Protein AF-0000000082294274 (afdb_homodimer)

Solvent-accessible surface area (backbone atoms only — not comparable to full-atom values): 43876 Å² total; per-residue (Å²): 135,80,84,68,87,89,81,92,81,90,62,88,84,77,83,89,83,94,85,92,84,85,81,86,82,84,80,70,94,75,84,89,73,93,73,85,84,93,84,74,90,77,87,87,84,80,92,79,87,72,85,73,81,81,76,76,86,75,76,72,78,69,70,83,73,74,74,74,71,75,75,65,76,73,71,69,69,68,74,66,70,77,61,68,74,69,67,77,52,76,75,71,62,29,34,46,70,53,10,59,55,54,46,38,51,54,61,36,39,45,53,72,72,84,60,89,60,86,79,57,90,64,38,23,59,45,53,70,66,59,53,52,51,50,52,54,31,48,59,56,15,65,68,42,72,34,79,91,59,62,59,34,46,41,36,38,37,27,41,49,38,69,41,20,47,60,50,24,74,32,31,35,76,68,49,19,46,36,35,16,25,12,31,27,30,38,38,42,30,15,30,29,31,44,55,66,47,42,68,61,51,51,55,50,40,51,73,73,66,64,63,52,70,68,40,49,52,51,40,51,51,50,49,47,60,51,28,42,10,52,80,51,61,59,87,58,36,47,60,50,42,50,52,48,45,50,50,44,52,52,50,33,54,58,34,55,69,46,90,73,50,81,70,72,46,56,59,65,54,51,20,60,37,40,15,34,31,35,37,23,22,29,50,36,41,31,53,42,44,32,22,18,68,72,34,38,35,24,84,42,62,52,26,25,50,71,57,46,27,64,75,34,63,44,61,84,55,45,46,67,78,37,33,32,31,29,28,49,61,23,64,53,95,89,32,80,45,63,43,64,47,97,54,65,48,57,36,32,58,43,91,87,33,37,68,78,71,79,60,58,59,82,33,32,17,38,59,32,59,81,36,45,48,77,73,68,70,82,105,136,87,83,84,90,92,88,90,86,92,91,87,73,82,84,90,81,86,89,88,79,86,84,78,70,83,86,91,83,92,90,89,88,94,85,90,93,96,88,78,96,77,88,90,84,89,95,81,92,76,89,73,83,85,80,77,85,80,78,74,80,73,72,83,75,76,77,76,72,75,75,66,75,72,73,70,70,68,74,68,71,75,60,69,73,67,66,76,50,77,76,72,62,28,34,44,70,52,11,60,54,57,46,39,52,53,62,36,39,43,53,72,71,86,59,89,61,85,79,57,93,63,38,22,61,44,52,68,67,60,52,52,51,51,51,53,30,48,59,56,15,65,70,42,72,35,76,92,59,62,58,34,46,40,36,36,37,27,41,48,37,68,41,19,48,61,50,24,75,33,30,35,76,67,50,18,48,36,36,17,24,12,30,28,29,38,39,43,28,15,29,29,32,43,56,65,46,42,68,60,52,49,54,48,41,53,74,72,66,64,63,52,70,67,40,48,51,50,41,51,52,49,49,46,61,50,29,41,11,50,81,51,61,60,87,59,39,46,60,51,40,49,52,49,45,50,51,43,50,52,50,34,55,61,35,56,68,46,90,73,52,81,71,73,46,56,60,64,54,52,21,58,37,40,16,33,31,35,37,24,23,30,50,36,40,31,53,43,43,33,23,17,66,72,34,36,36,24,83,42,61,52,26,26,49,70,58,46,26,64,75,34,62,42,62,84,57,45,46,66,77,37,33,31,28,30,28,49,62,23,65,54,96,90,31,79,45,64,44,63,45,97,56,64,49,57,36,32,57,42,92,88,33,37,67,77,70,80,59,58,61,82,33,33,17,38,60,31,61,82,36,47,50,79,72,67,70,81,106

InterPro domains:
  IPR050461 Nitroreductase family, HadB/RutE subfamily [PTHR43543] (95-369)

Structure (mmCIF, N/CA/C/O backbone):
data_AF-0000000082294274-model_v1
#
loop_
_entity.id
_entity.type
_entity.pdbx_description
1 polymer Nitroreductase
#
loop_
_atom_site.group_PDB
_atom_site.id
_atom_site.type_symbol
_atom_site.label_atom_id
_atom_site.label_alt_id
_atom_site.label_comp_id
_atom_site.label_asym_id
_atom_site.label_entity_id
_atom_site.label_seq_id
_atom_site.pdbx_PDB_ins_code
_atom_site.Cartn_x
_atom_site.Cartn_y
_atom_site.Cartn_z
_atom_site.occupancy
_atom_site.B_iso_or_equiv
_atom_site.auth_seq_id
_atom_site.auth_comp_id
_atom_site.auth_asym_id
_atom_site.auth_atom_id
_atom_site.pdbx_PDB_model_num
ATOM 1 N N . MET A 1 1 ? -100.312 -14.852 3.439 1 18.58 1 MET A N 1
ATOM 2 C CA . MET A 1 1 ? -100.75 -14.055 4.598 1 18.58 1 MET A CA 1
ATOM 3 C C . MET A 1 1 ? -99.562 -13.266 5.156 1 18.58 1 MET A C 1
ATOM 5 O O . MET A 1 1 ? -98.438 -13.547 4.828 1 18.58 1 MET A O 1
ATOM 9 N N . ASP A 1 2 ? -99.75 -12.547 6.348 1 17.7 2 ASP A N 1
ATOM 10 C CA . ASP A 1 2 ? -99.438 -11.289 7.027 1 17.7 2 ASP A CA 1
ATOM 11 C C . ASP A 1 2 ? -98.125 -11.391 7.746 1 17.7 2 ASP A C 1
ATOM 13 O O . ASP A 1 2 ? -98.062 -11.875 8.875 1 17.7 2 ASP A O 1
ATOM 17 N N . ARG A 1 3 ? -97.188 -12 7.336 1 20.42 3 ARG A N 1
ATOM 18 C CA . ARG A 1 3 ? -96.062 -12.516 8.109 1 20.42 3 ARG A CA 1
ATOM 19 C C . ARG A 1 3 ? -95.375 -11.414 8.922 1 20.42 3 ARG A C 1
ATOM 21 O O . ARG A 1 3 ? -94.625 -10.617 8.383 1 20.42 3 ARG A O 1
ATOM 28 N N . SER A 1 4 ? -96 -10.844 9.797 1 17.41 4 SER A N 1
ATOM 29 C CA . SER A 1 4 ? -95.875 -9.539 10.438 1 17.41 4 SER A CA 1
ATOM 30 C C . SER A 1 4 ? -94.5 -9.414 11.18 1 17.41 4 SER A C 1
ATOM 32 O O . SER A 1 4 ? -93.875 -8.352 11.172 1 17.41 4 SER A O 1
ATOM 34 N N . PRO A 1 5 ? -93.938 -10.312 11.984 1 18.36 5 PRO A N 1
ATOM 35 C CA . PRO A 1 5 ? -94 -9.898 13.391 1 18.36 5 PRO A CA 1
ATOM 36 C C . PRO A 1 5 ? -92.938 -8.836 13.727 1 18.36 5 PRO A C 1
ATOM 38 O O . PRO A 1 5 ? -92 -8.586 12.93 1 18.36 5 PRO A O 1
ATOM 41 N N . SER A 1 6 ? -92.562 -8.547 15.078 1 17.53 6 SER A N 1
ATOM 42 C CA . SER A 1 6 ? -92.5 -7.719 16.281 1 17.53 6 SER A CA 1
ATOM 43 C C . SER A 1 6 ? -91.125 -7.133 16.516 1 17.53 6 SER A C 1
ATOM 45 O O . SER A 1 6 ? -90.188 -7.574 15.906 1 17.53 6 SER A O 1
ATOM 47 N N . THR A 1 7 ? -90.75 -6.438 17.797 1 17.77 7 THR A N 1
ATOM 48 C CA . THR A 1 7 ? -90.438 -5.219 18.531 1 17.77 7 THR A CA 1
ATOM 49 C C . THR A 1 7 ? -89 -5.227 18.969 1 17.77 7 THR A C 1
ATOM 51 O O . THR A 1 7 ? -88.438 -4.184 19.328 1 17.77 7 THR A O 1
ATOM 54 N N . ASN A 1 8 ? -88.125 -6.23 19.016 1 17.28 8 ASN A N 1
ATOM 55 C CA . ASN A 1 8 ? -87.438 -6.375 20.312 1 17.28 8 ASN A CA 1
ATOM 56 C C . ASN A 1 8 ? -86.375 -5.277 20.531 1 17.28 8 ASN A C 1
ATOM 58 O O . ASN A 1 8 ? -85.688 -4.883 19.609 1 17.28 8 ASN A O 1
ATOM 62 N N . ARG A 1 9 ? -86.25 -4.512 21.766 1 17.83 9 ARG A N 1
ATOM 63 C CA . ARG A 1 9 ? -85.812 -3.465 22.703 1 17.83 9 ARG A CA 1
ATOM 64 C C . ARG A 1 9 ? -84.312 -3.455 22.922 1 17.83 9 ARG A C 1
ATOM 66 O O . ARG A 1 9 ? -83.688 -4.512 23.078 1 17.83 9 ARG A O 1
ATOM 73 N N . TRP A 1 10 ? -83.5 -2.342 22.469 1 19.09 10 TRP A N 1
ATOM 74 C CA . TRP A 1 10 ? -82.188 -1.695 22.5 1 19.09 10 TRP A CA 1
ATOM 75 C C . TRP A 1 10 ? -81.688 -1.56 23.938 1 19.09 10 TRP A C 1
ATOM 77 O O . TRP A 1 10 ? -80.75 -0.786 24.203 1 19.09 10 TRP A O 1
ATOM 87 N N . SER A 1 11 ? -81.938 -2.332 24.859 1 14.73 11 SER A N 1
ATOM 88 C CA . SER A 1 11 ? -81.938 -2.055 26.297 1 14.73 11 SER A CA 1
ATOM 89 C C . SER A 1 11 ? -80.562 -1.562 26.781 1 14.73 11 SER A C 1
ATOM 91 O O . SER A 1 11 ? -80.5 -0.566 27.5 1 14.73 11 SER A O 1
ATOM 93 N N . ALA A 1 12 ? -79.625 -2.264 27.141 1 15.5 12 ALA A N 1
ATOM 94 C CA . ALA A 1 12 ? -79.625 -2.279 28.609 1 15.5 12 ALA A CA 1
ATOM 95 C C . ALA A 1 12 ? -79 -1.005 29.172 1 15.5 12 ALA A C 1
ATOM 97 O O . ALA A 1 12 ? -78.375 -0.236 28.438 1 15.5 12 ALA A O 1
ATOM 98 N N . LYS A 1 13 ? -78.188 -1.172 30.25 1 16.42 13 LYS A N 1
ATOM 99 C CA . LYS A 1 13 ? -78.062 -1.075 31.703 1 16.42 13 LYS A CA 1
ATOM 100 C C . LYS A 1 13 ? -77.188 0.09 32.125 1 16.42 13 LYS A C 1
ATOM 102 O O . LYS A 1 13 ? -76.25 0.486 31.359 1 16.42 13 LYS A O 1
ATOM 107 N N . SER A 1 14 ? -77.25 0.63 33.312 1 15.78 14 SER A N 1
ATOM 108 C CA . SER A 1 14 ? -77.125 1.731 34.25 1 15.78 14 SER A CA 1
ATOM 109 C C . SER A 1 14 ? -75.625 1.923 34.625 1 15.78 14 SER A C 1
ATOM 111 O O . SER A 1 14 ? -75.25 3.035 34.938 1 15.78 14 SER A O 1
ATOM 113 N N . PRO A 1 15 ? -74.625 0.967 34.688 1 17.48 15 PRO A N 1
ATOM 114 C CA . PRO A 1 15 ? -74.375 0.984 36.125 1 17.48 15 PRO A CA 1
ATOM 115 C C . PRO A 1 15 ? -73.75 2.307 36.594 1 17.48 15 PRO A C 1
ATOM 117 O O . PRO A 1 15 ? -73.188 3.059 35.812 1 17.48 15 PRO A O 1
ATOM 120 N N . PRO A 1 16 ? -73.562 2.459 37.938 1 17.36 16 PRO A N 1
ATOM 121 C CA . PRO A 1 16 ? -73.562 3.395 39.062 1 17.36 16 PRO A CA 1
ATOM 122 C C . PRO A 1 16 ? -72.312 4.309 39.094 1 17.36 16 PRO A C 1
ATOM 124 O O . PRO A 1 16 ? -71.438 4.121 38.312 1 17.36 16 PRO A O 1
ATOM 127 N N . GLY A 1 17 ? -71.688 4.402 40.281 1 15.84 17 GLY A N 1
ATOM 128 C CA . GLY A 1 17 ? -71.375 5.395 41.281 1 15.84 17 GLY A CA 1
ATOM 129 C C . GLY A 1 17 ? -70.062 6.047 41.156 1 15.84 17 GLY A C 1
ATOM 130 O O . GLY A 1 17 ? -69.938 7.27 41.031 1 15.84 17 GLY A O 1
ATOM 131 N N . GLN A 1 18 ? -68.875 5.551 41.875 1 16.16 18 GLN A N 1
ATOM 132 C CA . GLN A 1 18 ? -68.312 6.133 43.094 1 16.16 18 GLN A CA 1
ATOM 133 C C . GLN A 1 18 ? -67.188 7.082 42.781 1 16.16 18 GLN A C 1
ATOM 135 O O . GLN A 1 18 ? -66.562 7 41.688 1 16.16 18 GLN A O 1
ATOM 140 N N . SER A 1 19 ? -66.25 7.641 43.844 1 15.83 19 SER A N 1
ATOM 141 C CA . SER A 1 19 ? -65.812 8.766 44.656 1 15.83 19 SER A CA 1
ATOM 142 C C . SER A 1 19 ? -64.375 9.164 44.312 1 15.83 19 SER A C 1
ATOM 144 O O . SER A 1 19 ? -64.062 10.344 44.188 1 15.83 19 SER A O 1
ATOM 146 N N . LYS A 1 20 ? -63.25 8.391 44.531 1 17.58 20 LYS A N 1
ATOM 147 C CA . LYS A 1 20 ? -62.281 8.812 45.531 1 17.58 20 LYS A CA 1
ATOM 148 C C . LYS A 1 20 ? -61.281 9.82 44.969 1 17.58 20 LYS A C 1
ATOM 150 O O . LYS A 1 20 ? -61.094 9.875 43.75 1 17.58 20 LYS A O 1
ATOM 155 N N . ARG A 1 21 ? -60.156 10.438 45.844 1 16.36 21 ARG A N 1
ATOM 156 C CA . ARG A 1 21 ? -59.562 11.562 46.562 1 16.36 21 ARG A CA 1
ATOM 157 C C . ARG A 1 21 ? -58.25 11.992 45.875 1 16.36 21 ARG A C 1
ATOM 159 O O . ARG A 1 21 ? -58.062 13.18 45.594 1 16.36 21 ARG A O 1
ATOM 166 N N . ASN A 1 22 ? -56.969 11.375 46.125 1 14.95 22 ASN A N 1
ATOM 167 C CA . ASN A 1 22 ? -55.938 12.047 46.938 1 14.95 22 ASN A CA 1
ATOM 168 C C . ASN A 1 22 ? -54.875 12.727 46.094 1 14.95 22 ASN A C 1
ATOM 170 O O . ASN A 1 22 ? -53.938 12.078 45.625 1 14.95 22 ASN A O 1
ATOM 174 N N . LYS A 1 23 ? -55.062 13.25 44.938 1 16.91 23 LYS A N 1
ATOM 175 C CA . LYS A 1 23 ? -53.906 13.727 44.156 1 16.91 23 LYS A CA 1
ATOM 176 C C . LYS A 1 23 ? -53.094 14.758 44.938 1 16.91 23 LYS A C 1
ATOM 178 O O . LYS A 1 23 ? -53.625 15.773 45.406 1 16.91 23 LYS A O 1
ATOM 183 N N . VAL A 1 24 ? -51.812 14.438 45.344 1 16.66 24 VAL A N 1
ATOM 184 C CA . VAL A 1 24 ? -50.75 14.992 46.156 1 16.66 24 VAL A CA 1
ATOM 185 C C . VAL A 1 24 ? -50.312 16.344 45.594 1 16.66 24 VAL A C 1
ATOM 187 O O . VAL A 1 24 ? -50.375 16.578 44.406 1 16.66 24 VAL A O 1
ATOM 190 N N . ALA A 1 25 ? -49.656 17.219 46.531 1 15.98 25 ALA A N 1
ATOM 191 C CA . ALA A 1 25 ? -49.281 18.562 46.969 1 15.98 25 ALA A CA 1
ATOM 192 C C . ALA A 1 25 ? -48.062 19.078 46.25 1 15.98 25 ALA A C 1
ATOM 194 O O . ALA A 1 25 ? -47.031 18.375 46.156 1 15.98 25 ALA A O 1
ATOM 195 N N . VAL A 1 26 ? -48.094 20 45.281 1 17.97 26 VAL A N 1
ATOM 196 C CA . VAL A 1 26 ? -47.312 20.938 44.469 1 17.97 26 VAL A CA 1
ATOM 197 C C . VAL A 1 26 ? -46.406 21.766 45.375 1 17.97 26 VAL A C 1
ATOM 199 O O . VAL A 1 26 ? -46.875 22.594 46.156 1 17.97 26 VAL A O 1
ATOM 202 N N . ARG A 1 27 ? -45.469 21.156 46.156 1 15.91 27 ARG A N 1
ATOM 203 C CA . ARG A 1 27 ? -44.812 21.969 47.188 1 15.91 27 ARG A CA 1
ATOM 204 C C . ARG A 1 27 ? -44.125 23.172 46.531 1 15.91 27 ARG A C 1
ATOM 206 O O . ARG A 1 27 ? -43.562 23.047 45.438 1 15.91 27 ARG A O 1
ATOM 213 N N . SER A 1 28 ? -44.219 24.469 47.031 1 16.44 28 SER A N 1
ATOM 214 C CA . SER A 1 28 ? -43.969 25.906 46.969 1 16.44 28 SER A CA 1
ATOM 215 C C . SER A 1 28 ? -42.469 26.203 47.156 1 16.44 28 SER A C 1
ATOM 217 O O . SER A 1 28 ? -42.062 27.359 47.219 1 16.44 28 SER A O 1
ATOM 219 N N . PHE A 1 29 ? -41.438 25.328 47.031 1 17.02 29 PHE A N 1
ATOM 220 C CA . PHE A 1 29 ? -40.375 25.859 47.875 1 17.02 29 PHE A CA 1
ATOM 221 C C . PHE A 1 29 ? -39.969 27.25 47.375 1 17.02 29 PHE A C 1
ATOM 223 O O . PHE A 1 29 ? -39.781 27.469 46.188 1 17.02 29 PHE A O 1
ATOM 230 N N . THR A 1 30 ? -39.906 28.312 48.219 1 16.08 30 THR A N 1
ATOM 231 C CA . THR A 1 30 ? -39.781 29.75 48.5 1 16.08 30 THR A CA 1
ATOM 232 C C . THR A 1 30 ? -38.375 30.234 48.188 1 16.08 30 THR A C 1
ATOM 234 O O . THR A 1 30 ? -38.188 31.25 47.5 1 16.08 30 THR A O 1
ATOM 237 N N . THR A 1 31 ? -37.344 29.922 49.062 1 15.7 31 THR A N 1
ATOM 238 C CA . THR A 1 31 ? -36.781 31.078 49.75 1 15.7 31 THR A CA 1
ATOM 239 C C . THR A 1 31 ? -35.812 31.828 48.844 1 15.7 31 THR A C 1
ATOM 241 O O . THR A 1 31 ? -35.938 33.031 48.656 1 15.7 31 THR A O 1
ATOM 244 N N . MET A 1 32 ? -34.375 31.719 49.188 1 15.62 32 MET A N 1
ATOM 245 C CA . MET A 1 32 ? -33.625 32.781 49.844 1 15.62 32 MET A CA 1
ATOM 246 C C . MET A 1 32 ? -32.875 33.656 48.844 1 15.62 32 MET A C 1
ATOM 248 O O . MET A 1 32 ? -32.594 33.219 47.75 1 15.62 32 MET A O 1
ATOM 252 N N . ASN A 1 33 ? -32.156 34.781 49.375 1 15.7 33 ASN A N 1
ATOM 253 C CA . ASN A 1 33 ? -31.812 36.219 49.281 1 15.7 33 ASN A CA 1
ATOM 254 C C . ASN A 1 33 ? -30.5 36.438 48.562 1 15.7 33 ASN A C 1
ATOM 256 O O . ASN A 1 33 ? -30.234 37.5 48.031 1 15.7 33 ASN A O 1
ATOM 260 N N . LEU A 1 34 ? -29.375 35.5 48.688 1 15.96 34 LEU A N 1
ATOM 261 C CA . LEU A 1 34 ? -28.219 36.281 49.125 1 15.96 34 LEU A CA 1
ATOM 262 C C . LEU A 1 34 ? -27.641 37.094 48 1 15.96 34 LEU A C 1
ATOM 264 O O . LEU A 1 34 ? -27.203 36.531 47 1 15.96 34 LEU A O 1
ATOM 268 N N . LEU A 1 35 ? -27.938 38.312 47.844 1 16.19 35 LEU A N 1
ATOM 269 C CA . LEU A 1 35 ? -27.656 39.531 47.062 1 16.19 35 LEU A CA 1
ATOM 270 C C . LEU A 1 35 ? -26.156 39.781 46.969 1 16.19 35 LEU A C 1
ATOM 272 O O . LEU A 1 35 ? -25.656 40.188 45.906 1 16.19 35 LEU A O 1
ATOM 276 N N . GLU A 1 36 ? -25.406 39.812 48.188 1 15.37 36 GLU A N 1
ATOM 277 C CA . GLU A 1 36 ? -24.797 41.125 48.438 1 15.37 36 GLU A CA 1
ATOM 278 C C . GLU A 1 36 ? -23.609 41.375 47.5 1 15.37 36 GLU A C 1
ATOM 280 O O . GLU A 1 36 ? -23.156 40.469 46.812 1 15.37 36 GLU A O 1
ATOM 285 N N . THR A 1 37 ? -22.359 41.781 48.156 1 15.73 37 THR A N 1
ATOM 286 C CA . THR A 1 37 ? -21.656 43.062 48.281 1 15.73 37 THR A CA 1
ATOM 287 C C . THR A 1 37 ? -20.531 43.125 47.25 1 15.73 37 THR A C 1
ATOM 289 O O . THR A 1 37 ? -20.438 44.094 46.5 1 15.73 37 THR A O 1
ATOM 292 N N . TYR A 1 38 ? -19.062 43.031 47.719 1 16.05 38 TYR A N 1
ATOM 293 C CA . TYR A 1 38 ? -18.078 44.094 47.875 1 16.05 38 TYR A CA 1
ATOM 294 C C . TYR A 1 38 ? -17.141 44.156 46.656 1 16.05 38 TYR A C 1
ATOM 296 O O . TYR A 1 38 ? -16.594 43.125 46.25 1 16.05 38 TYR A O 1
ATOM 304 N N . LYS A 1 39 ? -17.047 45.219 45.781 1 16.81 39 LYS A N 1
ATOM 305 C CA . LYS A 1 39 ? -16.422 45.906 44.656 1 16.81 39 LYS A CA 1
ATOM 306 C C . LYS A 1 39 ? -14.906 45.938 44.781 1 16.81 39 LYS A C 1
ATOM 308 O O . LYS A 1 39 ? -14.203 45.719 43.781 1 16.81 39 LYS A O 1
ATOM 313 N N . SER A 1 40 ? -14.266 46.625 45.875 1 15.23 40 SER A N 1
ATOM 314 C CA . SER A 1 40 ? -13.352 47.75 45.812 1 15.23 40 SER A CA 1
ATOM 315 C C . SER A 1 40 ? -11.898 47.281 45.688 1 15.23 40 SER A C 1
ATOM 317 O O . SER A 1 40 ? -10.984 48.094 45.594 1 15.23 40 SER A O 1
ATOM 319 N N . ALA A 1 41 ? -11.414 46.125 46.062 1 15.94 41 ALA A N 1
ATOM 320 C CA . ALA A 1 41 ? -10.203 46.344 46.844 1 15.94 41 ALA A CA 1
ATOM 321 C C . ALA A 1 41 ? -9.086 46.906 45.969 1 15.94 41 ALA A C 1
ATOM 323 O O . ALA A 1 41 ? -8.945 46.562 44.812 1 15.94 41 ALA A O 1
ATOM 324 N N . THR A 1 42 ? -8.18 47.938 46.5 1 15.52 42 THR A N 1
ATOM 325 C CA . THR A 1 42 ? -7.227 49.062 46.469 1 15.52 42 THR A CA 1
ATOM 326 C C . THR A 1 42 ? -5.863 48.562 45.969 1 15.52 42 THR A C 1
ATOM 328 O O . THR A 1 42 ? -5.199 49.25 45.188 1 15.52 42 THR A O 1
ATOM 331 N N . ILE A 1 43 ? -5.262 47.406 46.438 1 15.77 43 ILE A N 1
ATOM 332 C CA . ILE A 1 43 ? -4.035 47.75 47.156 1 15.77 43 ILE A CA 1
ATOM 333 C C . ILE A 1 43 ? -3.018 48.312 46.156 1 15.77 43 ILE A C 1
ATOM 335 O O . ILE A 1 43 ? -3.09 48.062 44.969 1 15.77 43 ILE A O 1
ATOM 339 N N . LEU A 1 44 ? -1.58 48.312 46.594 1 15.48 44 LEU A N 1
ATOM 340 C CA . LEU A 1 44 ? -0.399 49.094 46.906 1 15.48 44 LEU A CA 1
ATOM 341 C C . LEU A 1 44 ? 0.556 49.156 45.719 1 15.48 44 LEU A C 1
ATOM 343 O O . LEU A 1 44 ? 0.876 48.125 45.125 1 15.48 44 LEU A O 1
ATOM 347 N N . VAL A 1 45 ? 1.038 50.375 45.188 1 16.45 45 VAL A N 1
ATOM 348 C CA . VAL A 1 45 ? 1.747 51.219 44.25 1 16.45 45 VAL A CA 1
ATOM 349 C C . VAL A 1 45 ? 3.246 50.938 44.312 1 16.45 45 VAL A C 1
ATOM 351 O O . VAL A 1 45 ? 4.027 51.5 43.562 1 16.45 45 VAL A O 1
ATOM 354 N N . GLY A 1 46 ? 3.85 50.062 45.219 1 15.25 46 GLY A N 1
ATOM 355 C CA . GLY A 1 46 ? 5.062 50.594 45.812 1 15.25 46 GLY A CA 1
ATOM 356 C C . GLY A 1 46 ? 6.137 50.938 44.812 1 15.25 46 GLY A C 1
ATOM 357 O O . GLY A 1 46 ? 6.031 50.594 43.625 1 15.25 46 GLY A O 1
ATOM 358 N N . MET A 1 47 ? 7.602 50.844 45.25 1 16.03 47 MET A N 1
ATOM 359 C CA . MET A 1 47 ? 8.789 51.688 45.438 1 16.03 47 MET A CA 1
ATOM 360 C C . MET A 1 47 ? 9.633 51.688 44.156 1 16.03 47 MET A C 1
ATOM 362 O O . MET A 1 47 ? 9.586 50.75 43.375 1 16.03 47 MET A O 1
ATOM 366 N N . MET A 1 48 ? 10.727 52.719 43.969 1 16.34 48 MET A N 1
ATOM 367 C CA . MET A 1 48 ? 11.523 53.688 43.219 1 16.34 48 MET A CA 1
ATOM 368 C C . MET A 1 48 ? 12.75 53.031 42.594 1 16.34 48 MET A C 1
ATOM 370 O O . MET A 1 48 ? 13.445 53.625 41.781 1 16.34 48 MET A O 1
ATOM 374 N N . MET A 1 49 ? 13.281 51.844 42.938 1 16.8 49 MET A N 1
ATOM 375 C CA . MET A 1 49 ? 14.734 51.844 43.031 1 16.8 49 MET A CA 1
ATOM 376 C C . MET A 1 49 ? 15.383 52.188 41.688 1 16.8 49 MET A C 1
ATOM 378 O O . MET A 1 49 ? 14.875 51.781 40.656 1 16.8 49 MET A O 1
ATOM 382 N N . ALA A 1 50 ? 16.562 53.094 41.625 1 17.84 50 ALA A N 1
ATOM 383 C CA . ALA A 1 50 ? 17.438 54.031 40.938 1 17.84 50 ALA A CA 1
ATOM 384 C C . ALA A 1 50 ? 18.344 53.281 39.938 1 17.84 50 ALA A C 1
ATOM 386 O O . ALA A 1 50 ? 19.031 53.938 39.125 1 17.84 50 ALA A O 1
ATOM 387 N N . TYR A 1 51 ? 18.312 52.031 39.688 1 17.67 51 TYR A N 1
ATOM 388 C CA . TYR A 1 51 ? 19.656 51.594 39.281 1 17.67 51 TYR A CA 1
ATOM 389 C C . TYR A 1 51 ? 20.094 52.344 38.031 1 17.67 51 TYR A C 1
ATOM 391 O O . TYR A 1 51 ? 19.312 52.531 37.094 1 17.67 51 TYR A O 1
ATOM 399 N N . HIS A 1 52 ? 21.25 53.188 38.062 1 18.33 52 HIS A N 1
ATOM 400 C CA . HIS A 1 52 ? 22.031 54.156 37.312 1 18.33 52 HIS A CA 1
ATOM 401 C C . HIS A 1 52 ? 22.547 53.531 36 1 18.33 52 HIS A C 1
ATOM 403 O O . HIS A 1 52 ? 23.594 53.938 35.5 1 18.33 52 HIS A O 1
ATOM 409 N N . VAL A 1 53 ? 21.984 52.562 35.469 1 17.95 53 VAL A N 1
ATOM 410 C CA . VAL A 1 53 ? 22.812 51.969 34.406 1 17.95 53 VAL A CA 1
ATOM 411 C C . VAL A 1 53 ? 23.219 53.062 33.438 1 17.95 53 VAL A C 1
ATOM 413 O O . VAL A 1 53 ? 22.406 53.906 33.031 1 17.95 53 VAL A O 1
ATOM 416 N N . ALA A 1 54 ? 24.609 53.188 33.156 1 18.59 54 ALA A N 1
ATOM 417 C CA . ALA A 1 54 ? 25.562 54.062 32.5 1 18.59 54 ALA A CA 1
ATOM 418 C C . ALA A 1 54 ? 25.188 54.281 31.047 1 18.59 54 ALA A C 1
ATOM 420 O O . ALA A 1 54 ? 24.844 53.344 30.328 1 18.59 54 ALA A O 1
ATOM 421 N N . ILE A 1 55 ? 24.812 55.531 30.578 1 18.41 55 ILE A N 1
ATOM 422 C CA . ILE A 1 55 ? 24.375 56.344 29.438 1 18.41 55 ILE A CA 1
ATOM 423 C C . ILE A 1 55 ? 25.453 56.344 28.359 1 18.41 55 ILE A C 1
ATOM 425 O O . ILE A 1 55 ? 25.469 57.219 27.484 1 18.41 55 ILE A O 1
ATOM 429 N N . SER A 1 56 ? 26.406 55.344 28.344 1 18.22 56 SER A N 1
ATOM 430 C CA . SER A 1 56 ? 27.547 55.906 27.656 1 18.22 56 SER A CA 1
ATOM 431 C C . SER A 1 56 ? 27.125 56.562 26.328 1 18.22 56 SER A C 1
ATOM 433 O O . SER A 1 56 ? 26.031 56.281 25.812 1 18.22 56 SER A O 1
ATOM 435 N N . ASN A 1 57 ? 28.234 57.188 25.531 1 19.2 57 ASN A N 1
ATOM 436 C CA . ASN A 1 57 ? 28.469 58.281 24.594 1 19.2 57 ASN A CA 1
ATOM 437 C C . ASN A 1 57 ? 27.875 57.969 23.219 1 19.2 57 ASN A C 1
ATOM 439 O O . ASN A 1 57 ? 28.094 56.875 22.688 1 19.2 57 ASN A O 1
ATOM 443 N N . ILE A 1 58 ? 26.734 58.562 22.859 1 19.48 58 ILE A N 1
ATOM 444 C CA . ILE A 1 58 ? 25.938 58.719 21.641 1 19.48 58 ILE A CA 1
ATOM 445 C C . ILE A 1 58 ? 26.812 59.281 20.531 1 19.48 58 ILE A C 1
ATOM 447 O O . ILE A 1 58 ? 26.922 60.5 20.391 1 19.48 58 ILE A O 1
ATOM 451 N N . PHE A 1 59 ? 28.094 58.812 20.375 1 20.59 59 PHE A N 1
ATOM 452 C CA . PHE A 1 59 ? 28.797 59.656 19.422 1 20.59 59 PHE A CA 1
ATOM 453 C C . PHE A 1 59 ? 28.031 59.75 18.109 1 20.59 59 PHE A C 1
ATOM 455 O O . PHE A 1 59 ? 27.625 58.719 17.547 1 20.59 59 PHE A O 1
ATOM 462 N N . ILE A 1 60 ? 27.266 60.812 18.016 1 20.67 60 ILE A N 1
ATOM 463 C CA . ILE A 1 60 ? 26.484 61.281 16.875 1 20.67 60 ILE A CA 1
ATOM 464 C C . ILE A 1 60 ? 27.391 61.469 15.656 1 20.67 60 ILE A C 1
ATOM 466 O O . ILE A 1 60 ? 28.203 62.406 15.609 1 20.67 60 ILE A O 1
ATOM 470 N N . LEU A 1 61 ? 28.219 60.469 15.312 1 20.72 61 LEU A N 1
ATOM 471 C CA . LEU A 1 61 ? 29.109 60.844 14.227 1 20.72 61 LEU A CA 1
ATOM 472 C C . LEU A 1 61 ? 28.312 61.406 13.047 1 20.72 61 LEU A C 1
ATOM 474 O O . LEU A 1 61 ? 27.344 60.781 12.602 1 20.72 61 LEU A O 1
ATOM 478 N N . THR A 1 62 ? 28.281 62.75 12.906 1 21.89 62 THR A N 1
ATOM 479 C CA . THR A 1 62 ? 27.656 63.719 12.016 1 21.89 62 THR A CA 1
ATOM 480 C C . THR A 1 62 ? 28.062 63.469 10.57 1 21.89 62 THR A C 1
ATOM 482 O O . THR A 1 62 ? 27.703 64.25 9.68 1 21.89 62 THR A O 1
ATOM 485 N N . GLY A 1 63 ? 28.922 62.5 10.289 1 25.06 63 GLY A N 1
ATOM 486 C CA . GLY A 1 63 ? 29.531 62.906 9.031 1 25.06 63 GLY A CA 1
ATOM 487 C C . GLY A 1 63 ? 28.516 63.062 7.91 1 25.06 63 GLY A C 1
ATOM 488 O O . GLY A 1 63 ? 27.391 62.562 8 1 25.06 63 GLY A O 1
ATOM 489 N N . PRO A 1 64 ? 28.797 64.062 6.953 1 23.39 64 PRO A N 1
ATOM 490 C CA . PRO A 1 64 ? 27.922 64.562 5.883 1 23.39 64 PRO A CA 1
ATOM 491 C C . PRO A 1 64 ? 27.375 63.438 5 1 23.39 64 PRO A C 1
ATOM 493 O O . PRO A 1 64 ? 28.109 62.531 4.621 1 23.39 64 PRO A O 1
ATOM 496 N N . VAL A 1 65 ? 26.188 62.906 5.34 1 24.36 65 VAL A N 1
ATOM 497 C CA . VAL A 1 65 ? 25.484 61.844 4.633 1 24.36 65 VAL A CA 1
ATOM 498 C C . VAL A 1 65 ? 25.297 62.219 3.168 1 24.36 65 VAL A C 1
ATOM 500 O O . VAL A 1 65 ? 24.578 63.188 2.861 1 24.36 65 VAL A O 1
ATOM 503 N N . HIS A 1 66 ? 26.453 62.5 2.504 1 24.7 66 HIS A N 1
ATOM 504 C CA . HIS A 1 66 ? 26.234 62.844 1.097 1 24.7 66 HIS A CA 1
ATOM 505 C C . HIS A 1 66 ? 25.219 61.875 0.465 1 24.7 66 HIS A C 1
ATOM 507 O O . HIS A 1 66 ? 25.328 60.656 0.639 1 24.7 66 HIS A O 1
ATOM 513 N N . GLY A 1 67 ? 23.984 62.344 0.293 1 21.66 67 GLY A N 1
ATOM 514 C CA . GLY A 1 67 ? 22.75 61.812 -0.222 1 21.66 67 GLY A CA 1
ATOM 515 C C . GLY A 1 67 ? 22.906 61.156 -1.584 1 21.66 67 GLY A C 1
ATOM 516 O O . GLY A 1 67 ? 23.047 61.844 -2.596 1 21.66 67 GLY A O 1
ATOM 517 N N . TYR A 1 68 ? 24.031 60.438 -1.841 1 23.97 68 TYR A N 1
ATOM 518 C CA . TYR A 1 68 ? 24.062 59.875 -3.188 1 23.97 68 TYR A CA 1
ATOM 519 C C . TYR A 1 68 ? 22.781 59.125 -3.494 1 23.97 68 TYR A C 1
ATOM 521 O O . TYR A 1 68 ? 22.422 58.1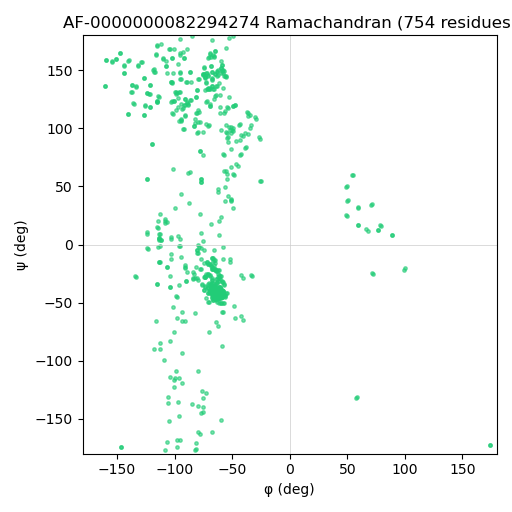56 -2.799 1 23.97 68 TYR A O 1
ATOM 529 N N . THR A 1 69 ? 21.766 59.906 -3.889 1 23.73 69 THR A N 1
ATOM 530 C CA . THR A 1 69 ? 20.5 59.375 -4.344 1 23.73 69 THR A CA 1
ATOM 531 C C . THR A 1 69 ? 20.734 58.375 -5.5 1 23.73 69 THR A C 1
ATOM 533 O O . THR A 1 69 ? 21.125 58.781 -6.594 1 23.73 69 THR A O 1
ATOM 536 N N . PRO A 1 70 ? 21.453 57.312 -5.27 1 24.69 70 PRO A N 1
ATOM 537 C CA . PRO A 1 70 ? 21.609 56.5 -6.488 1 24.69 70 PRO A CA 1
ATOM 538 C C . PRO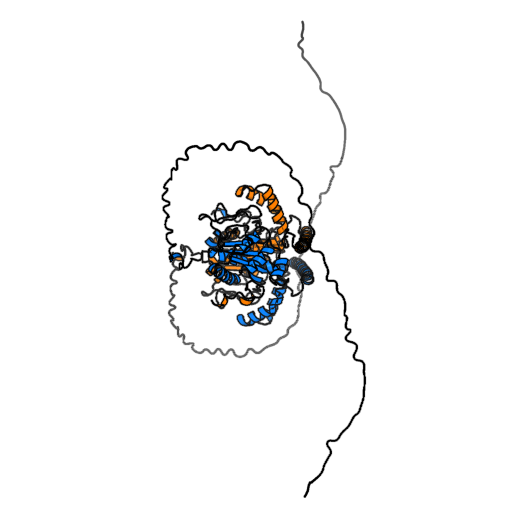 A 1 70 ? 20.281 56.25 -7.188 1 24.69 70 PRO A C 1
ATOM 540 O O . PRO A 1 70 ? 19.266 55.969 -6.523 1 24.69 70 PRO A O 1
ATOM 543 N N . SER A 1 71 ? 19.953 57.031 -8.203 1 23.92 71 SER A N 1
ATOM 544 C CA . SER A 1 71 ? 18.797 56.938 -9.094 1 23.92 71 SER A CA 1
ATOM 545 C C . SER A 1 71 ? 18.672 55.531 -9.656 1 23.92 71 SER A C 1
ATOM 547 O O . SER A 1 71 ? 19.375 55.156 -10.602 1 23.92 71 SER A O 1
ATOM 549 N N . PHE A 1 72 ? 18.922 54.562 -8.852 1 25.41 72 PHE A N 1
ATOM 550 C CA . PHE A 1 72 ? 18.766 53.281 -9.555 1 25.41 72 PHE A CA 1
ATOM 551 C C . PHE A 1 72 ? 17.375 53.188 -10.188 1 25.41 72 PHE A C 1
ATOM 553 O O . PHE A 1 72 ? 16.375 53.406 -9.516 1 25.41 72 PHE A O 1
ATOM 560 N N . PRO A 1 73 ? 17.281 53.625 -11.469 1 24.64 73 PRO A N 1
ATOM 561 C CA . PRO A 1 73 ? 15.977 53.438 -12.109 1 24.64 73 PRO A CA 1
ATOM 562 C C . PRO A 1 73 ? 15.367 52.062 -11.82 1 24.64 73 PRO A C 1
ATOM 564 O O . PRO A 1 73 ? 16.062 51.062 -11.883 1 24.64 73 PRO A O 1
ATOM 567 N N . LEU A 1 74 ? 14.625 52.031 -10.773 1 21.97 74 LEU A N 1
ATOM 568 C CA . LEU A 1 74 ? 13.828 50.844 -10.578 1 21.97 74 LEU A CA 1
ATOM 569 C C . LEU A 1 74 ? 13.062 50.469 -11.844 1 21.97 74 LEU A C 1
ATOM 571 O O . LEU A 1 74 ? 12.148 51.188 -12.25 1 21.97 74 LEU A O 1
ATOM 575 N N . LYS A 1 75 ? 13.805 50.188 -12.969 1 25.17 75 LYS A N 1
ATOM 576 C CA . LYS A 1 75 ? 12.969 49.625 -14.023 1 25.17 75 LYS A CA 1
ATOM 577 C C . LYS A 1 75 ? 11.914 48.688 -13.438 1 25.17 75 LYS A C 1
ATOM 579 O O . LYS A 1 75 ? 12.242 47.688 -12.805 1 25.17 75 LYS A O 1
ATOM 584 N N . ILE A 1 76 ? 10.898 49.281 -13.039 1 20.02 76 ILE A N 1
ATOM 585 C CA . ILE A 1 76 ? 9.719 48.469 -12.797 1 20.02 76 ILE A CA 1
ATOM 586 C C . ILE A 1 76 ? 9.523 47.5 -13.961 1 20.02 76 ILE A C 1
ATOM 588 O O . ILE A 1 76 ? 9.266 47.906 -15.086 1 20.02 76 ILE A O 1
ATOM 592 N N . ARG A 1 77 ? 10.461 46.562 -14.07 1 24.3 77 ARG A N 1
ATOM 593 C CA . ARG A 1 77 ? 10.047 45.562 -15.055 1 24.3 77 ARG A CA 1
ATOM 594 C C . ARG A 1 77 ? 8.562 45.25 -14.922 1 24.3 77 ARG A C 1
ATOM 596 O O . ARG A 1 77 ? 8.086 44.938 -13.828 1 24.3 77 ARG A O 1
ATOM 603 N N . THR A 1 78 ? 7.816 45.938 -15.672 1 24.52 78 THR A N 1
ATOM 604 C CA . THR A 1 78 ? 6.422 45.594 -15.914 1 24.52 78 THR A CA 1
ATOM 605 C C . THR A 1 78 ? 6.238 44.094 -15.922 1 24.52 78 THR A C 1
ATOM 607 O O . THR A 1 78 ? 7.012 43.344 -16.547 1 24.52 78 THR A O 1
ATOM 610 N N . PHE A 1 79 ? 5.727 43.625 -14.852 1 24.84 79 PHE A N 1
ATOM 611 C CA . PHE A 1 79 ? 5.25 42.25 -14.82 1 24.84 79 PHE A CA 1
ATOM 612 C C . PHE A 1 79 ? 4.5 41.906 -16.094 1 24.84 79 PHE A C 1
ATOM 614 O O . PHE A 1 79 ? 3.547 42.594 -16.469 1 24.84 79 PHE A O 1
ATOM 621 N N . THR A 1 80 ? 5.285 41.656 -17.156 1 28.48 80 THR A N 1
ATOM 622 C CA . THR A 1 80 ? 4.547 41.125 -18.281 1 28.48 80 THR A CA 1
ATOM 623 C C . THR A 1 80 ? 3.424 40.188 -17.812 1 28.48 80 THR A C 1
ATOM 625 O O . THR A 1 80 ? 3.639 39.344 -16.938 1 28.48 80 THR A O 1
ATOM 628 N N . PRO A 1 81 ? 2.227 40.656 -17.984 1 27.86 81 PRO A N 1
ATOM 629 C CA . PRO A 1 81 ? 1.106 39.781 -17.625 1 27.86 81 PRO A CA 1
ATOM 630 C C . PRO A 1 81 ? 1.372 38.312 -17.969 1 27.86 81 PRO A C 1
ATOM 632 O O . PRO A 1 81 ? 2.066 38.031 -18.938 1 27.86 81 PRO A O 1
ATOM 635 N N . ILE A 1 82 ? 1.451 37.562 -16.922 1 28.44 82 ILE A N 1
ATOM 636 C CA . ILE A 1 82 ? 1.443 36.125 -17.125 1 28.44 82 ILE A CA 1
ATOM 637 C C . ILE A 1 82 ? 0.5 35.781 -18.281 1 28.44 82 ILE A C 1
ATOM 639 O O . ILE A 1 82 ? -0.646 36.219 -18.312 1 28.44 82 ILE A O 1
ATOM 643 N N . ASN A 1 83 ? 1.024 35.656 -19.453 1 27.59 83 ASN A N 1
ATOM 644 C CA . ASN A 1 83 ? 0.276 35.25 -20.641 1 27.59 83 ASN A CA 1
ATOM 645 C C . ASN A 1 83 ? -0.89 34.344 -20.297 1 27.59 83 ASN A C 1
ATOM 647 O O . ASN A 1 83 ? -0.705 33.312 -19.609 1 27.59 83 ASN A O 1
ATOM 651 N N . PRO A 1 84 ? -2.121 34.75 -20.375 1 27.5 84 PRO A N 1
ATOM 652 C CA . PRO A 1 84 ? -3.32 33.938 -20.203 1 27.5 84 PRO A CA 1
ATOM 653 C C . PRO A 1 84 ? -3.201 32.562 -20.859 1 27.5 84 PRO A C 1
ATOM 655 O O . PRO A 1 84 ? -4.125 31.75 -20.766 1 27.5 84 PRO A O 1
ATOM 658 N N . ARG A 1 85 ? -2.391 32.5 -21.938 1 28.23 85 ARG A N 1
ATOM 659 C CA . ARG A 1 85 ? -2.297 31.188 -22.531 1 28.23 85 ARG A CA 1
ATOM 660 C C . ARG A 1 85 ? -1.948 30.125 -21.5 1 28.23 85 ARG A C 1
ATOM 662 O O . ARG A 1 85 ? -1.676 28.969 -21.844 1 28.23 85 ARG A O 1
ATOM 669 N N . LEU A 1 86 ? -1.491 30.484 -20.328 1 30.67 86 LEU A N 1
ATOM 670 C CA . LEU A 1 86 ? -1.215 29.5 -19.297 1 30.67 86 LEU A CA 1
ATOM 671 C C . LEU A 1 86 ? -2.486 28.75 -18.906 1 30.67 86 LEU A C 1
ATOM 673 O O . LEU A 1 86 ? -2.447 27.844 -18.062 1 30.67 86 LEU A O 1
ATOM 677 N N . ARG A 1 87 ? -3.605 29.422 -19 1 31.02 87 ARG A N 1
ATOM 678 C CA . ARG A 1 87 ? -4.84 28.828 -18.484 1 31.02 87 ARG A CA 1
ATOM 679 C C . ARG A 1 87 ? -5.207 27.578 -19.266 1 31.02 87 ARG A C 1
ATOM 681 O O . ARG A 1 87 ? -5.664 26.594 -18.688 1 31.02 87 ARG A O 1
ATOM 688 N N . SER A 1 88 ? -5.574 27.734 -20.578 1 32.41 88 SER A N 1
ATOM 689 C CA . SER A 1 88 ? -6.25 26.656 -21.266 1 32.41 88 SER A CA 1
ATOM 690 C C . SER A 1 88 ? -5.32 25.453 -21.469 1 32.41 88 SER A C 1
ATOM 692 O O . SER A 1 88 ? -5.531 24.641 -22.359 1 32.41 88 SER A O 1
ATOM 694 N N . GLN A 1 89 ? -4.023 25.562 -21.25 1 33.03 89 GLN A N 1
ATOM 695 C CA . GLN A 1 89 ? -3.082 24.516 -21.609 1 33.03 89 GLN A CA 1
ATOM 696 C C . GLN A 1 89 ? -3.541 23.156 -21.062 1 33.03 89 GLN A C 1
ATOM 698 O O . GLN A 1 89 ? -3.818 23.016 -19.875 1 33.03 89 GLN A O 1
ATOM 703 N N . ALA A 1 90 ? -4.176 22.391 -21.797 1 37.75 90 ALA A N 1
ATOM 704 C CA . ALA A 1 90 ? -4.379 20.953 -21.578 1 37.75 90 ALA A CA 1
ATOM 705 C C . ALA A 1 90 ? -3.25 20.359 -20.734 1 37.75 90 ALA A C 1
ATOM 707 O O . ALA A 1 90 ? -2.104 20.297 -21.188 1 37.75 90 ALA A O 1
ATOM 708 N N . GLU A 1 91 ? -2.924 20.922 -19.453 1 50.59 91 GLU A N 1
ATOM 709 C CA . GLU A 1 91 ? -1.863 20.484 -18.547 1 50.59 91 GLU A CA 1
ATOM 710 C C . GLU A 1 91 ? -1.523 19.016 -18.766 1 50.59 91 GLU A C 1
ATOM 712 O O . GLU A 1 91 ? -2.393 18.141 -18.656 1 50.59 91 GLU A O 1
ATOM 717 N N . SER A 1 92 ? -0.633 18.656 -19.578 1 66.88 92 SER A N 1
ATOM 718 C CA . SER A 1 92 ? -0.157 17.344 -20.031 1 66.88 92 SER A CA 1
ATOM 719 C C . SER A 1 92 ? 0.125 16.422 -18.844 1 66.88 92 SER A C 1
ATOM 721 O O . SER A 1 92 ? 0.828 16.812 -17.906 1 66.88 92 SER A O 1
ATOM 723 N N . ILE A 1 93 ? -0.781 15.508 -18.531 1 82.31 93 ILE A N 1
ATOM 724 C CA . ILE A 1 93 ? -0.58 14.453 -17.547 1 82.31 93 ILE A CA 1
ATOM 725 C C . ILE A 1 93 ? 0.763 13.766 -17.781 1 82.31 93 ILE A C 1
ATOM 727 O O . ILE A 1 93 ? 1.047 13.32 -18.906 1 82.31 93 ILE A O 1
ATOM 731 N N . LEU A 1 94 ? 1.613 13.852 -16.734 1 87.44 94 LEU A N 1
ATOM 732 C CA . LEU A 1 94 ? 2.947 13.266 -16.812 1 87.44 94 LEU A CA 1
ATOM 733 C C . LEU A 1 94 ? 2.865 11.758 -17.062 1 87.44 94 LEU A C 1
ATOM 735 O O . LEU A 1 94 ? 1.858 11.125 -16.734 1 87.44 94 LEU A O 1
ATOM 739 N N . THR A 1 95 ? 3.904 11.312 -17.688 1 89.25 95 THR A N 1
ATOM 740 C CA . THR A 1 95 ? 4.055 9.859 -17.766 1 89.25 95 THR A CA 1
ATOM 741 C C . THR A 1 95 ? 4.273 9.273 -16.375 1 89.25 95 THR A C 1
ATOM 743 O O . THR A 1 95 ? 4.531 10.008 -15.414 1 89.25 95 THR A O 1
ATOM 746 N N . PHE A 1 96 ? 4.141 7.973 -16.328 1 90.44 96 PHE A N 1
ATOM 747 C CA . PHE A 1 96 ? 4.379 7.297 -15.055 1 90.44 96 PHE A CA 1
ATOM 748 C C . PHE A 1 96 ? 5.785 7.582 -14.539 1 90.44 96 PHE A C 1
ATOM 750 O O . PHE A 1 96 ? 5.965 7.941 -13.375 1 90.44 96 PHE A O 1
ATOM 757 N N . ASP A 1 97 ? 6.734 7.406 -15.352 1 91.25 97 ASP A N 1
ATOM 758 C CA . ASP A 1 97 ? 8.125 7.59 -14.953 1 91.25 97 ASP A CA 1
ATOM 759 C C . ASP A 1 97 ? 8.375 9.008 -14.445 1 91.25 97 ASP A C 1
ATOM 761 O O . ASP A 1 97 ? 9.07 9.203 -13.445 1 91.25 97 ASP A O 1
ATOM 765 N N . GLU A 1 98 ? 7.781 9.93 -15.125 1 92.19 98 GLU A N 1
ATOM 766 C CA . GLU A 1 98 ? 7.918 11.32 -14.703 1 92.19 98 GLU A CA 1
ATOM 767 C C . GLU A 1 98 ? 7.242 11.562 -13.359 1 92.19 98 GLU A C 1
ATOM 769 O O . GLU A 1 98 ? 7.766 12.297 -12.516 1 92.19 98 GLU A O 1
ATOM 774 N N . ALA A 1 99 ? 6.07 10.977 -13.188 1 94.44 99 ALA A N 1
ATOM 775 C CA . ALA A 1 99 ? 5.344 11.133 -11.93 1 94.44 99 ALA A CA 1
ATOM 776 C C . ALA A 1 99 ? 6.145 10.57 -10.758 1 94.44 99 ALA A C 1
ATOM 778 O O . ALA A 1 99 ? 6.215 11.188 -9.695 1 94.44 99 ALA A O 1
ATOM 779 N N . VAL A 1 100 ? 6.77 9.406 -10.977 1 94.19 100 VAL A N 1
ATOM 780 C CA . VAL A 1 100 ? 7.578 8.773 -9.938 1 94.19 100 VAL A CA 1
ATOM 781 C C . VAL A 1 100 ? 8.781 9.656 -9.609 1 94.19 100 VAL A C 1
ATOM 783 O O . VAL A 1 100 ? 9.102 9.867 -8.438 1 94.19 100 VAL A O 1
ATOM 786 N N . SER A 1 101 ? 9.375 10.219 -10.602 1 91.19 101 SER A N 1
ATOM 787 C CA . SER A 1 101 ? 10.578 11.023 -10.414 1 91.19 101 SER A CA 1
ATOM 788 C C . SER A 1 101 ? 10.25 12.367 -9.773 1 91.19 101 SER A C 1
ATOM 790 O O . SER A 1 101 ? 11.07 12.93 -9.047 1 91.19 101 SER A O 1
ATOM 792 N N . GLN A 1 102 ? 9.102 12.844 -9.984 1 91.69 102 GLN A N 1
ATOM 793 C CA . GLN A 1 102 ? 8.742 14.18 -9.516 1 91.69 102 GLN A CA 1
ATOM 794 C C . GLN A 1 102 ? 8.133 14.133 -8.117 1 91.69 102 GLN A C 1
ATOM 796 O O . GLN A 1 102 ? 8.039 15.156 -7.438 1 91.69 102 GLN A O 1
ATOM 801 N N . ARG A 1 103 ? 7.672 12.969 -7.758 1 94.88 103 ARG A N 1
ATOM 802 C CA . ARG A 1 103 ? 7.016 12.867 -6.457 1 94.88 103 ARG A CA 1
ATOM 803 C C . ARG A 1 103 ? 8.023 13.016 -5.32 1 94.88 103 ARG A C 1
ATOM 805 O O . ARG A 1 103 ? 9.078 12.375 -5.332 1 94.88 103 ARG A O 1
ATOM 812 N N . PHE A 1 104 ? 7.684 13.812 -4.363 1 93.25 104 PHE A N 1
ATOM 813 C CA . PHE A 1 104 ? 8.445 13.992 -3.133 1 93.25 104 PHE A CA 1
ATOM 814 C C . PHE A 1 104 ? 7.52 14.281 -1.96 1 93.25 104 PHE A C 1
ATOM 816 O O . PHE A 1 104 ? 6.324 14.531 -2.15 1 93.25 104 PHE A O 1
ATOM 823 N N . ALA A 1 105 ? 8.031 14.164 -0.806 1 94.5 105 ALA A N 1
ATOM 824 C CA . ALA A 1 105 ? 7.262 14.547 0.375 1 94.5 105 ALA A CA 1
ATOM 825 C C . ALA A 1 105 ? 7.355 16.047 0.637 1 94.5 105 ALA A C 1
ATOM 827 O O . ALA A 1 105 ? 8.336 16.516 1.211 1 94.5 105 ALA A O 1
ATOM 828 N N . CYS A 1 106 ? 6.293 16.719 0.257 1 93.81 106 CYS A N 1
ATOM 829 C CA . CYS A 1 106 ? 6.281 18.188 0.35 1 93.81 106 CYS A CA 1
ATOM 830 C C . CYS A 1 106 ? 6.188 18.641 1.802 1 93.81 106 CYS A C 1
ATOM 832 O O . CYS A 1 106 ? 5.332 18.156 2.551 1 93.81 106 CYS A O 1
ATOM 834 N N . THR A 1 107 ? 7.023 19.609 2.148 1 88.88 107 THR A N 1
ATOM 835 C CA . THR A 1 107 ? 7.082 20.016 3.549 1 88.88 107 THR A CA 1
ATOM 836 C C . THR A 1 107 ? 6.41 21.359 3.75 1 88.88 107 THR A C 1
ATOM 838 O O . THR A 1 107 ? 6.082 21.734 4.879 1 88.88 107 THR A O 1
ATOM 841 N N . ARG A 1 108 ? 6.254 22.094 2.738 1 90.44 108 ARG A N 1
ATOM 842 C CA . ARG A 1 108 ? 5.617 23.406 2.805 1 90.44 108 ARG A CA 1
ATOM 843 C C . ARG A 1 108 ? 4.656 23.609 1.64 1 90.44 108 ARG A C 1
ATOM 845 O O . ARG A 1 108 ? 4.98 23.281 0.496 1 90.44 108 ARG A O 1
ATOM 852 N N . TYR A 1 109 ? 3.527 24.156 1.938 1 93.75 109 TYR A N 1
ATOM 853 C CA . TYR A 1 109 ? 2.502 24.359 0.922 1 93.75 109 TYR A CA 1
ATOM 854 C C . TYR A 1 109 ? 2.195 25.844 0.74 1 93.75 109 TYR A C 1
ATOM 856 O O . TYR A 1 109 ? 2.352 26.625 1.672 1 93.75 109 TYR A O 1
ATOM 864 N N . GLN A 1 110 ? 1.795 26.172 -0.472 1 92.75 110 GLN A N 1
ATOM 865 C CA . GLN A 1 110 ? 1.336 27.531 -0.786 1 92.75 110 GLN A CA 1
ATOM 866 C C . GLN A 1 110 ? 0.034 27.844 -0.057 1 92.75 110 GLN A C 1
ATOM 868 O O . GLN A 1 110 ? -0.896 27.031 -0.051 1 92.75 110 GLN A O 1
ATOM 873 N N . ARG A 1 111 ? 0.041 29.031 0.522 1 93.31 111 ARG A N 1
ATOM 874 C CA . ARG A 1 111 ? -1.177 29.578 1.121 1 93.31 111 ARG A CA 1
ATOM 875 C C . ARG A 1 111 ? -1.809 30.625 0.223 1 93.31 111 ARG A C 1
ATOM 877 O O . ARG A 1 111 ? -1.141 31.188 -0.649 1 93.31 111 ARG A O 1
ATOM 884 N N . TYR A 1 112 ? -3.068 30.891 0.455 1 92.94 112 TYR A N 1
ATOM 885 C CA . TYR A 1 112 ? -3.783 31.828 -0.397 1 92.94 112 TYR A CA 1
ATOM 886 C C . TYR A 1 112 ? -4.391 32.969 0.428 1 92.94 112 TYR A C 1
ATOM 888 O O . TYR A 1 112 ? -5.238 33.719 -0.062 1 92.94 112 TYR A O 1
ATOM 896 N N . ASP A 1 113 ? -4.039 33.031 1.689 1 88.19 113 ASP A N 1
ATOM 897 C CA . ASP A 1 113 ? -4.551 34.094 2.568 1 88.19 113 ASP A CA 1
ATOM 898 C C . ASP A 1 113 ? -3.473 35.125 2.861 1 88.19 113 ASP A C 1
ATOM 900 O O . ASP A 1 113 ? -3.59 35.906 3.818 1 88.19 113 ASP A O 1
ATOM 904 N N . ASN A 1 114 ? -2.482 35.219 2.141 1 77.12 114 ASN A N 1
ATOM 905 C CA . ASN A 1 114 ? -1.41 36.188 2.195 1 77.12 114 ASN A CA 1
ATOM 906 C C . ASN A 1 114 ? -0.582 36.062 3.469 1 77.12 114 ASN A C 1
ATOM 908 O O . ASN A 1 114 ? -0.001 37.031 3.949 1 77.12 114 ASN A O 1
ATOM 912 N N . ILE A 1 115 ? -0.772 34.969 4.156 1 72.38 115 ILE A N 1
ATOM 913 C CA . ILE A 1 115 ? 0.052 34.688 5.32 1 72.38 115 ILE A CA 1
ATOM 914 C C . ILE A 1 115 ? 1.204 33.75 4.91 1 72.38 115 ILE A C 1
ATOM 916 O O . ILE A 1 115 ? 0.983 32.688 4.328 1 72.38 115 ILE A O 1
ATOM 920 N N . ASN A 1 116 ? 2.398 34.25 5.082 1 65.5 116 ASN A N 1
ATOM 921 C CA . ASN A 1 116 ? 3.525 33.438 4.613 1 65.5 116 ASN A CA 1
ATOM 922 C C . ASN A 1 116 ? 4.371 32.938 5.777 1 65.5 116 ASN A C 1
ATOM 924 O O . ASN A 1 116 ? 5.594 32.844 5.664 1 65.5 116 ASN A O 1
ATOM 928 N N . THR A 1 117 ? 3.738 32.812 6.941 1 63.12 117 THR A N 1
ATOM 929 C CA . THR A 1 117 ? 4.52 32.312 8.062 1 63.12 117 THR A CA 1
ATOM 930 C C . THR A 1 117 ? 4.133 30.859 8.383 1 63.12 117 THR A C 1
ATOM 932 O O . THR A 1 117 ? 3.02 30.422 8.086 1 63.12 117 THR A O 1
ATOM 935 N N . THR A 1 118 ? 5.172 30.125 8.852 1 60.84 118 THR A N 1
ATOM 936 C CA . THR A 1 118 ? 4.945 28.734 9.234 1 60.84 118 THR A CA 1
ATOM 937 C C . THR A 1 118 ? 4.301 28.656 10.617 1 60.84 118 THR A C 1
ATOM 939 O O . THR A 1 118 ? 3.984 27.562 11.094 1 60.84 118 THR A O 1
ATOM 942 N N . THR A 1 119 ? 4.086 29.719 11.25 1 64.69 119 THR A N 1
ATOM 943 C CA . THR A 1 119 ? 3.572 29.672 12.617 1 64.69 119 THR A CA 1
ATOM 944 C C . THR A 1 119 ? 2.117 30.125 12.664 1 64.69 119 THR A C 1
ATOM 946 O O . THR A 1 119 ? 1.607 30.484 13.727 1 64.69 119 THR A O 1
ATOM 949 N N . THR A 1 120 ? 1.551 30.016 11.523 1 67.38 120 THR A N 1
ATOM 950 C CA . THR A 1 120 ? 0.184 30.516 11.469 1 67.38 120 THR A CA 1
ATOM 951 C C . THR A 1 120 ? -0.773 29.562 12.18 1 67.38 120 THR A C 1
ATOM 953 O O . THR A 1 120 ? -0.565 28.359 12.18 1 67.38 120 THR A O 1
ATOM 956 N N . THR A 1 121 ? -1.739 30.156 12.805 1 80.75 121 THR A N 1
ATOM 957 C CA . THR A 1 121 ? -2.727 29.391 13.562 1 80.75 121 THR A CA 1
ATOM 958 C C . THR A 1 121 ? -4.035 29.281 12.781 1 80.75 121 THR A C 1
ATOM 960 O O . THR A 1 121 ? -5.023 28.75 13.289 1 80.75 121 THR A O 1
ATOM 963 N N . SER A 1 122 ? -3.961 29.797 11.562 1 91.75 122 SER A N 1
ATOM 964 C CA . SER A 1 122 ? -5.156 29.672 10.734 1 91.75 122 SER A CA 1
ATOM 965 C C . SER A 1 122 ? -4.941 28.688 9.586 1 91.75 122 SER A C 1
ATOM 967 O O . SER A 1 122 ? -3.801 28.375 9.242 1 91.75 122 SER A O 1
ATOM 969 N N . ALA A 1 123 ? -6.012 28.219 9.062 1 95.75 123 ALA A N 1
ATOM 970 C CA . ALA A 1 123 ? -5.941 27.312 7.922 1 95.75 123 ALA A CA 1
ATOM 971 C C . ALA A 1 123 ? -6.195 28.062 6.613 1 95.75 123 ALA A C 1
ATOM 973 O O . ALA A 1 123 ? -7.129 28.859 6.52 1 95.75 123 ALA A O 1
ATOM 974 N N . SER A 1 124 ? -5.355 27.859 5.648 1 95.69 124 SER A N 1
ATOM 975 C CA . SER A 1 124 ? -5.5 28.453 4.328 1 95.69 124 SER A CA 1
ATOM 976 C C . SER A 1 124 ? -6.719 27.891 3.598 1 95.69 124 SER A C 1
ATOM 978 O O . SER A 1 124 ? -6.988 26.688 3.66 1 95.69 124 SER A O 1
ATOM 980 N N . PRO A 1 125 ? -7.527 28.797 2.916 1 96.56 125 PRO A N 1
ATOM 981 C CA . PRO A 1 125 ? -8.555 28.25 2.031 1 96.56 125 PRO A CA 1
ATOM 982 C C . PRO A 1 125 ? -7.977 27.453 0.875 1 96.56 125 PRO A C 1
ATOM 984 O O . PRO A 1 125 ? -6.867 27.734 0.413 1 96.56 125 PRO A O 1
ATOM 987 N N . PRO A 1 126 ? -8.75 26.484 0.488 1 96.88 126 PRO A N 1
ATOM 988 C CA . PRO A 1 126 ? -8.234 25.672 -0.621 1 96.88 126 PRO A CA 1
ATOM 989 C C . PRO A 1 126 ? -8.344 26.391 -1.969 1 96.88 126 PRO A C 1
ATOM 991 O O . PRO A 1 126 ? -9.258 27.188 -2.17 1 96.88 126 PRO A O 1
ATOM 994 N N . ASP A 1 127 ? -7.395 26.156 -2.887 1 96.94 127 ASP A N 1
ATOM 995 C CA . ASP A 1 127 ? -7.57 26.438 -4.309 1 96.94 127 ASP A CA 1
ATOM 996 C C . ASP A 1 127 ? -8.586 25.484 -4.934 1 96.94 127 ASP A C 1
ATOM 998 O O . ASP A 1 127 ? -8.383 24.266 -4.941 1 96.94 127 ASP A O 1
ATOM 1002 N N . PRO A 1 128 ? -9.688 26.016 -5.473 1 95.81 128 PRO A N 1
ATOM 1003 C CA . PRO A 1 128 ? -10.742 25.156 -6.023 1 95.81 128 PRO A CA 1
ATOM 1004 C C . PRO A 1 128 ? -10.227 24.234 -7.129 1 95.81 128 PRO A C 1
ATOM 1006 O O . PRO A 1 128 ? -10.727 23.109 -7.285 1 95.81 128 PRO A O 1
ATOM 1009 N N . TYR A 1 129 ? -9.312 24.672 -7.836 1 96.06 129 TYR A N 1
ATOM 1010 C CA . TYR A 1 129 ? -8.758 23.859 -8.906 1 96.06 129 TYR A CA 1
ATOM 1011 C C . TYR A 1 129 ? -8.031 22.641 -8.344 1 96.06 129 TYR A C 1
ATOM 1013 O O . TYR A 1 129 ? -8.227 21.516 -8.812 1 96.06 129 TYR A O 1
ATOM 1021 N N . ILE A 1 130 ? -7.195 22.859 -7.352 1 97.12 130 ILE A N 1
ATOM 1022 C CA . ILE A 1 130 ? -6.438 21.781 -6.738 1 97.12 130 ILE A CA 1
ATOM 1023 C C . ILE A 1 130 ? -7.395 20.781 -6.086 1 97.12 130 ILE A C 1
ATOM 1025 O O . ILE A 1 130 ? -7.207 19.578 -6.195 1 97.12 130 ILE A O 1
ATOM 1029 N N . LEU A 1 131 ? -8.344 21.297 -5.422 1 96.88 131 LEU A N 1
ATOM 1030 C CA . LEU A 1 131 ? -9.32 20.438 -4.773 1 96.88 131 LEU A CA 1
ATOM 1031 C C . LEU A 1 131 ? -10.039 19.562 -5.801 1 96.88 131 LEU A C 1
ATOM 1033 O O . LEU A 1 131 ? -10.242 18.375 -5.57 1 96.88 131 LEU A O 1
ATOM 1037 N N . LYS A 1 132 ? -10.438 20.172 -6.926 1 96.12 132 LYS A N 1
ATOM 1038 C CA . LYS A 1 132 ? -11.086 19.438 -8 1 96.12 132 LYS A CA 1
ATOM 1039 C C . LYS A 1 132 ? -10.18 18.312 -8.523 1 96.12 132 LYS A C 1
ATOM 1041 O O . LYS A 1 132 ? -10.633 17.188 -8.734 1 96.12 132 LYS A O 1
ATOM 1046 N N . GLN A 1 133 ? -8.93 18.594 -8.742 1 96.12 133 GLN A N 1
ATOM 1047 C CA . GLN A 1 133 ? -7.98 17.609 -9.227 1 96.12 133 GLN A CA 1
ATOM 1048 C C . GLN A 1 133 ? -7.781 16.484 -8.203 1 96.12 133 GLN A C 1
ATOM 1050 O O . GLN A 1 133 ? -7.715 15.312 -8.562 1 96.12 133 GLN A O 1
ATOM 1055 N N . ALA A 1 134 ? -7.68 16.891 -6.953 1 97.19 134 ALA A N 1
ATOM 1056 C CA . ALA A 1 134 ? -7.52 15.891 -5.891 1 97.19 134 ALA A CA 1
ATOM 1057 C C . ALA A 1 134 ? -8.695 14.914 -5.875 1 97.19 134 ALA A C 1
ATOM 1059 O O . ALA A 1 134 ? -8.5 13.703 -5.75 1 97.19 134 ALA A O 1
ATOM 1060 N N . ARG A 1 135 ? -9.844 15.438 -6.02 1 96.56 135 ARG A N 1
ATOM 1061 C CA . ARG A 1 135 ? -11.039 14.602 -6.039 1 96.56 135 ARG A CA 1
ATOM 1062 C C . ARG A 1 135 ? -11.031 13.656 -7.234 1 96.56 135 ARG A C 1
ATOM 1064 O O . ARG A 1 135 ? -11.375 12.477 -7.105 1 96.56 135 ARG A O 1
ATOM 1071 N N . LYS A 1 136 ? -10.664 14.164 -8.344 1 95.12 136 LYS A N 1
ATOM 1072 C CA . LYS A 1 136 ? -10.586 13.344 -9.547 1 95.12 136 LYS A CA 1
ATOM 1073 C C . LYS A 1 136 ? -9.578 12.203 -9.367 1 95.12 136 LYS A C 1
ATOM 1075 O O . LYS A 1 136 ? -9.859 11.062 -9.734 1 95.12 136 LYS A O 1
ATOM 1080 N N . VAL A 1 137 ? -8.469 12.531 -8.828 1 97.12 137 VAL A N 1
ATOM 1081 C CA . VAL A 1 137 ? -7.43 11.531 -8.617 1 97.12 137 VAL A CA 1
ATOM 1082 C C . VAL A 1 137 ? -7.914 10.492 -7.602 1 97.12 137 VAL A C 1
ATOM 1084 O O . VAL A 1 137 ? -7.629 9.305 -7.738 1 97.12 137 VAL A O 1
ATOM 1087 N N . LEU A 1 138 ? -8.586 10.945 -6.562 1 97.12 138 LEU A N 1
ATOM 1088 C CA . LEU A 1 138 ? -9.125 10.023 -5.57 1 97.12 138 LEU A CA 1
ATOM 1089 C C . LEU A 1 138 ? -10.102 9.039 -6.215 1 97.12 138 LEU A C 1
ATOM 1091 O O . LEU A 1 138 ? -10.07 7.844 -5.91 1 97.12 138 LEU A O 1
ATOM 1095 N N . GLU A 1 139 ? -10.891 9.508 -7.09 1 95.56 139 GLU A N 1
ATOM 1096 C CA . GLU A 1 139 ? -11.812 8.648 -7.824 1 95.56 139 GLU A CA 1
ATOM 1097 C C . GLU A 1 139 ? -11.062 7.598 -8.633 1 95.56 139 GLU A C 1
ATOM 1099 O O . GLU A 1 139 ? -11.422 6.418 -8.617 1 95.56 139 GLU A O 1
ATOM 1104 N N . MET A 1 140 ? -10.039 8.016 -9.234 1 94.88 140 MET A N 1
ATOM 1105 C CA . MET A 1 140 ? -9.234 7.086 -10.023 1 94.88 140 MET A CA 1
ATOM 1106 C C . MET A 1 140 ? -8.523 6.082 -9.125 1 94.88 140 MET A C 1
ATOM 1108 O O . MET A 1 140 ? -8.344 4.922 -9.5 1 94.88 140 MET A O 1
ATOM 1112 N N . SER A 1 141 ? -8.156 6.562 -7.961 1 97.44 141 SER A N 1
ATOM 1113 C CA . SER A 1 141 ? -7.398 5.723 -7.043 1 97.44 141 SER A CA 1
ATOM 1114 C C . SER A 1 141 ? -8.242 4.551 -6.539 1 97.44 141 SER A C 1
ATOM 1116 O O . SER A 1 141 ? -7.699 3.533 -6.105 1 97.44 141 SER A O 1
ATOM 1118 N N . ARG A 1 142 ? -9.555 4.637 -6.605 1 96.06 142 ARG A N 1
ATOM 1119 C CA . ARG A 1 142 ? -10.445 3.566 -6.168 1 96.06 142 ARG A CA 1
ATOM 1120 C C . ARG A 1 142 ? -10.312 2.34 -7.062 1 96.06 142 ARG A C 1
ATOM 1122 O O . ARG A 1 142 ? -10.797 1.26 -6.723 1 96.06 142 ARG A O 1
ATOM 1129 N N . ARG A 1 143 ? -9.625 2.512 -8.18 1 95.62 143 ARG A N 1
ATOM 1130 C CA . ARG A 1 143 ? -9.414 1.386 -9.086 1 95.62 143 ARG A CA 1
ATOM 1131 C C . ARG A 1 143 ? -8.266 0.504 -8.594 1 95.62 143 ARG A C 1
ATOM 1133 O O . ARG A 1 143 ? -7.992 -0.547 -9.18 1 95.62 143 ARG A O 1
ATOM 1140 N N . ALA A 1 144 ? -7.617 0.929 -7.539 1 97.62 144 ALA A N 1
ATOM 1141 C CA . ALA A 1 144 ? -6.582 0.082 -6.953 1 97.62 144 ALA A CA 1
ATOM 1142 C C . ALA A 1 144 ? -7.137 -1.296 -6.602 1 97.62 144 ALA A C 1
ATOM 1144 O O . ALA A 1 144 ? -8.297 -1.424 -6.215 1 97.62 144 ALA A O 1
ATOM 1145 N N . PRO A 1 145 ? -6.312 -2.344 -6.758 1 97.31 145 PRO A N 1
ATOM 1146 C CA . PRO A 1 145 ? -6.773 -3.674 -6.348 1 97.31 145 PRO A CA 1
ATOM 1147 C C . PRO A 1 145 ? -6.93 -3.805 -4.836 1 97.31 145 PRO A C 1
ATOM 1149 O O . PRO A 1 145 ? -6.363 -3.008 -4.082 1 97.31 145 PRO A O 1
ATOM 1152 N N . SER A 1 146 ? -7.773 -4.672 -4.43 1 97.06 146 SER A N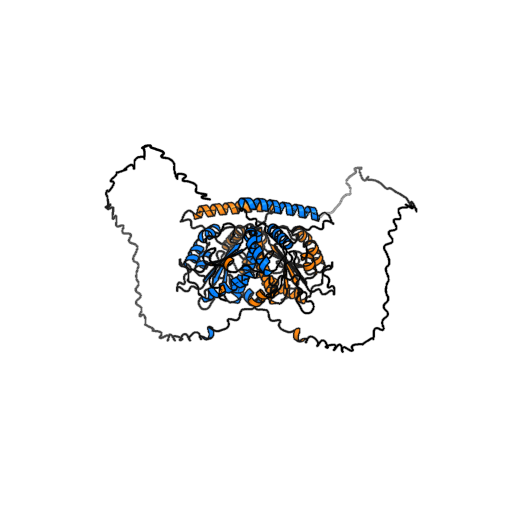 1
ATOM 1153 C CA . SER A 1 146 ? -7.918 -5.125 -3.049 1 97.06 146 SER A CA 1
ATOM 1154 C C . SER A 1 146 ? -8.273 -6.605 -2.986 1 97.06 146 SER A C 1
ATOM 1156 O O . SER A 1 146 ? -8.766 -7.176 -3.965 1 97.06 146 SER A O 1
ATOM 1158 N N . GLY A 1 147 ? -7.902 -7.195 -1.881 1 95.81 147 GLY A N 1
ATOM 1159 C CA . GLY A 1 147 ? -8.273 -8.594 -1.73 1 95.81 147 GLY A CA 1
ATOM 1160 C C . GLY A 1 147 ? -9.734 -8.859 -2.025 1 95.81 147 GLY A C 1
ATOM 1161 O O . GLY A 1 147 ? -10.617 -8.266 -1.4 1 95.81 147 GLY A O 1
ATOM 1162 N N . PHE A 1 148 ? -9.984 -9.711 -3.035 1 93.25 148 PHE A N 1
ATOM 1163 C CA . PHE A 1 148 ? -11.328 -10.133 -3.416 1 93.25 148 PHE A CA 1
ATOM 1164 C C . PHE A 1 148 ? -12.188 -8.938 -3.811 1 93.25 148 PHE A C 1
ATOM 1166 O O . PHE A 1 148 ? -13.414 -8.992 -3.73 1 93.25 148 PHE A O 1
ATOM 1173 N N . ASN A 1 149 ? -11.523 -7.828 -4.078 1 92.75 149 ASN A N 1
ATOM 1174 C CA . ASN A 1 149 ? -12.188 -6.582 -4.449 1 92.75 149 ASN A CA 1
ATOM 1175 C C . ASN A 1 149 ? -13.141 -6.109 -3.357 1 92.75 149 ASN A C 1
ATOM 1177 O O . ASN A 1 149 ? -14.148 -5.465 -3.646 1 92.75 149 ASN A O 1
ATOM 1181 N N . ALA A 1 150 ? -12.766 -6.418 -2.115 1 94.88 150 ALA A N 1
ATOM 1182 C CA . ALA A 1 150 ? -13.641 -6.117 -0.985 1 94.88 150 ALA A CA 1
ATOM 1183 C C . ALA A 1 150 ? -13.586 -4.633 -0.63 1 94.88 150 ALA A C 1
ATOM 1185 O O . ALA A 1 150 ? -14.453 -4.129 0.091 1 94.88 150 ALA A O 1
ATOM 1186 N N . GLN A 1 151 ? -12.555 -3.941 -1.016 1 96.69 151 GLN A N 1
ATOM 1187 C CA . GLN A 1 151 ? -12.414 -2.504 -0.809 1 96.69 151 GLN A CA 1
ATOM 1188 C C . GLN A 1 151 ? -12.586 -2.141 0.665 1 96.69 151 GLN A C 1
ATOM 1190 O O . GLN A 1 151 ? -13.43 -1.312 1.013 1 96.69 151 GLN A O 1
ATOM 1195 N N . PRO A 1 152 ? -11.695 -2.715 1.543 1 98.06 152 PRO A N 1
ATOM 1196 C CA . PRO A 1 152 ? -11.82 -2.48 2.982 1 98.06 152 PRO A CA 1
ATOM 1197 C C . PRO A 1 152 ? -11.312 -1.104 3.404 1 98.06 152 PRO A C 1
ATOM 1199 O O . PRO A 1 152 ? -10.477 -1.002 4.305 1 98.06 152 PRO A O 1
ATOM 1202 N N . TYR A 1 153 ? -11.867 -0.043 2.807 1 98.44 153 TYR A N 1
ATOM 1203 C CA . TYR A 1 153 ? -11.391 1.302 3.109 1 98.44 153 TYR A CA 1
ATOM 1204 C C . TYR A 1 153 ? -12.484 2.336 2.865 1 98.44 153 TYR A C 1
ATOM 1206 O O . TYR A 1 153 ? -13.469 2.057 2.172 1 98.44 153 TYR A O 1
ATOM 1214 N N . LYS A 1 154 ? -12.352 3.426 3.492 1 98.44 154 LYS A N 1
ATOM 1215 C CA . LYS A 1 154 ? -13.016 4.688 3.189 1 98.44 154 LYS A CA 1
ATOM 1216 C C . LYS A 1 154 ? -12.016 5.832 3.09 1 98.44 154 LYS A C 1
ATOM 1218 O O . LYS A 1 154 ? -10.898 5.73 3.602 1 98.44 154 LYS A O 1
ATOM 1223 N N . LEU A 1 155 ? -12.445 6.859 2.375 1 98.69 155 LEU A N 1
ATOM 1224 C CA . LEU A 1 155 ? -11.594 8.031 2.172 1 98.69 155 LEU A CA 1
ATOM 1225 C C . LEU A 1 155 ? -12.305 9.297 2.635 1 98.69 155 LEU A C 1
ATOM 1227 O O . LEU A 1 155 ? -13.461 9.539 2.271 1 98.69 155 LEU A O 1
ATOM 1231 N N . LEU A 1 156 ? -11.602 10.078 3.436 1 98.69 156 LEU A N 1
ATOM 1232 C CA . LEU A 1 156 ? -12.18 11.32 3.932 1 98.69 156 LEU A CA 1
ATOM 1233 C C . LEU A 1 156 ? -11.32 12.516 3.523 1 98.69 156 LEU A C 1
ATOM 1235 O O . LEU A 1 156 ? -10.164 12.625 3.938 1 98.69 156 LEU A O 1
ATOM 1239 N N . VAL A 1 157 ? -11.906 13.391 2.75 1 98.62 157 VAL A N 1
ATOM 1240 C CA . VAL A 1 157 ? -11.234 14.609 2.314 1 98.62 157 VAL A CA 1
ATOM 1241 C C . VAL A 1 157 ? -11.523 15.734 3.299 1 98.62 157 VAL A C 1
ATOM 1243 O O . VAL A 1 157 ? -12.688 16.062 3.547 1 98.62 157 VAL A O 1
ATOM 1246 N N . VAL A 1 158 ? -10.5 16.234 3.859 1 98.75 158 VAL A N 1
ATOM 1247 C CA . VAL A 1 158 ? -10.586 17.406 4.73 1 98.75 158 VAL A CA 1
ATOM 1248 C C . VAL A 1 158 ? -10.133 18.656 3.975 1 98.75 158 VAL A C 1
ATOM 1250 O O . VAL A 1 158 ? -8.938 18.797 3.684 1 98.75 158 VAL A O 1
ATOM 1253 N N . SER A 1 159 ? -11.07 19.594 3.697 1 97.62 159 SER A N 1
ATOM 1254 C CA . SER A 1 159 ? -10.711 20.688 2.785 1 97.62 159 SER A CA 1
ATOM 1255 C C . SER A 1 159 ? -11.148 22.031 3.332 1 97.62 159 SER A C 1
ATOM 1257 O O . SER A 1 159 ? -10.547 23.062 3.018 1 97.62 159 SER A O 1
ATOM 1259 N N . SER A 1 160 ? -12.227 22.094 4.176 1 97.44 160 SER A N 1
ATOM 1260 C CA . SER A 1 160 ? -12.656 23.391 4.719 1 97.44 160 SER A CA 1
ATOM 1261 C C . SER A 1 160 ? -11.68 23.906 5.766 1 97.44 160 SER A C 1
ATOM 1263 O O . SER A 1 160 ? -11.086 23.109 6.512 1 97.44 160 SER A O 1
ATOM 1265 N N . PRO A 1 161 ? -11.547 25.203 5.832 1 97.25 161 PRO A N 1
ATOM 1266 C CA . PRO A 1 161 ? -10.648 25.75 6.852 1 97.25 161 PRO A CA 1
ATOM 1267 C C . PRO A 1 161 ? -11 25.266 8.258 1 97.25 161 PRO A C 1
ATOM 1269 O O . PRO A 1 161 ? -10.102 24.938 9.039 1 97.25 161 PRO A O 1
ATOM 1272 N N . ASP A 1 162 ? -12.258 25.219 8.57 1 97.69 162 ASP A N 1
ATOM 1273 C CA . ASP A 1 162 ? -12.68 24.75 9.883 1 97.69 162 ASP A CA 1
ATOM 1274 C C . ASP A 1 162 ? -12.258 23.297 10.117 1 97.69 162 ASP A C 1
ATOM 1276 O O . ASP A 1 162 ? -11.734 22.969 11.18 1 97.69 162 ASP A O 1
ATOM 1280 N N . SER A 1 163 ? -12.492 22.438 9.156 1 98.31 163 SER A N 1
ATOM 1281 C CA . SER A 1 163 ? -12.141 21.031 9.273 1 98.31 163 SER A CA 1
ATOM 1282 C C . SER A 1 163 ? -10.633 20.828 9.32 1 98.31 163 SER A C 1
ATOM 1284 O O . SER A 1 163 ? -10.133 19.938 10.008 1 98.31 163 SER A O 1
ATOM 1286 N N . LYS A 1 164 ? -9.953 21.609 8.562 1 98.25 164 LYS A N 1
ATOM 1287 C CA . LYS A 1 164 ? -8.5 21.547 8.602 1 98.25 164 LYS A CA 1
ATOM 1288 C C . LYS A 1 164 ? -7.965 21.922 9.977 1 98.25 164 LYS A C 1
ATOM 1290 O O . LYS A 1 164 ? -7.027 21.297 10.477 1 98.25 164 LYS A O 1
ATOM 1295 N N . MET A 1 165 ? -8.531 22.922 10.57 1 96.94 165 MET A N 1
ATOM 1296 C CA . MET A 1 165 ? -8.148 23.312 11.93 1 96.94 165 MET A CA 1
ATOM 1297 C C . MET A 1 165 ? -8.438 22.172 12.914 1 96.94 165 MET A C 1
ATOM 1299 O O . MET A 1 165 ? -7.613 21.875 13.781 1 96.94 165 MET A O 1
ATOM 1303 N N . LYS A 1 166 ? -9.578 21.656 12.766 1 96.75 166 LYS A N 1
ATOM 1304 C CA . LYS A 1 166 ? -9.977 20.531 13.602 1 96.75 166 LYS A CA 1
ATOM 1305 C C . LYS A 1 166 ? -8.977 19.375 13.492 1 96.75 166 LYS A C 1
ATOM 1307 O O . LYS A 1 166 ? -8.547 18.828 14.508 1 96.75 166 LYS A O 1
ATOM 1312 N N . LEU A 1 167 ? -8.555 19.047 12.297 1 98 167 LEU A N 1
ATOM 1313 C CA . LEU A 1 167 ? -7.617 17.953 12.055 1 98 167 LEU A CA 1
ATOM 1314 C C . LEU A 1 167 ? -6.234 18.297 12.609 1 98 167 LEU A C 1
ATOM 1316 O O . LEU A 1 167 ? -5.578 17.453 13.211 1 98 167 LEU A O 1
ATOM 1320 N N . SER A 1 168 ? -5.844 19.547 12.422 1 96.19 168 SER A N 1
ATOM 1321 C CA . SER A 1 168 ? -4.5 19.969 12.805 1 96.19 168 SER A CA 1
ATOM 1322 C C . SER A 1 168 ? -4.27 19.797 14.305 1 96.19 168 SER A C 1
ATOM 1324 O O . SER A 1 168 ? -3.143 19.562 14.742 1 96.19 168 SER A O 1
ATOM 1326 N N . LYS A 1 169 ? -5.281 19.828 15.109 1 93.44 169 LYS A N 1
ATOM 1327 C CA . LYS A 1 169 ? -5.188 19.703 16.562 1 93.44 169 LYS A CA 1
ATOM 1328 C C . LYS A 1 169 ? -4.684 18.328 16.953 1 93.44 169 LYS A C 1
ATOM 1330 O O . LYS A 1 169 ? -4.156 18.141 18.062 1 93.44 169 LYS A O 1
ATOM 1335 N N . TYR A 1 170 ? -4.84 17.391 16.078 1 94.94 170 TYR A N 1
ATOM 1336 C CA . TYR A 1 170 ? -4.484 16.031 16.406 1 94.94 170 TYR A CA 1
ATOM 1337 C C . TYR A 1 170 ? -3.285 15.555 15.602 1 94.94 170 TYR A C 1
ATOM 1339 O O . TYR A 1 170 ? -2.994 14.359 15.547 1 94.94 170 TYR A O 1
ATOM 1347 N N . CYS A 1 171 ? -2.646 16.438 14.898 1 94.81 171 CYS A N 1
ATOM 1348 C CA . CYS A 1 171 ? -1.415 16.156 14.172 1 94.81 171 CYS A CA 1
ATOM 1349 C C . CYS A 1 171 ? -0.192 16.531 14.992 1 94.81 171 CYS A C 1
ATOM 1351 O O . CYS A 1 171 ? -0.232 17.484 15.766 1 94.81 171 CYS A O 1
ATOM 1353 N N . ILE A 1 172 ? 0.828 15.836 14.812 1 92.69 172 ILE A N 1
ATOM 1354 C CA . ILE A 1 172 ? 2.014 15.992 15.648 1 92.69 172 ILE A CA 1
ATOM 1355 C C . ILE A 1 172 ? 3.072 16.797 14.891 1 92.69 172 ILE A C 1
ATOM 1357 O O . ILE A 1 172 ? 3.307 16.562 13.703 1 92.69 172 ILE A O 1
ATOM 1361 N N . GLY A 1 173 ? 3.736 17.688 15.57 1 88.62 173 GLY A N 1
ATOM 1362 C CA . GLY A 1 173 ? 4.844 18.438 15.016 1 88.62 173 GLY A CA 1
ATOM 1363 C C . GLY A 1 173 ? 4.465 19.234 13.781 1 88.62 173 GLY A C 1
ATOM 1364 O O . GLY A 1 173 ? 3.457 19.938 13.773 1 88.62 173 GLY A O 1
ATOM 1365 N N . HIS A 1 174 ? 5.258 19.125 12.734 1 90.38 174 HIS A N 1
ATOM 1366 C CA . HIS A 1 174 ? 5.09 19.906 11.516 1 90.38 174 HIS A CA 1
ATOM 1367 C C . HIS A 1 174 ? 3.873 19.438 10.727 1 90.38 174 HIS A C 1
ATOM 1369 O O . HIS A 1 174 ? 3.422 20.125 9.805 1 90.38 174 HIS A O 1
ATOM 1375 N N . ASN A 1 175 ? 3.334 18.234 11.062 1 94.69 175 ASN A N 1
ATOM 1376 C CA . ASN A 1 175 ? 2.154 17.766 10.352 1 94.69 175 ASN A CA 1
ATOM 1377 C C . ASN A 1 175 ? 0.964 18.703 10.547 1 94.69 175 ASN A C 1
ATOM 1379 O O . ASN A 1 175 ? 0.125 18.844 9.656 1 94.69 175 ASN A O 1
ATOM 1383 N N . ALA A 1 176 ? 0.944 19.391 11.711 1 94.06 176 ALA A N 1
ATOM 1384 C CA . ALA A 1 176 ? -0.137 20.344 11.977 1 94.06 176 ALA A CA 1
ATOM 1385 C C . ALA A 1 176 ? -0.108 21.5 10.992 1 94.06 176 ALA A C 1
ATOM 1387 O O . ALA A 1 176 ? -1.143 21.875 10.438 1 94.06 176 ALA A O 1
ATOM 1388 N N . HIS A 1 177 ? 1.055 22.062 10.727 1 92.44 177 HIS A N 1
ATOM 1389 C CA . HIS A 1 177 ? 1.159 23.188 9.805 1 92.44 177 HIS A CA 1
ATOM 1390 C C . HIS A 1 177 ? 0.891 22.75 8.367 1 92.44 177 HIS A C 1
ATOM 1392 O O . HIS A 1 177 ? 0.294 23.5 7.586 1 92.44 177 HIS A O 1
ATOM 1398 N N . ARG A 1 178 ? 1.329 21.5 8.031 1 94.44 178 ARG A N 1
ATOM 1399 C CA . ARG A 1 178 ? 1.092 20.984 6.684 1 94.44 178 ARG A CA 1
ATOM 1400 C C . ARG A 1 178 ? -0.402 20.859 6.398 1 94.44 178 ARG A C 1
ATOM 1402 O O . ARG A 1 178 ? -0.861 21.203 5.309 1 94.44 178 ARG A O 1
ATOM 1409 N N . VAL A 1 179 ? -1.145 20.422 7.406 1 97.19 179 VAL A N 1
ATOM 1410 C CA . VAL A 1 179 ? -2.59 20.281 7.27 1 97.19 179 VAL A CA 1
ATOM 1411 C C . VAL A 1 179 ? -3.227 21.656 7.105 1 97.19 179 VAL A C 1
ATOM 1413 O O . VAL A 1 179 ? -4.09 21.844 6.242 1 97.19 179 VAL A O 1
ATOM 1416 N N . ARG A 1 180 ? -2.775 22.625 7.848 1 96.5 180 ARG A N 1
ATOM 1417 C CA . ARG A 1 180 ? -3.352 23.969 7.812 1 96.5 180 ARG A CA 1
ATOM 1418 C C . ARG A 1 180 ? -3.023 24.672 6.5 1 96.5 180 ARG A C 1
ATOM 1420 O O . ARG A 1 180 ? -3.846 25.422 5.965 1 96.5 180 ARG A O 1
ATOM 1427 N N . ASP A 1 181 ? -1.839 24.391 5.938 1 95.19 181 ASP A N 1
ATOM 1428 C CA . ASP A 1 181 ? -1.347 25.141 4.785 1 95.19 181 ASP A CA 1
ATOM 1429 C C . ASP A 1 181 ? -1.796 24.5 3.477 1 95.19 181 ASP A C 1
ATOM 1431 O O . ASP A 1 181 ? -1.989 25.188 2.473 1 95.19 181 ASP A O 1
ATOM 1435 N N . SER A 1 182 ? -1.941 23.188 3.449 1 96.88 182 SER A N 1
ATOM 1436 C CA . SER A 1 182 ? -2.262 22.484 2.219 1 96.88 182 SER A CA 1
ATOM 1437 C C . SER A 1 182 ? -3.684 22.781 1.759 1 96.88 182 SER A C 1
ATOM 1439 O O . SER A 1 182 ? -4.469 23.375 2.498 1 96.88 182 SER A O 1
ATOM 1441 N N . ASP A 1 183 ? -3.994 22.469 0.522 1 98.31 183 ASP A N 1
ATOM 1442 C CA . ASP A 1 183 ? -5.324 22.688 -0.037 1 98.31 183 ASP A CA 1
ATOM 1443 C C . ASP A 1 183 ? -6.336 21.719 0.554 1 98.31 183 ASP A C 1
ATOM 1445 O O . ASP A 1 183 ? -7.496 22.078 0.771 1 98.31 183 ASP A O 1
ATOM 1449 N N . CYS A 1 184 ? -5.941 20.5 0.792 1 98.62 184 CYS A N 1
ATOM 1450 C CA . CYS A 1 184 ? -6.75 19.5 1.478 1 98.62 184 CYS A CA 1
ATOM 1451 C C . CYS A 1 184 ? -5.875 18.375 2.043 1 98.62 184 CYS A C 1
ATOM 1453 O O . CYS A 1 184 ? -4.695 18.281 1.7 1 98.62 184 CYS A O 1
ATOM 1455 N N . THR A 1 185 ? -6.375 17.688 2.994 1 98.88 185 THR A N 1
ATOM 1456 C CA . THR A 1 185 ? -5.77 16.469 3.529 1 98.88 185 THR A CA 1
ATOM 1457 C C . THR A 1 185 ? -6.73 15.289 3.41 1 98.88 185 THR A C 1
ATOM 1459 O O . THR A 1 185 ? -7.906 15.398 3.762 1 98.88 185 THR A O 1
ATOM 1462 N N . VAL A 1 186 ? -6.23 14.203 2.848 1 98.88 186 VAL A N 1
ATOM 1463 C CA . VAL A 1 186 ? -7.051 13 2.709 1 98.88 186 VAL A CA 1
ATOM 1464 C C . VAL A 1 186 ? -6.691 12 3.805 1 98.88 186 VAL A C 1
ATOM 1466 O O . VAL A 1 186 ? -5.516 11.672 3.994 1 98.88 186 VAL A O 1
ATOM 1469 N N . LEU A 1 187 ? -7.707 11.602 4.586 1 98.94 187 LEU A N 1
ATOM 1470 C CA . LEU A 1 187 ? -7.559 10.5 5.531 1 98.94 187 LEU A CA 1
ATOM 1471 C C . LEU A 1 187 ? -7.883 9.172 4.863 1 98.94 187 LEU A C 1
ATOM 1473 O O . LEU A 1 187 ? -8.984 8.984 4.336 1 98.94 187 LEU A O 1
ATOM 1477 N N . PHE A 1 188 ? -6.953 8.273 4.828 1 98.94 188 PHE A N 1
ATOM 1478 C CA . PHE A 1 188 ? -7.176 6.906 4.375 1 98.94 188 PHE A CA 1
ATOM 1479 C C . PHE A 1 188 ? -7.57 6.008 5.539 1 98.94 188 PHE A C 1
ATOM 1481 O O . PHE A 1 188 ? -6.75 5.715 6.41 1 98.94 188 PHE A O 1
ATOM 1488 N N . LEU A 1 189 ? -8.805 5.578 5.531 1 98.88 189 LEU A N 1
ATOM 1489 C CA . LEU A 1 189 ? -9.391 4.812 6.629 1 98.88 189 LEU A CA 1
ATOM 1490 C C . LEU A 1 189 ? -9.453 3.33 6.285 1 98.88 189 LEU A C 1
ATOM 1492 O O . LEU A 1 189 ? -10.008 2.953 5.25 1 98.88 189 LEU A O 1
ATOM 1496 N N . ALA A 1 190 ? -8.859 2.508 7.105 1 98.69 190 ALA A N 1
ATOM 1497 C CA . ALA A 1 190 ? -8.867 1.063 6.891 1 98.69 190 ALA A CA 1
ATOM 1498 C C . ALA A 1 190 ? -9.938 0.388 7.734 1 98.69 190 ALA A C 1
ATOM 1500 O O . ALA A 1 190 ? -10.008 0.591 8.953 1 98.69 190 ALA A O 1
ATOM 1501 N N . ASP A 1 191 ? -10.742 -0.426 7.148 1 97.88 191 ASP A N 1
ATOM 1502 C CA . ASP A 1 191 ? -11.906 -1.043 7.789 1 97.88 191 ASP A CA 1
ATOM 1503 C C . ASP A 1 191 ? -11.555 -2.418 8.352 1 97.88 191 ASP A C 1
ATOM 1505 O O . ASP A 1 191 ? -11.5 -3.402 7.609 1 97.88 191 ASP A O 1
ATOM 1509 N N . ARG A 1 192 ? -11.461 -2.537 9.641 1 95.75 192 ARG A N 1
ATOM 1510 C CA . ARG A 1 192 ? -11.086 -3.791 10.289 1 95.75 192 ARG A CA 1
ATOM 1511 C C . ARG A 1 192 ? -12.281 -4.738 10.375 1 95.75 192 ARG A C 1
ATOM 1513 O O . ARG A 1 192 ? -12.141 -5.879 10.82 1 95.75 192 ARG A O 1
ATOM 1520 N N . GLN A 1 193 ? -13.414 -4.27 10.031 1 96.75 193 GLN A N 1
ATOM 1521 C CA . GLN A 1 193 ? -14.633 -5.078 10.062 1 96.75 193 GLN A CA 1
ATOM 1522 C C . GLN A 1 193 ? -15.312 -5.102 8.703 1 96.75 193 GLN A C 1
ATOM 1524 O O . GLN A 1 193 ? -16.516 -4.84 8.602 1 96.75 193 GLN A O 1
ATOM 1529 N N . VAL A 1 194 ? -14.555 -5.523 7.73 1 96.06 194 VAL A N 1
ATOM 1530 C CA . VAL A 1 194 ? -14.977 -5.418 6.336 1 96.06 194 VAL A CA 1
ATOM 1531 C C . VAL A 1 194 ? -16.219 -6.277 6.102 1 96.06 194 VAL A C 1
ATOM 1533 O O . VAL A 1 194 ? -17 -6.004 5.191 1 96.06 194 VAL A O 1
ATOM 1536 N N . MET A 1 195 ? -16.469 -7.262 6.906 1 95.31 195 MET A N 1
ATOM 1537 C CA . MET A 1 195 ? -17.625 -8.133 6.73 1 95.31 195 MET A CA 1
ATOM 1538 C C . MET A 1 195 ? -18.922 -7.383 7.016 1 95.31 195 MET A C 1
ATOM 1540 O O . MET A 1 195 ? -20 -7.848 6.652 1 95.31 195 MET A O 1
ATOM 1544 N N . ARG A 1 196 ? -18.828 -6.277 7.672 1 94.94 196 ARG A N 1
ATOM 1545 C CA . ARG A 1 196 ? -20.016 -5.445 7.887 1 94.94 196 ARG A CA 1
ATOM 1546 C C . ARG A 1 196 ? -20.547 -4.902 6.566 1 94.94 196 ARG A C 1
ATOM 1548 O O . ARG A 1 196 ? -21.719 -4.527 6.473 1 94.94 196 ARG A O 1
ATOM 1555 N N . GLN A 1 197 ? -19.734 -4.855 5.57 1 92.19 197 GLN A N 1
ATOM 1556 C CA . GLN A 1 197 ? -20.141 -4.312 4.277 1 92.19 197 GLN A CA 1
ATOM 1557 C C . GLN A 1 197 ? -20.594 -5.422 3.33 1 92.19 197 GLN A C 1
ATOM 1559 O O . GLN A 1 197 ? -20.844 -5.172 2.15 1 92.19 197 GLN A O 1
ATOM 1564 N N . TRP A 1 198 ? -20.656 -6.59 3.781 1 92.19 198 TRP A N 1
ATOM 1565 C CA . TRP A 1 198 ? -20.969 -7.727 2.914 1 92.19 198 TRP A CA 1
ATOM 1566 C C . TRP A 1 198 ? -22.297 -7.52 2.193 1 92.19 198 TRP A C 1
ATOM 1568 O O . TRP A 1 198 ? -22.406 -7.809 1.001 1 92.19 198 TRP A O 1
ATOM 1578 N N . SER A 1 199 ? -23.297 -7.027 2.934 1 90.12 199 SER A N 1
ATOM 1579 C CA . SER A 1 199 ? -24.609 -6.855 2.316 1 90.12 199 SER A CA 1
ATOM 1580 C C . SER A 1 199 ? -24.531 -5.918 1.113 1 90.12 199 SER A C 1
ATOM 1582 O O . SER A 1 199 ? -25.125 -6.195 0.068 1 90.12 199 SER A O 1
ATOM 1584 N N . ASP A 1 200 ? -23.781 -4.855 1.282 1 87.56 200 ASP A N 1
ATOM 1585 C CA . ASP A 1 200 ? -23.609 -3.918 0.176 1 87.56 200 ASP A CA 1
ATOM 1586 C C . ASP A 1 200 ? -22.828 -4.566 -0.967 1 87.56 200 ASP A C 1
ATOM 1588 O O . ASP A 1 200 ? -23.188 -4.402 -2.137 1 87.56 200 ASP A O 1
ATOM 1592 N N . TYR A 1 201 ? -21.812 -5.281 -0.664 1 89.12 201 TYR A N 1
ATOM 1593 C CA . TYR A 1 201 ? -21 -5.945 -1.678 1 89.12 201 TYR A CA 1
ATOM 1594 C C . TYR A 1 201 ? -21.812 -6.996 -2.426 1 89.12 201 TYR A C 1
ATOM 1596 O O . TYR A 1 201 ? -21.734 -7.086 -3.654 1 89.12 201 TYR A O 1
ATOM 1604 N N . HIS A 1 202 ? -22.594 -7.684 -1.681 1 89.19 202 HIS A N 1
ATOM 1605 C CA . HIS A 1 202 ? -23.469 -8.703 -2.24 1 89.19 202 HIS A CA 1
ATOM 1606 C C . HIS A 1 202 ? -24.438 -8.102 -3.258 1 89.19 202 HIS A C 1
ATOM 1608 O O . HIS A 1 202 ? -24.594 -8.625 -4.363 1 89.19 202 HIS A O 1
ATOM 1614 N N . LYS A 1 203 ? -25.109 -7.051 -2.902 1 86.06 203 LYS A N 1
ATOM 1615 C CA . LYS A 1 203 ? -26.047 -6.371 -3.787 1 86.06 203 LYS A CA 1
ATOM 1616 C C . LYS A 1 203 ? -25.359 -5.879 -5.055 1 86.06 203 LYS A C 1
ATOM 1618 O O . LYS A 1 203 ? -25.891 -6.016 -6.156 1 86.06 203 LYS A O 1
ATOM 1623 N N . TYR A 1 204 ? -24.203 -5.43 -4.832 1 82.06 204 TYR A N 1
ATOM 1624 C CA . TYR A 1 204 ? -23.453 -4.891 -5.957 1 82.06 204 TYR A CA 1
ATOM 1625 C C . TYR A 1 204 ? -23.047 -6.004 -6.918 1 82.06 204 TYR A C 1
ATOM 1627 O O . TYR A 1 204 ? -23.141 -5.844 -8.141 1 82.06 204 TYR A O 1
ATOM 1635 N N . LEU A 1 205 ? -22.609 -7.133 -6.441 1 83.94 205 LEU A N 1
ATOM 1636 C CA . LEU A 1 205 ? -22.172 -8.258 -7.262 1 83.94 205 LEU A CA 1
ATOM 1637 C C . LEU A 1 205 ? -23.359 -8.875 -8.008 1 83.94 205 LEU A C 1
ATOM 1639 O O . LEU A 1 205 ? -23.219 -9.305 -9.148 1 83.94 205 LEU A O 1
ATOM 1643 N N . LEU A 1 206 ? -24.5 -8.922 -7.352 1 82.62 206 LEU A N 1
ATOM 1644 C CA . LEU A 1 206 ? -25.688 -9.461 -7.996 1 82.62 206 LEU A CA 1
ATOM 1645 C C . LEU A 1 206 ? -26.109 -8.578 -9.172 1 82.62 206 LEU A C 1
ATOM 1647 O O . LEU A 1 206 ? -26.547 -9.086 -10.203 1 82.62 206 LEU A O 1
ATOM 1651 N N . SER A 1 207 ? -25.922 -7.363 -9.008 1 79.25 207 SER A N 1
ATOM 1652 C CA . SER A 1 207 ? -26.344 -6.422 -10.039 1 79.25 207 SER A CA 1
ATOM 1653 C C . SER A 1 207 ? -25.344 -6.34 -11.172 1 79.25 207 SER A C 1
ATOM 1655 O O . SER A 1 207 ? -25.719 -6.172 -12.336 1 79.25 207 SER A O 1
ATOM 1657 N N . SER A 1 208 ? -24.094 -6.574 -10.906 1 73.75 208 SER A N 1
ATOM 1658 C CA . SER A 1 208 ? -23.047 -6.289 -11.883 1 73.75 208 SER A CA 1
ATOM 1659 C C . SER A 1 208 ? -22.547 -7.566 -12.539 1 73.75 208 SER A C 1
ATOM 1661 O O . SER A 1 208 ? -22.203 -7.57 -13.727 1 73.75 208 SER A O 1
ATOM 1663 N N . LYS A 1 209 ? -22.438 -8.719 -11.82 1 72 209 LYS A N 1
ATOM 1664 C CA . LYS A 1 209 ? -21.719 -9.883 -12.344 1 72 209 LYS A CA 1
ATOM 1665 C C . LYS A 1 209 ? -22.625 -11.117 -12.352 1 72 209 LYS A C 1
ATOM 1667 O O . LYS A 1 209 ? -22.266 -12.141 -12.93 1 72 209 LYS A O 1
ATOM 1672 N N . LYS A 1 210 ? -23.797 -11.078 -11.891 1 73.62 210 LYS A N 1
ATOM 1673 C CA . LYS A 1 210 ? -24.766 -12.172 -11.898 1 73.62 210 LYS A CA 1
ATOM 1674 C C . LYS A 1 210 ? -24.141 -13.461 -11.383 1 73.62 210 LYS A C 1
ATOM 1676 O O . LYS A 1 210 ? -24.266 -14.516 -12.016 1 73.62 210 LYS A O 1
ATOM 1681 N N . LEU A 1 211 ? -23.484 -13.43 -10.281 1 79.44 211 LEU A N 1
ATOM 1682 C CA . LEU A 1 211 ? -22.844 -14.594 -9.672 1 79.44 211 LEU A CA 1
ATOM 1683 C C . LEU A 1 211 ? -23.875 -15.523 -9.039 1 79.44 211 LEU A C 1
ATOM 1685 O O . LEU A 1 211 ? -24.891 -15.062 -8.516 1 79.44 211 LEU A O 1
ATOM 1689 N N . SER A 1 212 ? -23.578 -16.812 -9.086 1 83.75 212 SER A N 1
ATOM 1690 C CA . SER A 1 212 ? -24.438 -17.797 -8.438 1 83.75 212 SER A CA 1
ATOM 1691 C C . SER A 1 212 ? -24.344 -17.703 -6.918 1 83.75 212 SER A C 1
ATOM 1693 O O . SER A 1 212 ? -23.375 -17.141 -6.387 1 83.75 212 SER A O 1
ATOM 1695 N N . THR A 1 213 ? -25.312 -18.25 -6.27 1 85.44 213 THR A N 1
ATOM 1696 C CA . THR A 1 213 ? -25.375 -18.234 -4.809 1 85.44 213 THR A CA 1
ATOM 1697 C C . THR A 1 213 ? -24.188 -18.984 -4.215 1 85.44 213 THR A C 1
ATOM 1699 O O . THR A 1 213 ? -23.641 -18.562 -3.191 1 85.44 213 THR A O 1
ATOM 1702 N N . VAL A 1 214 ? -23.844 -20 -4.855 1 88.12 214 VAL A N 1
ATOM 1703 C CA . VAL A 1 214 ? -22.75 -20.812 -4.363 1 88.12 214 VAL A CA 1
ATOM 1704 C C . VAL A 1 214 ? -21.438 -20.016 -4.445 1 88.12 214 VAL A C 1
ATOM 1706 O O . VAL A 1 214 ? -20.641 -20.031 -3.512 1 88.12 214 VAL A O 1
ATOM 1709 N N . LYS A 1 215 ? -21.234 -19.359 -5.5 1 87.44 215 LYS A N 1
ATOM 1710 C CA . LYS A 1 215 ? -20.031 -18.547 -5.684 1 87.44 215 LYS A CA 1
ATOM 1711 C C . LYS A 1 215 ? -20.016 -17.375 -4.703 1 87.44 215 LYS A C 1
ATOM 1713 O O . LYS A 1 215 ? -18.953 -17.016 -4.188 1 87.44 215 LYS A O 1
ATOM 1718 N N . LEU A 1 216 ? -21.141 -16.875 -4.469 1 90.38 216 LEU A N 1
ATOM 1719 C CA . LEU A 1 216 ? -21.25 -15.766 -3.523 1 90.38 216 LEU A CA 1
ATOM 1720 C C . LEU A 1 216 ? -20.922 -16.234 -2.109 1 90.38 216 LEU A C 1
ATOM 1722 O O . LEU A 1 216 ? -20.25 -15.508 -1.359 1 90.38 216 LEU A O 1
ATOM 1726 N N . LEU A 1 217 ? -21.391 -17.344 -1.757 1 91.81 217 LEU A N 1
ATOM 1727 C CA . LEU A 1 217 ? -21.094 -17.891 -0.439 1 91.81 217 LEU A CA 1
ATOM 1728 C C . LEU A 1 217 ? -19.594 -18.172 -0.302 1 91.81 217 LEU A C 1
ATOM 1730 O O . LEU A 1 217 ? -19 -17.891 0.739 1 91.81 217 LEU A O 1
ATOM 1734 N N . LYS A 1 218 ? -19.047 -18.734 -1.326 1 91.88 218 LYS A N 1
ATOM 1735 C CA . LYS A 1 218 ? -17.609 -19 -1.328 1 91.88 218 LYS A CA 1
ATOM 1736 C C . LYS A 1 218 ? -16.828 -17.703 -1.157 1 91.88 218 LYS A C 1
ATOM 1738 O O . LYS A 1 218 ? -15.875 -17.656 -0.375 1 91.88 218 LYS A O 1
ATOM 1743 N N . LEU A 1 219 ? -17.234 -16.719 -1.89 1 92.44 219 LEU A N 1
ATOM 1744 C CA . LEU A 1 219 ? -16.578 -15.414 -1.811 1 92.44 219 LEU A CA 1
ATOM 1745 C C . LEU A 1 219 ? -16.688 -14.836 -0.404 1 92.44 219 LEU A C 1
ATOM 1747 O O . LEU A 1 219 ? -15.711 -14.305 0.131 1 92.44 219 LEU A O 1
ATOM 1751 N N . ARG A 1 220 ? -17.844 -14.945 0.172 1 93.75 220 ARG A N 1
ATOM 1752 C CA . ARG A 1 220 ? -18.062 -14.461 1.533 1 93.75 220 ARG A CA 1
ATOM 1753 C C . ARG A 1 220 ? -17.125 -15.148 2.514 1 93.75 220 ARG A C 1
ATOM 1755 O O . ARG A 1 220 ? -16.531 -14.5 3.375 1 93.75 220 ARG A O 1
ATOM 1762 N N . LEU A 1 221 ? -16.984 -16.438 2.35 1 93.62 221 LEU A N 1
ATOM 1763 C CA . LEU A 1 221 ? -16.141 -17.234 3.24 1 93.62 221 LEU A CA 1
ATOM 1764 C C . LEU A 1 221 ? -14.68 -16.859 3.066 1 93.62 221 LEU A C 1
ATOM 1766 O O . LEU A 1 221 ? -13.938 -16.75 4.047 1 93.62 221 LEU A O 1
ATOM 1770 N N . LEU A 1 222 ? -14.289 -16.656 1.845 1 93.88 222 LEU A N 1
ATOM 1771 C CA . LEU A 1 222 ? -12.906 -16.281 1.563 1 93.88 222 LEU A CA 1
ATOM 1772 C C . LEU A 1 222 ? -12.57 -14.922 2.15 1 93.88 222 LEU A C 1
ATOM 1774 O O . LEU A 1 222 ? -11.523 -14.75 2.777 1 93.88 222 LEU A O 1
ATOM 1778 N N . ILE A 1 223 ? -13.469 -13.969 1.958 1 94.94 223 ILE A N 1
ATOM 1779 C CA . ILE A 1 223 ? -13.242 -12.641 2.512 1 94.94 223 ILE A CA 1
ATOM 1780 C C . ILE A 1 223 ? -13.172 -12.719 4.035 1 94.94 223 ILE A C 1
ATOM 1782 O O . ILE A 1 223 ? -12.289 -12.117 4.652 1 94.94 223 ILE A O 1
ATOM 1786 N N . GLY A 1 224 ? -14.086 -13.453 4.625 1 94.12 224 GLY A N 1
ATOM 1787 C CA . GLY A 1 224 ? -14.062 -13.633 6.066 1 94.12 224 GLY A CA 1
ATOM 1788 C C . GLY A 1 224 ? -12.766 -14.242 6.574 1 94.12 224 GLY A C 1
ATOM 1789 O O . GLY A 1 224 ? -12.211 -13.781 7.57 1 94.12 224 GLY A O 1
ATOM 1790 N N . MET A 1 225 ? -12.305 -15.188 5.859 1 92.69 225 MET A N 1
ATOM 1791 C CA . MET A 1 225 ? -11.102 -15.898 6.266 1 92.69 225 MET A CA 1
ATOM 1792 C C . MET A 1 225 ? -9.867 -15.008 6.117 1 92.69 225 MET A C 1
ATOM 1794 O O . MET A 1 225 ? -9.086 -14.859 7.059 1 92.69 225 MET A O 1
ATOM 1798 N N . PHE A 1 226 ? -9.703 -14.383 4.996 1 94.12 226 PHE A N 1
ATOM 1799 C CA . PHE A 1 226 ? -8.492 -13.625 4.711 1 94.12 226 PHE A CA 1
ATOM 1800 C C . PHE A 1 226 ? -8.469 -12.32 5.504 1 94.12 226 PHE A C 1
ATOM 1802 O O . PHE A 1 226 ? -7.402 -11.859 5.91 1 94.12 226 PHE A O 1
ATOM 1809 N N . SER A 1 227 ? -9.609 -11.742 5.664 1 94.31 227 SER A N 1
ATOM 1810 C CA . SER A 1 227 ? -9.672 -10.438 6.312 1 94.31 227 SER A CA 1
ATOM 1811 C C . SER A 1 227 ? -9.703 -10.578 7.832 1 94.31 227 SER A C 1
ATOM 1813 O O . SER A 1 227 ? -9.336 -9.648 8.555 1 94.31 227 SER A O 1
ATOM 1815 N N . SER A 1 228 ? -10.227 -11.648 8.281 1 89.94 228 SER A N 1
ATOM 1816 C CA . SER A 1 228 ? -10.57 -11.781 9.688 1 89.94 228 SER A CA 1
ATOM 1817 C C . SER A 1 228 ? -11.352 -10.562 10.18 1 89.94 228 SER A C 1
ATOM 1819 O O . SER A 1 228 ? -11.219 -10.164 11.344 1 89.94 228 SER A O 1
ATOM 1821 N N . GLY A 1 229 ? -11.992 -9.938 9.297 1 91.38 229 GLY A N 1
ATOM 1822 C CA . GLY A 1 229 ? -12.711 -8.711 9.586 1 91.38 229 GLY A CA 1
ATOM 1823 C C . GLY A 1 229 ? -14.133 -8.961 10.055 1 91.38 229 GLY A C 1
ATOM 1824 O O . GLY A 1 229 ? -15.086 -8.414 9.492 1 91.38 229 GLY A O 1
ATOM 1825 N N . LEU A 1 230 ? -14.266 -9.641 11.164 1 89.5 230 LEU A N 1
ATOM 1826 C CA . LEU A 1 230 ? -15.57 -10.031 11.695 1 89.5 230 LEU A CA 1
ATOM 1827 C C . LEU A 1 230 ? -16.312 -8.82 12.234 1 89.5 230 LEU A C 1
ATOM 1829 O O . LEU A 1 230 ? -15.703 -7.883 12.758 1 89.5 230 LEU A O 1
ATOM 1833 N N . PRO A 1 231 ? -17.609 -8.875 12.062 1 90.56 231 PRO A N 1
ATOM 1834 C CA . PRO A 1 231 ? -18.438 -7.762 12.531 1 90.56 231 PRO A CA 1
ATOM 1835 C C . PRO A 1 231 ? -18.656 -7.781 14.039 1 90.56 231 PRO A C 1
ATOM 1837 O O . PRO A 1 231 ? -19.797 -7.828 14.5 1 90.56 231 PRO A O 1
ATOM 1840 N N . LEU A 1 232 ? -17.578 -7.828 14.805 1 88.06 232 LEU A N 1
ATOM 1841 C CA . LEU A 1 232 ? -17.562 -7.836 16.266 1 88.06 232 LEU A CA 1
ATOM 1842 C C . LEU A 1 232 ? -16.562 -6.82 16.797 1 88.06 232 LEU A C 1
ATOM 1844 O O . LEU A 1 232 ? -15.609 -6.457 16.109 1 88.06 232 LEU A O 1
ATOM 1848 N N . PRO A 1 233 ? -16.906 -6.375 18.047 1 84.69 233 PRO A N 1
ATOM 1849 C CA . PRO A 1 233 ? -15.922 -5.461 18.641 1 84.69 233 PRO A CA 1
ATOM 1850 C C . PRO A 1 233 ? -14.523 -6.062 18.719 1 84.69 233 PRO A C 1
ATOM 1852 O O . PRO A 1 233 ? -14.383 -7.266 18.953 1 84.69 233 PRO A O 1
ATOM 1855 N N . TYR A 1 234 ? -13.586 -5.215 18.531 1 80.44 234 TYR A N 1
ATOM 1856 C CA . TYR A 1 234 ? -12.203 -5.66 18.422 1 80.44 234 TYR A CA 1
ATOM 1857 C C . TYR A 1 234 ? -11.781 -6.434 19.672 1 80.44 234 TYR A C 1
ATOM 1859 O O . TYR A 1 234 ? -10.977 -7.371 19.578 1 80.44 234 TYR A O 1
ATOM 1867 N N . ILE A 1 235 ? -12.281 -6.074 20.844 1 81.25 235 ILE A N 1
ATOM 1868 C CA . ILE A 1 235 ? -11.922 -6.734 22.094 1 81.25 235 ILE A CA 1
ATOM 1869 C C . ILE A 1 235 ? -12.297 -8.211 22.016 1 81.25 235 ILE A C 1
ATOM 1871 O O . ILE A 1 235 ? -11.609 -9.062 22.594 1 81.25 235 ILE A O 1
ATOM 1875 N N . ILE A 1 236 ? -13.273 -8.5 21.234 1 86.62 236 ILE A N 1
ATOM 1876 C CA . ILE A 1 236 ? -13.758 -9.867 21.078 1 86.62 236 ILE A CA 1
ATOM 1877 C C . ILE A 1 236 ? -13.148 -10.5 19.828 1 86.62 236 ILE A C 1
ATOM 1879 O O . ILE A 1 236 ? -12.609 -11.602 19.875 1 86.62 236 ILE A O 1
ATOM 1883 N N . SER A 1 237 ? -13.172 -9.688 18.766 1 86.19 237 SER A N 1
ATOM 1884 C CA . SER A 1 237 ? -12.75 -10.242 17.484 1 86.19 237 SER A CA 1
ATOM 1885 C C . SER A 1 237 ? -11.234 -10.422 17.438 1 86.19 237 SER A C 1
ATOM 1887 O O . SER A 1 237 ? -10.734 -11.305 16.719 1 86.19 237 SER A O 1
ATOM 1889 N N . GLY A 1 238 ? -10.516 -9.633 18.156 1 84.38 238 GLY A N 1
ATOM 1890 C CA . GLY A 1 238 ? -9.07 -9.719 18.156 1 84.38 238 GLY A CA 1
ATOM 1891 C C . GLY A 1 238 ? -8.555 -11.086 18.578 1 84.38 238 GLY A C 1
ATOM 1892 O O . GLY A 1 238 ? -7.906 -11.781 17.797 1 84.38 238 GLY A O 1
ATOM 1893 N N . PRO A 1 239 ? -8.945 -11.484 19.781 1 86.38 239 PRO A N 1
ATOM 1894 C CA . PRO A 1 239 ? -8.523 -12.805 20.25 1 86.38 239 PRO A CA 1
ATOM 1895 C C . PRO A 1 239 ? -9.031 -13.945 19.375 1 86.38 239 PRO A C 1
ATOM 1897 O O . PRO A 1 239 ? -8.312 -14.914 19.141 1 86.38 239 PRO A O 1
ATOM 1900 N N . ILE A 1 240 ? -10.164 -13.836 18.891 1 88 240 ILE A N 1
ATOM 1901 C CA . ILE A 1 240 ? -10.727 -14.867 18.016 1 88 240 ILE A CA 1
ATOM 1902 C C . ILE A 1 240 ? -9.914 -14.961 16.734 1 88 240 ILE A C 1
ATOM 1904 O O . ILE A 1 240 ? -9.547 -16.062 16.297 1 88 240 ILE A O 1
ATOM 1908 N N . SER A 1 241 ? -9.664 -13.828 16.219 1 87 241 SER A N 1
ATOM 1909 C CA . SER A 1 241 ? -8.859 -13.766 15 1 87 241 SER A CA 1
ATOM 1910 C C . SER A 1 241 ? -7.469 -14.344 15.234 1 87 241 SER A C 1
ATOM 1912 O O . SER A 1 241 ? -6.949 -15.086 14.398 1 87 241 SER A O 1
ATOM 1914 N N . PHE A 1 242 ? -6.945 -14.023 16.312 1 87.62 242 PHE A N 1
ATOM 1915 C CA . PHE A 1 242 ? -5.621 -14.531 16.656 1 87.62 242 PHE A CA 1
ATOM 1916 C C . PHE A 1 242 ? -5.629 -16.047 16.75 1 87.62 242 PHE A C 1
ATOM 1918 O O . PHE A 1 242 ? -4.766 -16.719 16.188 1 87.62 242 PHE A O 1
ATOM 1925 N N . ALA A 1 243 ? -6.566 -16.562 17.484 1 90.06 243 ALA A N 1
ATOM 1926 C CA . ALA A 1 243 ? -6.688 -18 17.672 1 90.06 243 ALA A CA 1
ATOM 1927 C C . ALA A 1 243 ? -6.906 -18.703 16.328 1 90.06 243 ALA A C 1
ATOM 1929 O O . ALA A 1 243 ? -6.305 -19.75 16.062 1 90.06 243 ALA A O 1
ATOM 1930 N N . PHE A 1 244 ? -7.688 -18.141 15.555 1 90.81 244 PHE A N 1
ATOM 1931 C CA . PHE A 1 244 ? -7.988 -18.703 14.242 1 90.81 244 PHE A CA 1
ATOM 1932 C C . PHE A 1 244 ? -6.75 -18.719 13.359 1 90.81 244 PHE A C 1
ATOM 1934 O O . PHE A 1 244 ? -6.445 -19.734 12.719 1 90.81 244 PHE A O 1
ATOM 1941 N N . ARG A 1 245 ? -6.047 -17.672 13.32 1 88.62 245 ARG A N 1
ATOM 1942 C CA . ARG A 1 245 ? -4.832 -17.578 12.516 1 88.62 245 ARG A CA 1
ATOM 1943 C C . ARG A 1 245 ? -3.779 -18.578 13 1 88.62 245 ARG A C 1
ATOM 1945 O O . ARG A 1 245 ? -3.084 -19.188 12.188 1 88.62 245 ARG A O 1
ATOM 1952 N N . PHE A 1 246 ? -3.754 -18.656 14.273 1 88.56 246 PHE A N 1
ATOM 1953 C CA . PHE A 1 246 ? -2.799 -19.594 14.859 1 88.56 246 PHE A CA 1
ATOM 1954 C C . PHE A 1 246 ? -3.164 -21.031 14.508 1 88.56 246 PHE A C 1
ATOM 1956 O O . PHE A 1 246 ? -2.297 -21.828 14.148 1 88.56 246 PHE A O 1
ATOM 1963 N N . ALA A 1 247 ? -4.379 -21.312 14.641 1 90.69 247 ALA A N 1
ATOM 1964 C CA . ALA A 1 247 ? -4.852 -22.656 14.281 1 90.69 247 ALA A CA 1
ATOM 1965 C C . ALA A 1 247 ? -4.586 -22.953 12.805 1 90.69 247 ALA A C 1
ATOM 1967 O O . ALA A 1 247 ? -4.16 -24.047 12.461 1 90.69 247 ALA A O 1
ATOM 1968 N N . MET A 1 248 ? -4.84 -22 11.992 1 89.88 248 MET A N 1
ATOM 1969 C CA . MET A 1 248 ? -4.613 -22.156 10.562 1 89.88 248 MET A CA 1
ATOM 1970 C C . MET A 1 248 ? -3.139 -22.406 10.266 1 89.88 248 MET A C 1
ATOM 1972 O O . MET A 1 248 ? -2.803 -23.219 9.398 1 89.88 248 MET A O 1
ATOM 1976 N N . ARG A 1 249 ? -2.312 -21.75 10.922 1 86.25 249 ARG A N 1
ATOM 1977 C CA . ARG A 1 249 ? -0.875 -21.922 10.734 1 86.25 249 ARG A CA 1
ATOM 1978 C C . ARG A 1 249 ? -0.437 -23.328 11.133 1 86.25 249 ARG A C 1
ATOM 1980 O O . ARG A 1 249 ? 0.342 -23.969 10.422 1 86.25 249 ARG A O 1
ATOM 1987 N N . ILE A 1 250 ? -0.938 -23.75 12.219 1 86.69 250 ILE A N 1
ATOM 1988 C CA . ILE A 1 250 ? -0.601 -25.094 12.703 1 86.69 250 ILE A CA 1
ATOM 1989 C C . ILE A 1 250 ? -1.116 -26.141 11.727 1 86.69 250 ILE A C 1
ATOM 1991 O O . ILE A 1 250 ? -0.393 -27.078 11.367 1 86.69 250 ILE A O 1
ATOM 1995 N N . LEU A 1 251 ? -2.309 -25.906 11.336 1 87.5 251 LEU A N 1
ATOM 1996 C CA . LEU A 1 251 ? -2.918 -26.859 10.406 1 87.5 251 LEU A CA 1
ATOM 1997 C C . LEU A 1 251 ? -2.162 -26.891 9.086 1 87.5 251 LEU A C 1
ATOM 1999 O O . LEU A 1 251 ? -1.956 -27.969 8.508 1 87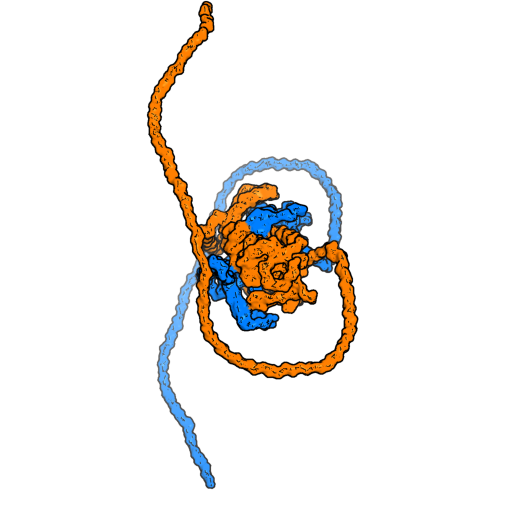.5 251 LEU A O 1
ATOM 2003 N N . SER A 1 252 ? -1.838 -25.719 8.625 1 85.25 252 SER A N 1
ATOM 2004 C CA . SER A 1 252 ? -1.062 -25.625 7.391 1 85.25 252 SER A CA 1
ATOM 2005 C C . SER A 1 252 ? 0.263 -26.359 7.512 1 85.25 252 SER A C 1
ATOM 2007 O O . SER A 1 252 ? 0.672 -27.062 6.59 1 85.25 252 SER A O 1
ATOM 2009 N N . TRP A 1 253 ? 0.89 -26.266 8.617 1 80.19 253 TRP A N 1
ATOM 2010 C CA . TRP A 1 253 ? 2.176 -26.906 8.859 1 80.19 253 TRP A CA 1
ATOM 2011 C C . TRP A 1 253 ? 2.016 -28.422 8.953 1 80.19 253 TRP A C 1
ATOM 2013 O O . TRP A 1 253 ? 2.838 -29.172 8.422 1 80.19 253 TRP A O 1
ATOM 2023 N N . ILE A 1 254 ? 1.013 -28.875 9.539 1 81.25 254 ILE A N 1
ATOM 2024 C CA . ILE A 1 254 ? 0.749 -30.297 9.719 1 81.25 254 ILE A CA 1
ATOM 2025 C C . ILE A 1 254 ? 0.43 -30.938 8.375 1 81.25 254 ILE A C 1
ATOM 2027 O O . ILE A 1 254 ? 0.89 -32.031 8.086 1 81.25 254 ILE A O 1
ATOM 2031 N N . LEU A 1 255 ? -0.292 -30.203 7.668 1 78.88 255 LEU A N 1
ATOM 2032 C CA . LEU A 1 255 ? -0.761 -30.766 6.402 1 78.88 255 LEU A CA 1
ATOM 2033 C C . LEU A 1 255 ? 0.355 -30.766 5.363 1 78.88 255 LEU A C 1
ATOM 2035 O O . LEU A 1 255 ? 0.318 -31.547 4.406 1 78.88 255 LEU A O 1
ATOM 2039 N N . CYS A 1 256 ? 1.187 -29.859 5.344 1 68.56 256 CYS A N 1
ATOM 2040 C CA . CYS A 1 256 ? 2.254 -29.766 4.355 1 68.56 256 CYS A CA 1
ATOM 2041 C C . CYS A 1 256 ? 3.258 -30.906 4.531 1 68.56 256 CYS A C 1
ATOM 2043 O O . CYS A 1 256 ? 3.945 -31.281 3.58 1 68.56 256 CYS A O 1
ATOM 2045 N N . ARG A 1 257 ? 3.57 -31.438 5.684 1 58.62 257 ARG A N 1
ATOM 2046 C CA . ARG A 1 257 ? 4.562 -32.469 5.945 1 58.62 257 ARG A CA 1
ATOM 2047 C C . ARG A 1 257 ? 4.227 -33.75 5.199 1 58.62 257 ARG A C 1
ATOM 2049 O O . ARG A 1 257 ? 5.117 -34.438 4.719 1 58.62 257 ARG A O 1
ATOM 2056 N N . PRO A 1 258 ? 2.92 -34 5.32 1 51.75 258 PRO A N 1
ATOM 2057 C CA . PRO A 1 258 ? 2.738 -35.219 4.523 1 51.75 258 PRO A CA 1
ATOM 2058 C C . PRO A 1 258 ? 2.66 -34.938 3.025 1 51.75 258 PRO A C 1
ATOM 2060 O O . PRO A 1 258 ? 2.037 -33.969 2.607 1 51.75 258 PRO A O 1
ATOM 2063 N N . VAL A 1 259 ? 3.645 -35.438 2.18 1 47.88 259 VAL A N 1
ATOM 2064 C CA . VAL A 1 259 ? 3.975 -35.312 0.764 1 47.88 259 VAL A CA 1
ATOM 2065 C C . VAL A 1 259 ? 2.695 -35.156 -0.057 1 47.88 259 VAL A C 1
ATOM 2067 O O . VAL A 1 259 ? 2.713 -34.625 -1.167 1 47.88 259 VAL A O 1
ATOM 2070 N N . LYS A 1 260 ? 1.657 -35.75 0.598 1 48.28 260 LYS A N 1
ATOM 2071 C CA . LYS A 1 260 ? 0.529 -35.938 -0.309 1 48.28 260 LYS A CA 1
ATOM 2072 C C . LYS A 1 260 ? -0.563 -34.906 -0.059 1 48.28 260 LYS A C 1
ATOM 2074 O O . LYS A 1 260 ? -1.607 -34.938 -0.713 1 48.28 260 LYS A O 1
ATOM 2079 N N . VAL A 1 261 ? -0.449 -34.219 1.036 1 51.56 261 VAL A N 1
ATOM 2080 C CA . VAL A 1 261 ? -1.648 -33.469 1.389 1 51.56 261 VAL A CA 1
ATOM 2081 C C . VAL A 1 261 ? -1.709 -32.188 0.569 1 51.56 261 VAL A C 1
ATOM 2083 O O . VAL A 1 261 ? -0.798 -31.359 0.633 1 51.56 261 VAL A O 1
ATOM 2086 N N . VAL A 1 262 ? -2.604 -32.219 -0.399 1 60.31 262 VAL A N 1
ATOM 2087 C CA . VAL A 1 262 ? -3.055 -31.406 -1.521 1 60.31 262 VAL A CA 1
ATOM 2088 C C . VAL A 1 262 ? -3.652 -30.094 -1.004 1 60.31 262 VAL A C 1
ATOM 2090 O O . VAL A 1 262 ? -3.58 -29.062 -1.677 1 60.31 262 VAL A O 1
ATOM 2093 N N . LEU A 1 263 ? -3.977 -30.078 0.393 1 77.69 263 LEU A N 1
ATOM 2094 C CA . LEU A 1 263 ? -4.727 -28.875 0.758 1 77.69 263 LEU A CA 1
ATOM 2095 C C . LEU A 1 263 ? -3.793 -27.797 1.275 1 77.69 263 LEU A C 1
ATOM 2097 O O . LEU A 1 263 ? -3.174 -27.938 2.33 1 77.69 263 LEU A O 1
ATOM 2101 N N . LYS A 1 264 ? -3.586 -26.859 0.542 1 84.56 264 LYS A N 1
ATOM 2102 C CA . LYS A 1 264 ? -2.785 -25.688 0.907 1 84.56 264 LYS A CA 1
ATOM 2103 C C . LYS A 1 264 ? -3.646 -24.609 1.556 1 84.56 264 LYS A C 1
ATOM 2105 O O . LYS A 1 264 ? -4.703 -24.266 1.031 1 84.56 264 LYS A O 1
ATOM 2110 N N . LEU A 1 265 ? -3.193 -24.312 2.775 1 89.75 265 LEU A N 1
ATOM 2111 C CA . LEU A 1 265 ? -3.9 -23.266 3.506 1 89.75 265 LEU A CA 1
ATOM 2112 C C . LEU A 1 265 ? -3.113 -21.969 3.486 1 89.75 265 LEU A C 1
ATOM 2114 O O . LEU A 1 265 ? -1.888 -21.969 3.617 1 89.75 265 LEU A O 1
ATOM 2118 N N . PRO A 1 266 ? -3.826 -20.875 3.322 1 92.38 266 PRO A N 1
ATOM 2119 C CA . PRO A 1 266 ? -3.131 -19.594 3.223 1 92.38 266 PRO A CA 1
ATOM 2120 C C . PRO A 1 266 ? -2.604 -19.109 4.57 1 92.38 266 PRO A C 1
ATOM 2122 O O . PRO A 1 266 ? -3.119 -19.5 5.617 1 92.38 266 PRO A O 1
ATOM 2125 N N . THR A 1 267 ? -1.569 -18.344 4.52 1 92.88 267 THR A N 1
ATOM 2126 C CA . THR A 1 267 ? -1.122 -17.594 5.688 1 92.88 267 THR A CA 1
ATOM 2127 C C . THR A 1 267 ? -1.929 -16.312 5.844 1 92.88 267 THR A C 1
ATOM 2129 O O . THR A 1 267 ? -2.02 -15.516 4.91 1 92.88 267 THR A O 1
ATOM 2132 N N . LEU A 1 268 ? -2.469 -16.141 7.027 1 94.5 268 LEU A N 1
ATOM 2133 C CA . LEU A 1 268 ? -3.389 -15.031 7.266 1 94.5 268 LEU A CA 1
ATOM 2134 C C . LEU A 1 268 ? -2.734 -13.953 8.125 1 94.5 268 LEU A C 1
ATOM 2136 O O . LEU A 1 268 ? -1.767 -14.227 8.836 1 94.5 268 LEU A O 1
ATOM 2140 N N . SER A 1 269 ? -3.209 -12.773 7.965 1 93.75 269 SER A N 1
ATOM 2141 C CA . SER A 1 269 ? -2.799 -11.664 8.82 1 93.75 269 SER A CA 1
ATOM 2142 C C . SER A 1 269 ? -3.971 -11.141 9.641 1 93.75 269 SER A C 1
ATOM 2144 O O . SER A 1 269 ? -5.109 -11.578 9.461 1 93.75 269 SER A O 1
ATOM 2146 N N . SER A 1 270 ? -3.643 -10.227 10.602 1 93.75 270 SER A N 1
ATOM 2147 C CA . SER A 1 270 ? -4.707 -9.633 11.406 1 93.75 270 SER A CA 1
ATOM 2148 C C . SER A 1 270 ? -5.625 -8.766 10.547 1 93.75 270 SER A C 1
ATOM 2150 O O . SER A 1 270 ? -5.258 -8.367 9.445 1 93.75 270 SER A O 1
ATOM 2152 N N . SER A 1 271 ? -6.828 -8.508 11.117 1 95.69 271 SER A N 1
ATOM 2153 C CA . SER A 1 271 ? -7.781 -7.668 10.398 1 95.69 271 SER A CA 1
ATOM 2154 C C . SER A 1 271 ? -7.207 -6.285 10.125 1 95.69 271 SER A C 1
ATOM 2156 O O . SER A 1 271 ? -7.426 -5.715 9.055 1 95.69 271 SER A O 1
ATOM 2158 N N . GLN A 1 272 ? -6.477 -5.746 11.07 1 95.75 272 GLN A N 1
ATOM 2159 C CA . GLN A 1 272 ? -5.844 -4.449 10.875 1 95.75 272 GLN A CA 1
ATOM 2160 C C . GLN A 1 272 ? -4.777 -4.516 9.781 1 95.75 272 GLN A C 1
ATOM 2162 O O . GLN A 1 272 ? -4.742 -3.662 8.891 1 95.75 272 GLN A O 1
ATOM 2167 N N . THR A 1 273 ? -3.955 -5.508 9.836 1 97.06 273 THR A N 1
ATOM 2168 C CA . THR A 1 273 ? -2.896 -5.668 8.844 1 97.06 273 THR A CA 1
ATOM 2169 C C . THR A 1 273 ? -3.482 -5.828 7.445 1 97.06 273 THR A C 1
ATOM 2171 O O . THR A 1 273 ? -3.051 -5.156 6.504 1 97.06 273 THR A O 1
ATOM 2174 N N . TRP A 1 274 ? -4.5 -6.633 7.375 1 97.94 274 TRP A N 1
ATOM 2175 C CA . TRP A 1 274 ? -5.098 -6.91 6.07 1 97.94 274 TRP A CA 1
ATOM 2176 C C . TRP A 1 274 ? -5.773 -5.668 5.508 1 97.94 274 TRP A C 1
ATOM 2178 O O . TRP A 1 274 ? -5.605 -5.34 4.328 1 97.94 274 TRP A O 1
ATOM 2188 N N . SER A 1 275 ? -6.52 -4.988 6.293 1 98.12 275 SER A N 1
ATOM 2189 C CA . SER A 1 275 ? -7.223 -3.801 5.824 1 98.12 275 SER A CA 1
ATOM 2190 C C . SER A 1 275 ? -6.25 -2.684 5.465 1 98.12 275 SER A C 1
ATOM 2192 O O . SER A 1 275 ? -6.43 -1.997 4.457 1 98.12 275 SER A O 1
ATOM 2194 N N . GLU A 1 276 ? -5.188 -2.5 6.234 1 98.56 276 GLU A N 1
ATOM 2195 C CA . GLU A 1 276 ? -4.238 -1.425 5.973 1 98.56 276 GLU A CA 1
ATOM 2196 C C . GLU A 1 276 ? -3.414 -1.711 4.719 1 98.56 276 GLU A C 1
ATOM 2198 O O . GLU A 1 276 ? -3.129 -0.803 3.938 1 98.56 276 GLU A O 1
ATOM 2203 N N . LYS A 1 277 ? -2.982 -2.977 4.574 1 98.25 277 LYS A N 1
ATOM 2204 C CA . LYS A 1 277 ? -2.209 -3.246 3.367 1 98.25 277 LYS A CA 1
ATOM 2205 C C . LYS A 1 277 ? -3.029 -2.959 2.111 1 98.25 277 LYS A C 1
ATOM 2207 O O . LYS A 1 277 ? -2.502 -2.443 1.124 1 98.25 277 LYS A O 1
ATOM 2212 N N . ASN A 1 278 ? -4.332 -3.238 2.129 1 98.62 278 ASN A N 1
ATOM 2213 C CA . ASN A 1 278 ? -5.195 -2.932 0.995 1 98.62 278 ASN A CA 1
ATOM 2214 C C . ASN A 1 278 ? -5.387 -1.426 0.827 1 98.62 278 ASN A C 1
ATOM 2216 O O . ASN A 1 278 ? -5.375 -0.916 -0.295 1 98.62 278 ASN A O 1
ATOM 2220 N N . THR A 1 279 ? -5.535 -0.752 1.915 1 98.88 279 THR A N 1
ATOM 2221 C CA . THR A 1 279 ? -5.754 0.69 1.908 1 98.88 279 THR A CA 1
ATOM 2222 C C . THR A 1 279 ? -4.539 1.418 1.335 1 98.88 279 THR A C 1
ATOM 2224 O O . THR A 1 279 ? -4.684 2.428 0.644 1 98.88 279 THR A O 1
ATOM 2227 N N . MET A 1 280 ? -3.359 0.9 1.557 1 98.81 280 MET A N 1
ATOM 2228 C CA . MET A 1 280 ? -2.133 1.557 1.113 1 98.81 280 MET A CA 1
ATOM 2229 C C . MET A 1 280 ? -1.997 1.489 -0.404 1 98.81 280 MET A C 1
ATOM 2231 O O . MET A 1 280 ? -1.359 2.35 -1.014 1 98.81 280 MET A O 1
ATOM 2235 N N . LEU A 1 281 ? -2.605 0.509 -1.025 1 98.88 281 LEU A N 1
ATOM 2236 C CA . LEU A 1 281 ? -2.617 0.462 -2.482 1 98.88 281 LEU A CA 1
ATOM 2237 C C . LEU A 1 281 ? -3.367 1.658 -3.059 1 98.88 281 LEU A C 1
ATOM 2239 O O . LEU A 1 281 ? -2.916 2.27 -4.031 1 98.88 281 LEU A O 1
ATOM 2243 N N . VAL A 1 282 ? -4.438 2.039 -2.418 1 98.81 282 VAL A N 1
ATOM 2244 C CA . VAL A 1 282 ? -5.215 3.205 -2.826 1 98.81 282 VAL A CA 1
ATOM 2245 C C . VAL A 1 282 ? -4.41 4.477 -2.561 1 98.81 282 VAL A C 1
ATOM 2247 O O . VAL A 1 282 ? -4.363 5.375 -3.406 1 98.81 282 VAL A O 1
ATOM 2250 N N . ALA A 1 283 ? -3.76 4.5 -1.454 1 98.88 283 ALA A N 1
ATOM 2251 C CA . ALA A 1 283 ? -2.99 5.68 -1.071 1 98.88 283 ALA A CA 1
ATOM 2252 C C . ALA A 1 283 ? -1.865 5.949 -2.066 1 98.88 283 ALA A C 1
ATOM 2254 O O . ALA A 1 283 ? -1.642 7.094 -2.467 1 98.88 283 ALA A O 1
ATOM 2255 N N . MET A 1 284 ? -1.174 4.898 -2.434 1 98.81 284 MET A N 1
ATOM 2256 C CA . MET A 1 284 ? -0.066 5.094 -3.363 1 98.81 284 MET A CA 1
ATOM 2257 C C . MET A 1 284 ? -0.576 5.527 -4.734 1 98.81 284 MET A C 1
ATOM 2259 O O . MET A 1 284 ? 0.072 6.32 -5.418 1 98.81 284 MET A O 1
ATOM 2263 N N . SER A 1 285 ? -1.699 5.004 -5.188 1 98.56 285 SER A N 1
ATOM 2264 C CA . SER A 1 285 ? -2.318 5.469 -6.426 1 98.56 285 SER A CA 1
ATOM 2265 C C . SER A 1 285 ? -2.619 6.961 -6.363 1 98.56 285 SER A C 1
ATOM 2267 O O . SER A 1 285 ? -2.387 7.688 -7.332 1 98.56 285 SER A O 1
ATOM 2269 N N . TYR A 1 286 ? -3.082 7.41 -5.211 1 98.81 286 TYR A N 1
ATOM 2270 C CA . TYR A 1 286 ? -3.381 8.828 -5.012 1 98.81 286 TYR A CA 1
ATOM 2271 C C . TYR A 1 286 ? -2.113 9.664 -5.09 1 98.81 286 TYR A C 1
ATOM 2273 O O . TYR A 1 286 ? -2.082 10.688 -5.773 1 98.81 286 TYR A O 1
ATOM 2281 N N . LEU A 1 287 ? -1.072 9.211 -4.43 1 98.75 287 LEU A N 1
ATOM 2282 C CA . LEU A 1 287 ? 0.196 9.93 -4.422 1 98.75 287 LEU A CA 1
ATOM 2283 C C . LEU A 1 287 ? 0.736 10.094 -5.836 1 98.75 287 LEU A C 1
ATOM 2285 O O . LEU A 1 287 ? 1.101 11.203 -6.238 1 98.75 287 LEU A O 1
ATOM 2289 N N . LEU A 1 288 ? 0.697 9.078 -6.559 1 98.12 288 LEU A N 1
ATOM 2290 C CA . LEU A 1 288 ? 1.238 9.125 -7.91 1 98.12 288 LEU A CA 1
ATOM 2291 C C . LEU A 1 288 ? 0.31 9.898 -8.836 1 98.12 288 LEU A C 1
ATOM 2293 O O . LEU A 1 288 ? 0.772 10.602 -9.742 1 98.12 288 LEU A O 1
ATOM 2297 N N . GLY A 1 289 ? -0.99 9.727 -8.68 1 98.06 289 GLY A N 1
ATOM 2298 C CA . GLY A 1 289 ? -1.934 10.5 -9.469 1 98.06 289 GLY A CA 1
ATOM 2299 C C . GLY A 1 289 ? -1.767 12 -9.289 1 98.06 289 GLY A C 1
ATOM 2300 O O . GLY A 1 289 ? -1.801 12.75 -10.266 1 98.06 289 GLY A O 1
ATOM 2301 N N . CYS A 1 290 ? -1.561 12.422 -8.047 1 98.31 290 CYS A N 1
ATOM 2302 C CA . CYS A 1 290 ? -1.309 13.836 -7.785 1 98.31 290 CYS A CA 1
ATOM 2303 C C . CYS A 1 290 ? -0.009 14.289 -8.438 1 98.31 290 CYS A C 1
ATOM 2305 O O . CYS A 1 290 ? 0.026 15.32 -9.109 1 98.31 290 CYS A O 1
ATOM 2307 N N . ALA A 1 291 ? 1.007 13.492 -8.312 1 97 291 ALA A N 1
ATOM 2308 C CA . ALA A 1 291 ? 2.295 13.836 -8.906 1 97 291 ALA A CA 1
ATOM 2309 C C . ALA A 1 291 ? 2.182 13.977 -10.422 1 97 291 ALA A C 1
ATOM 2311 O O . ALA A 1 291 ? 2.789 14.867 -11.016 1 97 291 ALA A O 1
ATOM 2312 N N . SER A 1 292 ? 1.394 13.125 -11 1 96.56 292 SER A N 1
ATOM 2313 C CA . SER A 1 292 ? 1.228 13.141 -12.445 1 96.56 292 SER A CA 1
ATOM 2314 C C . SER A 1 292 ? 0.557 14.43 -12.914 1 96.56 292 SER A C 1
ATOM 2316 O O . SER A 1 292 ? 0.6 14.766 -14.102 1 96.56 292 SER A O 1
ATOM 2318 N N . ARG A 1 293 ? 0.007 15.18 -12.016 1 96.31 293 ARG A N 1
ATOM 2319 C CA . ARG A 1 293 ? -0.705 16.406 -12.336 1 96.31 293 ARG A CA 1
ATOM 2320 C C . ARG A 1 293 ? 0.03 17.625 -11.781 1 96.31 293 ARG A C 1
ATOM 2322 O O . ARG A 1 293 ? -0.524 18.734 -11.734 1 96.31 293 ARG A O 1
ATOM 2329 N N . GLY A 1 294 ? 1.189 17.375 -11.234 1 93.62 294 GLY A N 1
ATOM 2330 C CA . GLY A 1 294 ? 1.989 18.453 -10.688 1 93.62 294 GLY A CA 1
ATOM 2331 C C . GLY A 1 294 ? 1.52 18.906 -9.312 1 93.62 294 GLY A C 1
ATOM 2332 O O . GLY A 1 294 ? 1.812 20.016 -8.891 1 93.62 294 GLY A O 1
ATOM 2333 N N . ILE A 1 295 ? 0.747 18.141 -8.68 1 97.19 295 ILE A N 1
ATOM 2334 C CA . ILE A 1 295 ? 0.255 18.422 -7.332 1 97.19 295 ILE A CA 1
ATOM 2335 C C . ILE A 1 295 ? 1.132 17.719 -6.301 1 97.19 295 ILE A C 1
ATOM 2337 O O . ILE A 1 295 ? 1.452 16.547 -6.449 1 97.19 295 ILE A O 1
ATOM 2341 N N . ALA A 1 296 ? 1.542 18.453 -5.301 1 96.62 296 ALA A N 1
ATOM 2342 C CA . ALA A 1 296 ? 2.424 17.906 -4.273 1 96.62 296 ALA A CA 1
ATOM 2343 C C . ALA A 1 296 ? 1.622 17.234 -3.162 1 96.62 296 ALA A C 1
ATOM 2345 O O . ALA A 1 296 ? 0.485 17.625 -2.889 1 96.62 296 ALA A O 1
ATOM 2346 N N . THR A 1 297 ? 2.234 16.219 -2.598 1 98.12 297 THR A N 1
ATOM 2347 C CA . THR A 1 297 ? 1.63 15.484 -1.486 1 98.12 297 THR A CA 1
ATOM 2348 C C . THR A 1 297 ? 2.68 15.125 -0.438 1 98.12 297 THR A C 1
ATOM 2350 O O . THR A 1 297 ? 3.879 15.133 -0.727 1 98.12 297 THR A O 1
ATOM 2353 N N . THR A 1 298 ? 2.229 14.883 0.761 1 97.19 298 THR A N 1
ATOM 2354 C CA . THR A 1 298 ? 3.061 14.344 1.829 1 97.19 298 THR A CA 1
ATOM 2355 C C . THR A 1 298 ? 2.283 13.32 2.654 1 97.19 298 THR A C 1
ATOM 2357 O O . THR A 1 298 ? 1.313 13.672 3.33 1 97.19 298 THR A O 1
ATOM 2360 N N . PRO A 1 299 ? 2.695 12.039 2.557 1 97.94 299 PRO A N 1
ATOM 2361 C CA . PRO A 1 299 ? 2.125 11.047 3.475 1 97.94 299 PRO A CA 1
ATOM 2362 C C . PRO A 1 299 ? 2.609 11.227 4.914 1 97.94 299 PRO A C 1
ATOM 2364 O O . PRO A 1 299 ? 3.801 11.453 5.145 1 97.94 299 PRO A O 1
ATOM 2367 N N . MET A 1 300 ? 1.652 11.156 5.906 1 97.31 300 MET A N 1
ATOM 2368 C CA . MET A 1 300 ? 1.969 11.469 7.297 1 97.31 300 MET A CA 1
ATOM 2369 C C . MET A 1 300 ? 1.401 10.406 8.234 1 97.31 300 MET A C 1
ATOM 2371 O O . MET A 1 300 ? 0.261 9.977 8.07 1 97.31 300 MET A O 1
ATOM 2375 N N . GLU A 1 301 ? 2.211 10.008 9.188 1 96.31 301 GLU A N 1
ATOM 2376 C CA . GLU A 1 301 ? 1.788 9.039 10.195 1 96.31 301 GLU A CA 1
ATOM 2377 C C . GLU A 1 301 ? 1.729 9.672 11.578 1 96.31 301 GLU A C 1
ATOM 2379 O O . GLU A 1 301 ? 1.149 9.102 12.508 1 96.31 301 GLU A O 1
ATOM 2384 N N . GLY A 1 302 ? 2.301 10.812 11.766 1 95 302 GLY A N 1
ATOM 2385 C CA . GLY A 1 302 ? 2.365 11.461 13.07 1 95 302 GLY A CA 1
ATOM 2386 C C . GLY A 1 302 ? 1.065 12.133 13.469 1 95 302 GLY A C 1
ATOM 2387 O O . GLY A 1 302 ? 0.958 13.359 13.438 1 95 302 GLY A O 1
ATOM 2388 N N . HIS A 1 303 ? 0.153 11.359 13.945 1 95.69 303 HIS A N 1
ATOM 2389 C CA . HIS A 1 303 ? -1.141 11.891 14.367 1 95.69 303 HIS A CA 1
ATOM 2390 C C . HIS A 1 303 ? -1.748 11.039 15.477 1 95.69 303 HIS A C 1
ATOM 2392 O O . HIS A 1 303 ? -1.328 9.898 15.695 1 95.69 303 HIS A O 1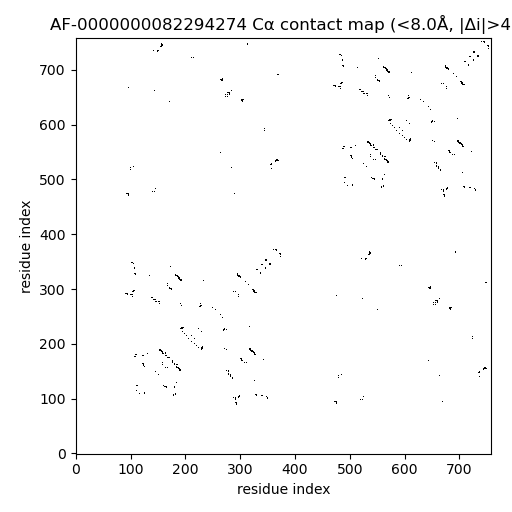
ATOM 2398 N N . MET A 1 304 ? -2.631 11.625 16.156 1 94.25 304 MET A N 1
ATOM 2399 C CA . MET A 1 304 ? -3.439 10.945 17.156 1 94.25 304 MET A CA 1
ATOM 2400 C C . MET A 1 304 ? -4.734 10.414 16.547 1 94.25 304 MET A C 1
ATOM 2402 O O . MET A 1 304 ? -5.738 11.133 16.5 1 94.25 304 MET A O 1
ATOM 2406 N N . SER A 1 305 ? -4.719 9.078 16.234 1 95.31 305 SER A N 1
ATOM 2407 C CA . SER A 1 305 ? -5.832 8.516 15.477 1 95.31 305 SER A CA 1
ATOM 2408 C C . SER A 1 305 ? -7.137 8.594 16.266 1 95.31 305 SER A C 1
ATOM 2410 O O . SER A 1 305 ? -8.195 8.867 15.688 1 95.31 305 SER A O 1
ATOM 2412 N N . TRP A 1 306 ? -7.074 8.289 17.531 1 92.75 306 TRP A N 1
ATOM 2413 C CA . TRP A 1 306 ? -8.305 8.281 18.312 1 92.75 306 TRP A CA 1
ATOM 2414 C C . TRP A 1 306 ? -8.922 9.68 18.375 1 92.75 306 TRP A C 1
ATOM 2416 O O . TRP A 1 306 ? -10.148 9.82 18.297 1 92.75 306 TRP A O 1
ATOM 2426 N N . GLY A 1 307 ? -8.094 10.734 18.5 1 93.44 307 GLY A N 1
ATOM 2427 C CA . GLY A 1 307 ? -8.594 12.102 18.484 1 93.44 307 GLY A CA 1
ATOM 2428 C C . GLY A 1 307 ? -9.219 12.484 17.156 1 93.44 307 GLY A C 1
ATOM 2429 O O . GLY A 1 307 ? -10.266 13.133 17.125 1 93.44 307 GLY A O 1
ATOM 2430 N N . ILE A 1 308 ? -8.594 12.078 16.062 1 97.12 308 ILE A N 1
ATOM 2431 C CA . ILE A 1 308 ? -9.117 12.344 14.727 1 97.12 308 ILE A CA 1
ATOM 2432 C C . ILE A 1 308 ? -10.477 11.672 14.57 1 97.12 308 ILE A C 1
ATOM 2434 O O . ILE A 1 308 ? -11.43 12.281 14.07 1 97.12 308 ILE A O 1
ATOM 2438 N N . ARG A 1 309 ? -10.609 10.414 14.977 1 97.06 309 ARG A N 1
ATOM 2439 C CA . ARG A 1 309 ? -11.875 9.688 14.844 1 97.06 309 ARG A CA 1
ATOM 2440 C C . ARG A 1 309 ? -12.992 10.398 15.609 1 97.06 309 ARG A C 1
ATOM 2442 O O . ARG A 1 309 ? -14.102 10.547 15.094 1 97.06 309 ARG A O 1
ATOM 2449 N N . GLN A 1 310 ? -12.695 10.812 16.766 1 95.12 310 GLN A N 1
ATOM 2450 C CA . GLN A 1 310 ? -13.688 11.516 17.562 1 95.12 310 GLN A CA 1
ATOM 2451 C C . GLN A 1 310 ? -14.102 12.828 16.906 1 95.12 310 GLN A C 1
ATOM 2453 O O . GLN A 1 310 ? -15.289 13.141 16.812 1 95.12 310 GLN A O 1
ATOM 2458 N N . ALA A 1 311 ? -13.164 13.531 16.422 1 96.25 311 ALA A N 1
ATOM 2459 C CA . ALA A 1 311 ? -13.398 14.867 15.875 1 96.25 311 ALA A CA 1
ATOM 2460 C C . ALA A 1 311 ? -14.227 14.789 14.602 1 96.25 311 ALA A C 1
ATOM 2462 O O . ALA A 1 311 ? -15.023 15.688 14.312 1 96.25 311 ALA A O 1
ATOM 2463 N N . PHE A 1 312 ? -14.109 13.703 13.844 1 98.5 312 PHE A N 1
ATOM 2464 C CA . PHE A 1 312 ? -14.727 13.656 12.523 1 98.5 312 PHE A CA 1
ATOM 2465 C C . PHE A 1 312 ? -15.844 12.609 12.492 1 98.5 312 PHE A C 1
ATOM 2467 O O . PHE A 1 312 ? -16.406 12.32 11.43 1 98.5 312 PHE A O 1
ATOM 2474 N N . GLY A 1 313 ? -16.156 11.992 13.586 1 98.06 313 GLY A N 1
ATOM 2475 C CA . GLY A 1 313 ? -17.234 11.023 13.672 1 98.06 313 GLY A CA 1
ATOM 2476 C C . GLY A 1 313 ? -16.922 9.719 12.961 1 98.06 313 GLY A C 1
ATOM 2477 O O . GLY A 1 313 ? -17.797 9.117 12.344 1 98.06 313 GLY A O 1
ATOM 2478 N N . ILE A 1 314 ? -15.695 9.32 12.984 1 98.5 314 ILE A N 1
ATOM 2479 C CA . ILE A 1 314 ? -15.266 8.078 12.344 1 98.5 314 ILE A CA 1
ATOM 2480 C C . ILE A 1 314 ? -15.461 6.91 13.305 1 98.5 314 ILE A C 1
ATOM 2482 O O . ILE A 1 314 ? -14.938 6.922 14.422 1 98.5 314 ILE A O 1
ATOM 2486 N N . PRO A 1 315 ? -16.188 5.879 12.906 1 97.06 315 PRO A N 1
ATOM 2487 C CA . PRO A 1 315 ? -16.375 4.723 13.781 1 97.06 315 PRO A CA 1
ATOM 2488 C C . PRO A 1 315 ? -15.047 4.066 14.18 1 97.06 315 PRO A C 1
ATOM 2490 O O . PRO A 1 315 ? -14.086 4.098 13.406 1 97.06 315 PRO A O 1
ATOM 2493 N N . ARG A 1 316 ? -15.016 3.398 15.297 1 94.06 316 ARG A N 1
ATOM 2494 C CA . ARG A 1 316 ? -13.812 2.82 15.891 1 94.06 316 ARG A CA 1
ATOM 2495 C C . ARG A 1 316 ? -13.281 1.673 15.031 1 94.06 316 ARG A C 1
ATOM 2497 O O . ARG A 1 316 ? -12.109 1.293 15.156 1 94.06 316 ARG A O 1
ATOM 2504 N N . ARG A 1 317 ? -14.094 1.102 14.219 1 95.44 317 ARG A N 1
ATOM 2505 C CA . ARG A 1 317 ? -13.656 -0.025 13.406 1 95.44 317 ARG A CA 1
ATOM 2506 C C . ARG A 1 317 ? -12.641 0.418 12.352 1 95.44 317 ARG A C 1
ATOM 2508 O O . ARG A 1 317 ? -11.938 -0.412 11.773 1 95.44 317 ARG A O 1
ATOM 2515 N N . TYR A 1 318 ? -12.609 1.729 12.07 1 97.56 318 TYR A N 1
ATOM 2516 C CA . TYR A 1 318 ? -11.656 2.234 11.086 1 97.56 318 TYR A CA 1
ATOM 2517 C C . TYR A 1 318 ? -10.352 2.65 11.75 1 97.56 318 TYR A C 1
ATOM 2519 O O . TYR A 1 318 ? -10.352 3.422 12.711 1 97.56 318 TYR A O 1
ATOM 2527 N N . THR A 1 319 ? -9.234 2.104 11.281 1 97.38 319 THR A N 1
ATOM 2528 C CA . THR A 1 319 ? -7.914 2.619 11.633 1 97.38 319 THR A CA 1
ATOM 2529 C C . THR A 1 319 ? -7.449 3.654 10.609 1 97.38 319 THR A C 1
ATOM 2531 O O . THR A 1 319 ? -8.031 3.768 9.531 1 97.38 319 THR A O 1
ATOM 2534 N N . ILE A 1 320 ? -6.492 4.465 10.984 1 98.5 320 ILE A N 1
ATOM 2535 C CA . ILE A 1 320 ? -5.969 5.512 10.117 1 98.5 320 ILE A CA 1
ATOM 2536 C C . ILE A 1 320 ? -4.477 5.285 9.875 1 98.5 320 ILE A C 1
ATOM 2538 O O . ILE A 1 320 ? -3.637 5.902 10.531 1 98.5 320 ILE A O 1
ATOM 2542 N N . PRO A 1 321 ? -4.16 4.484 8.883 1 98.12 321 PRO A N 1
ATOM 2543 C CA . PRO A 1 321 ? -2.748 4.172 8.648 1 98.12 321 PRO A CA 1
ATOM 2544 C C . PRO A 1 321 ? -1.958 5.367 8.125 1 98.12 321 PRO A C 1
ATOM 2546 O O . PRO A 1 321 ? -0.735 5.422 8.289 1 98.12 321 PRO A O 1
ATOM 2549 N N . LEU A 1 322 ? -2.662 6.25 7.473 1 97.31 322 LEU A N 1
ATOM 2550 C CA . LEU A 1 322 ? -1.969 7.312 6.75 1 97.31 322 LEU A CA 1
ATOM 2551 C C . LEU A 1 322 ? -2.91 8.477 6.461 1 97.31 322 LEU A C 1
ATOM 2553 O O . LEU A 1 322 ? -4.074 8.273 6.117 1 97.31 322 LEU A O 1
ATOM 2557 N N . ILE A 1 323 ? -2.426 9.719 6.672 1 98.81 323 ILE A N 1
ATOM 2558 C CA . ILE A 1 323 ? -3.104 10.875 6.105 1 98.81 323 ILE A CA 1
ATOM 2559 C C . ILE A 1 323 ? -2.178 11.586 5.117 1 98.81 323 ILE A C 1
ATOM 2561 O O . ILE A 1 323 ? -0.954 11.531 5.254 1 98.81 323 ILE A O 1
ATOM 2565 N N . VAL A 1 324 ? -2.752 12.188 4.098 1 98.94 324 VAL A N 1
ATOM 2566 C CA . VAL A 1 324 ? -1.948 12.766 3.027 1 98.94 324 VAL A CA 1
ATOM 2567 C C . VAL A 1 324 ? -2.336 14.227 2.818 1 98.94 324 VAL A C 1
ATOM 2569 O O . VAL A 1 324 ? -3.439 14.523 2.354 1 98.94 324 VAL A O 1
ATOM 2572 N N . ALA A 1 325 ? -1.439 15.156 3.16 1 98.75 325 ALA A N 1
ATOM 2573 C CA . ALA A 1 325 ? -1.622 16.562 2.801 1 98.75 325 ALA A CA 1
ATOM 2574 C C . ALA A 1 325 ? -1.387 16.781 1.311 1 98.75 325 ALA A C 1
ATOM 2576 O O . ALA A 1 325 ? -0.461 16.219 0.729 1 98.75 325 ALA A O 1
ATOM 2577 N N . THR A 1 326 ? -2.191 17.594 0.69 1 98.75 326 THR A N 1
ATOM 2578 C CA . THR A 1 326 ? -2.191 17.766 -0.757 1 98.75 326 THR A CA 1
ATOM 2579 C C . THR A 1 326 ? -2.322 19.25 -1.115 1 98.75 326 THR A C 1
ATOM 2581 O O . THR A 1 326 ? -3.184 19.953 -0.579 1 98.75 326 THR A O 1
ATOM 2584 N N . GLY A 1 327 ? -1.459 19.688 -2.002 1 98.12 327 GLY A N 1
ATOM 2585 C CA . GLY A 1 327 ? -1.544 21.094 -2.41 1 98.12 327 GLY A CA 1
ATOM 2586 C C . GLY A 1 327 ? -0.41 21.516 -3.324 1 98.12 327 GLY A C 1
ATOM 2587 O O . GLY A 1 327 ? 0.349 20.672 -3.811 1 98.12 327 GLY A O 1
ATOM 2588 N N . ARG A 1 328 ? -0.363 22.797 -3.578 1 95.12 328 ARG A N 1
ATOM 2589 C CA . ARG A 1 328 ? 0.753 23.375 -4.316 1 95.12 328 ARG A CA 1
ATOM 2590 C C . ARG A 1 328 ? 1.954 23.594 -3.406 1 95.12 328 ARG A C 1
ATOM 2592 O O . ARG A 1 328 ? 1.806 24.094 -2.285 1 95.12 328 ARG A O 1
ATOM 2599 N N . PRO A 1 329 ? 3.064 23.172 -3.908 1 92.56 329 PRO A N 1
ATOM 2600 C CA . PRO A 1 329 ? 4.242 23.438 -3.076 1 92.56 329 PRO A CA 1
ATOM 2601 C C . PRO A 1 329 ? 4.535 24.922 -2.92 1 92.56 329 PRO A C 1
ATOM 2603 O O . PRO A 1 329 ? 4.293 25.703 -3.844 1 92.56 329 PRO A O 1
ATOM 2606 N N . PHE A 1 330 ? 5.035 25.234 -1.789 1 90.06 330 PHE A N 1
ATOM 2607 C CA . PHE A 1 330 ? 5.453 26.609 -1.546 1 90.06 330 PHE A CA 1
ATOM 2608 C C . PHE A 1 330 ? 6.719 26.938 -2.324 1 90.06 330 PHE A C 1
ATOM 2610 O O . PHE A 1 330 ? 7.703 26.203 -2.264 1 90.06 330 PHE A O 1
ATOM 2617 N N . VAL A 1 331 ? 6.637 27.953 -3.125 1 84.06 331 VAL A N 1
ATOM 2618 C CA . VAL A 1 331 ? 7.773 28.406 -3.918 1 84.06 331 VAL A CA 1
ATOM 2619 C C . VAL A 1 331 ? 8.188 29.812 -3.477 1 84.06 331 VAL A C 1
ATOM 2621 O O . VAL A 1 331 ? 7.34 30.688 -3.316 1 84.06 331 VAL A O 1
ATOM 2624 N N . ARG A 1 332 ? 9.508 29.875 -3.088 1 77.06 332 ARG A N 1
ATOM 2625 C CA . ARG A 1 332 ? 10.109 31.172 -2.762 1 77.06 332 ARG A CA 1
ATOM 2626 C C . ARG A 1 332 ? 11.203 31.531 -3.76 1 77.06 332 ARG A C 1
ATOM 2628 O O . ARG A 1 332 ? 12.125 30.75 -3.982 1 77.06 332 ARG A O 1
ATOM 2635 N N . ASN A 1 333 ? 11.094 32.688 -4.309 1 71.94 333 ASN A N 1
ATOM 2636 C CA . ASN A 1 333 ? 12.062 33.156 -5.293 1 71.94 333 ASN A CA 1
ATOM 2637 C C . ASN A 1 333 ? 12.297 32.125 -6.391 1 71.94 333 ASN A C 1
ATOM 2639 O O . ASN A 1 333 ? 13.438 31.766 -6.695 1 71.94 333 ASN A O 1
ATOM 2643 N N . ASP A 1 334 ? 11.281 31.469 -6.773 1 71.06 334 ASP A N 1
ATOM 2644 C CA . ASP A 1 334 ? 11.234 30.562 -7.922 1 71.06 334 ASP A CA 1
ATOM 2645 C C . ASP A 1 334 ? 11.906 29.234 -7.598 1 71.06 334 ASP A C 1
ATOM 2647 O O . ASP A 1 334 ? 12.406 28.547 -8.492 1 71.06 334 ASP A O 1
ATOM 2651 N N . THR A 1 335 ? 12.133 29.062 -6.402 1 74.12 335 THR A N 1
ATOM 2652 C CA . THR A 1 335 ? 12.703 27.797 -5.984 1 74.12 335 THR A CA 1
ATOM 2653 C C . THR A 1 335 ? 11.797 27.094 -4.977 1 74.12 335 THR A C 1
ATOM 2655 O O . THR A 1 335 ? 11.203 27.75 -4.117 1 74.12 335 THR A O 1
ATOM 2658 N N . LEU A 1 336 ? 11.695 25.797 -5.215 1 74.69 336 LEU A N 1
ATOM 2659 C CA . LEU A 1 336 ? 10.945 25 -4.246 1 74.69 336 LEU A CA 1
ATOM 2660 C C . LEU A 1 336 ? 11.5 25.203 -2.84 1 74.69 336 LEU A C 1
ATOM 2662 O O . LEU A 1 336 ? 12.703 25.047 -2.619 1 74.69 336 LEU A O 1
ATOM 2666 N N . ALA A 1 337 ? 10.609 25.734 -2.008 1 71.75 337 ALA A N 1
ATOM 2667 C CA . ALA A 1 337 ? 11.031 25.875 -0.617 1 71.75 337 ALA A CA 1
ATOM 2668 C C . ALA A 1 337 ? 10.906 24.562 0.132 1 71.75 337 ALA A C 1
ATOM 2670 O O . ALA A 1 337 ? 9.805 24.047 0.334 1 71.75 337 ALA A O 1
ATOM 2671 N N . VAL A 1 338 ? 12.016 23.875 0.179 1 70.25 338 VAL A N 1
ATOM 2672 C CA . VAL A 1 338 ? 12.039 22.594 0.88 1 70.25 338 VAL A CA 1
ATOM 2673 C C . VAL A 1 338 ? 12.477 22.812 2.328 1 70.25 338 VAL A C 1
ATOM 2675 O O . VAL A 1 338 ? 13.438 23.531 2.596 1 70.25 338 VAL A O 1
ATOM 2678 N N . GLY A 1 339 ? 11.633 22.516 3.25 1 72.81 339 GLY A N 1
ATOM 2679 C CA . GLY A 1 339 ? 11.984 22.562 4.66 1 72.81 339 GLY A CA 1
ATOM 2680 C C . GLY A 1 339 ? 12.406 21.203 5.215 1 72.81 339 GLY A C 1
ATOM 2681 O O . GLY A 1 339 ? 12.344 20.203 4.512 1 72.81 339 GLY A O 1
ATOM 2682 N N . LYS A 1 340 ? 13.016 21.297 6.383 1 76.12 340 LYS A N 1
ATOM 2683 C CA . LYS A 1 340 ? 13.398 20.078 7.082 1 76.12 340 LYS A CA 1
ATOM 2684 C C . LYS A 1 340 ? 12.211 19.469 7.812 1 76.12 340 LYS A C 1
ATOM 2686 O O . LYS A 1 340 ? 11.312 20.188 8.266 1 76.12 340 LYS A O 1
ATOM 2691 N N . ASP A 1 341 ? 12.219 18.109 7.762 1 76.69 341 ASP A N 1
ATOM 2692 C CA . ASP A 1 341 ? 11.18 17.438 8.539 1 76.69 341 ASP A CA 1
ATOM 2693 C C . ASP A 1 341 ? 11.578 17.328 10.008 1 76.69 341 ASP A C 1
ATOM 2695 O O . ASP A 1 341 ? 12.539 17.969 10.445 1 76.69 341 ASP A O 1
ATOM 2699 N N . ASP A 1 342 ? 10.719 16.672 10.781 1 74.31 342 ASP A N 1
ATOM 2700 C CA . ASP A 1 342 ? 10.906 16.578 12.227 1 74.31 342 ASP A CA 1
ATOM 2701 C C . ASP A 1 342 ? 12.211 15.852 12.57 1 74.31 342 ASP A C 1
ATOM 2703 O O . ASP A 1 342 ? 12.734 16 13.672 1 74.31 342 ASP A O 1
ATOM 2707 N N . ALA A 1 343 ? 12.688 15.07 11.602 1 73.44 343 ALA A N 1
ATOM 2708 C CA . ALA A 1 343 ? 13.93 14.344 11.812 1 73.44 343 ALA A CA 1
ATOM 2709 C C . ALA A 1 343 ? 15.125 15.102 11.242 1 73.44 343 ALA A C 1
ATOM 2711 O O . ALA A 1 343 ? 16.266 14.672 11.383 1 73.44 343 ALA A O 1
ATOM 2712 N N . GLY A 1 344 ? 14.883 16.25 10.633 1 75.44 344 GLY A N 1
ATOM 2713 C CA . GLY A 1 344 ? 15.953 17.062 10.078 1 75.44 344 GLY A CA 1
ATOM 2714 C C . GLY A 1 344 ? 16.281 16.703 8.641 1 75.44 344 GLY A C 1
ATOM 2715 O O . GLY A 1 344 ? 17.281 17.172 8.094 1 75.44 344 GLY A O 1
ATOM 2716 N N . LEU A 1 345 ? 15.492 15.875 8.086 1 76.81 345 LEU A N 1
ATOM 2717 C CA . LEU A 1 345 ? 15.727 15.453 6.707 1 76.81 345 LEU A CA 1
ATOM 2718 C C . LEU A 1 345 ? 15.023 16.375 5.723 1 76.81 345 LEU A C 1
ATOM 2720 O O . LEU A 1 345 ? 13.906 16.828 5.984 1 76.81 345 LEU A O 1
ATOM 2724 N N . THR A 1 346 ? 15.727 16.656 4.645 1 76.69 346 THR A N 1
ATOM 2725 C CA . THR A 1 346 ? 15.125 17.406 3.545 1 76.69 346 THR A CA 1
ATOM 2726 C C . THR A 1 346 ? 14.562 16.453 2.488 1 76.69 346 THR A C 1
ATOM 2728 O O . THR A 1 346 ? 15.125 15.375 2.25 1 76.69 346 THR A O 1
ATOM 2731 N N . HIS A 1 347 ? 13.422 16.891 1.974 1 81.31 347 HIS A N 1
ATOM 2732 C CA . HIS A 1 347 ? 12.758 16.109 0.941 1 81.31 347 HIS A CA 1
ATOM 2733 C C . HIS A 1 347 ? 12.484 16.938 -0.302 1 81.31 347 HIS A C 1
ATOM 2735 O O . HIS A 1 347 ? 11.875 18.016 -0.212 1 81.31 347 HIS A O 1
ATOM 2741 N N . GLY A 1 348 ? 13.055 16.547 -1.453 1 78.75 348 GLY A N 1
ATOM 2742 C CA . GLY A 1 348 ? 12.828 17.25 -2.707 1 78.75 348 GLY A CA 1
ATOM 2743 C C . GLY A 1 348 ? 12.828 16.328 -3.914 1 78.75 348 GLY A C 1
ATOM 2744 O O . GLY A 1 348 ? 12.766 15.102 -3.77 1 78.75 348 GLY A O 1
ATOM 2745 N N . ASN A 1 349 ? 12.742 16.953 -5.109 1 77.62 349 ASN A N 1
ATOM 2746 C CA . ASN A 1 349 ? 12.594 16.156 -6.324 1 77.62 349 ASN A CA 1
ATOM 2747 C C . ASN A 1 349 ? 13.812 16.297 -7.238 1 77.62 349 ASN A C 1
ATOM 2749 O O . ASN A 1 349 ? 13.758 15.93 -8.414 1 77.62 349 ASN A O 1
ATOM 2753 N N . THR A 1 350 ? 14.812 16.812 -6.684 1 79.38 350 THR A N 1
ATOM 2754 C CA . THR A 1 350 ? 16.047 16.891 -7.441 1 79.38 350 THR A CA 1
ATOM 2755 C C . THR A 1 350 ? 17.047 15.836 -6.977 1 79.38 350 THR A C 1
ATOM 2757 O O . THR A 1 350 ? 16.859 15.219 -5.93 1 79.38 350 THR A O 1
ATOM 2760 N N . LYS A 1 351 ? 18.078 15.648 -7.727 1 76.56 351 LYS A N 1
ATOM 2761 C CA . LYS A 1 351 ? 19.109 14.672 -7.387 1 76.56 351 LYS A CA 1
ATOM 2762 C C . LYS A 1 351 ? 19.734 14.984 -6.039 1 76.56 351 LYS A C 1
ATOM 2764 O O . LYS A 1 351 ? 20.109 14.07 -5.293 1 76.56 351 LYS A O 1
ATOM 2769 N N . GLU A 1 352 ? 19.797 16.281 -5.707 1 73.88 352 GLU A N 1
ATOM 2770 C CA . GLU A 1 352 ? 20.438 16.719 -4.48 1 73.88 352 GLU A CA 1
ATOM 2771 C C . GLU A 1 352 ? 19.5 16.609 -3.285 1 73.88 352 GLU A C 1
ATOM 2773 O O . GLU A 1 352 ? 19.938 16.422 -2.154 1 73.88 352 GLU A O 1
ATOM 2778 N N . THR A 1 353 ? 18.234 16.656 -3.58 1 78.75 353 THR A N 1
ATOM 2779 C CA . THR A 1 353 ? 17.297 16.781 -2.461 1 78.75 353 THR A CA 1
ATOM 2780 C C . THR A 1 353 ? 16.453 15.531 -2.307 1 78.75 353 THR A C 1
ATOM 2782 O O . THR A 1 353 ? 15.703 15.398 -1.334 1 78.75 353 THR A O 1
ATOM 2785 N N . ASN A 1 354 ? 16.703 14.602 -3.223 1 82.81 354 ASN A N 1
ATOM 2786 C CA . ASN A 1 354 ? 15.898 13.383 -3.162 1 82.81 354 ASN A CA 1
ATOM 2787 C C . ASN A 1 354 ? 16.219 12.562 -1.917 1 82.81 354 ASN A C 1
ATOM 2789 O O . ASN A 1 354 ? 17.375 12.531 -1.468 1 82.81 354 ASN A O 1
ATOM 2793 N N . SER A 1 355 ? 15.172 11.984 -1.414 1 86.38 355 SER A N 1
ATOM 2794 C CA . SER A 1 355 ? 15.383 11.109 -0.266 1 86.38 355 SER A CA 1
ATOM 2795 C C . SER A 1 355 ? 16.25 9.906 -0.639 1 86.38 355 SER A C 1
ATOM 2797 O O . SER A 1 355 ? 16.047 9.297 -1.69 1 86.38 355 SER A O 1
ATOM 2799 N N . PRO A 1 356 ? 17.156 9.609 0.215 1 82.88 356 PRO A N 1
ATOM 2800 C CA . PRO A 1 356 ? 18.062 8.5 -0.105 1 82.88 356 PRO A CA 1
ATOM 2801 C C . PRO A 1 356 ? 17.359 7.148 -0.12 1 82.88 356 PRO A C 1
ATOM 2803 O O . PRO A 1 356 ? 16.406 6.93 0.641 1 82.88 356 PRO A O 1
ATOM 2806 N N . ARG A 1 357 ? 17.859 6.25 -0.986 1 88.69 357 ARG A N 1
ATOM 2807 C CA . ARG A 1 357 ? 17.406 4.867 -1.094 1 88.69 357 ARG A CA 1
ATOM 2808 C C . ARG A 1 357 ? 18.578 3.898 -0.979 1 88.69 357 ARG A C 1
ATOM 2810 O O . ARG A 1 357 ? 19.672 4.176 -1.478 1 88.69 357 ARG A O 1
ATOM 2817 N N . PHE A 1 358 ? 18.328 2.748 -0.311 1 90.94 358 PHE A N 1
ATOM 2818 C CA . PHE A 1 358 ? 19.328 1.691 -0.285 1 90.94 358 PHE A CA 1
ATOM 2819 C C . PHE A 1 358 ? 19.688 1.244 -1.699 1 90.94 358 PHE A C 1
ATOM 2821 O O . PHE A 1 358 ? 18.844 1.315 -2.604 1 90.94 358 PHE A O 1
ATOM 2828 N N . PRO A 1 359 ? 20.953 0.8 -1.825 1 90.06 359 PRO A N 1
ATOM 2829 C CA . PRO A 1 359 ? 21.328 0.254 -3.135 1 90.06 359 PRO A CA 1
ATOM 2830 C C . PRO A 1 359 ? 20.453 -0.926 -3.547 1 90.06 359 PRO A C 1
ATOM 2832 O O . PRO A 1 359 ? 20.031 -1.716 -2.697 1 90.06 359 PRO A O 1
ATOM 2835 N N . SER A 1 360 ? 20.266 -1.079 -4.824 1 92.44 360 SER A N 1
ATOM 2836 C CA . SER A 1 360 ? 19.391 -2.113 -5.371 1 92.44 360 SER A CA 1
ATOM 2837 C C . SER A 1 360 ? 19.922 -3.508 -5.043 1 92.44 360 SER A C 1
ATOM 2839 O O . SER A 1 360 ? 19.141 -4.445 -4.867 1 92.44 360 SER A O 1
ATOM 2841 N N . ASN A 1 361 ? 21.219 -3.652 -4.906 1 91.88 361 ASN A N 1
ATOM 2842 C CA . ASN A 1 361 ? 21.812 -4.973 -4.746 1 91.88 361 ASN A CA 1
ATOM 2843 C C . ASN A 1 361 ? 21.5 -5.566 -3.375 1 91.88 361 ASN A C 1
ATOM 2845 O O . ASN A 1 361 ? 21.656 -6.773 -3.168 1 91.88 361 ASN A O 1
ATOM 2849 N N . ILE A 1 362 ? 21.062 -4.707 -2.443 1 92 362 ILE A N 1
ATOM 2850 C CA . ILE A 1 362 ? 20.719 -5.25 -1.135 1 92 362 ILE A CA 1
ATOM 2851 C C . ILE A 1 362 ? 19.203 -5.137 -0.91 1 92 362 ILE A C 1
ATOM 2853 O O . ILE A 1 362 ? 18.719 -5.379 0.197 1 92 362 ILE A O 1
ATOM 2857 N N . THR A 1 363 ? 18.484 -4.668 -1.926 1 95.44 363 THR A N 1
ATOM 2858 C CA . THR A 1 363 ? 17.047 -4.477 -1.779 1 95.44 363 THR A CA 1
ATOM 2859 C C . THR A 1 363 ? 16.266 -5.406 -2.711 1 95.44 363 THR A C 1
ATOM 2861 O O . THR A 1 363 ? 15.18 -5.871 -2.373 1 95.44 363 THR A O 1
ATOM 2864 N N . ILE A 1 364 ? 16.859 -5.652 -3.895 1 97.5 364 ILE A N 1
ATOM 2865 C CA . ILE A 1 364 ? 16.219 -6.484 -4.906 1 97.5 364 ILE A CA 1
ATOM 2866 C C . ILE A 1 364 ? 17.031 -7.75 -5.129 1 97.5 364 ILE A C 1
ATOM 2868 O O . ILE A 1 364 ? 18.203 -7.68 -5.516 1 97.5 364 ILE A O 1
ATOM 2872 N N . PHE A 1 365 ? 16.391 -8.836 -4.945 1 97.81 365 PHE A N 1
ATOM 2873 C CA . PHE A 1 365 ? 17.016 -10.141 -5.121 1 97.81 365 PHE A CA 1
ATOM 2874 C C . PHE A 1 365 ? 16.359 -10.906 -6.266 1 97.81 365 PHE A C 1
ATOM 2876 O O . PHE A 1 365 ? 15.258 -10.562 -6.695 1 97.81 365 PHE A O 1
ATOM 2883 N N . GLU A 1 366 ? 17.078 -11.945 -6.719 1 96.62 366 GLU A N 1
ATOM 2884 C CA . GLU A 1 366 ? 16.531 -12.719 -7.824 1 96.62 366 GLU A CA 1
ATOM 2885 C C . GLU A 1 366 ? 16.703 -14.219 -7.582 1 96.62 366 GLU A C 1
ATOM 2887 O O . GLU A 1 366 ? 17.812 -14.688 -7.309 1 96.62 366 GLU A O 1
ATOM 2892 N N . ASN A 1 367 ? 15.641 -14.938 -7.562 1 97.06 367 ASN A N 1
ATOM 2893 C CA . ASN A 1 367 ? 15.492 -16.391 -7.527 1 97.06 367 ASN A CA 1
ATOM 2894 C C . ASN A 1 367 ? 15.891 -16.969 -6.168 1 97.06 367 ASN A C 1
ATOM 2896 O O . ASN A 1 367 ? 15.43 -18.047 -5.789 1 97.06 367 ASN A O 1
ATOM 2900 N N . ASN A 1 368 ? 16.719 -16.234 -5.504 1 95.5 368 ASN A N 1
ATOM 2901 C CA . ASN A 1 368 ? 17 -16.578 -4.113 1 95.5 368 ASN A CA 1
ATOM 2902 C C . ASN A 1 368 ? 17.203 -15.328 -3.264 1 95.5 368 ASN A C 1
ATOM 2904 O O . ASN A 1 368 ? 17.812 -14.352 -3.719 1 95.5 368 ASN A O 1
ATOM 2908 N N . PHE A 1 369 ? 16.781 -15.492 -2.029 1 97.62 369 PHE A N 1
ATOM 2909 C CA . PHE A 1 369 ? 16.984 -14.375 -1.12 1 97.62 369 PHE A CA 1
ATOM 2910 C C . PHE A 1 369 ? 18.469 -14.102 -0.909 1 97.62 369 PHE A C 1
ATOM 2912 O O . PHE A 1 369 ? 19.234 -15.023 -0.634 1 97.62 369 PHE A O 1
ATOM 2919 N N . GLY A 1 370 ? 18.844 -12.883 -1.086 1 94.75 370 GLY A N 1
ATOM 2920 C CA . GLY A 1 370 ? 20.234 -12.508 -0.874 1 94.75 370 GLY A CA 1
ATOM 2921 C C . GLY A 1 370 ? 21.031 -12.414 -2.16 1 94.75 370 GLY A C 1
ATOM 2922 O O . GLY A 1 370 ? 22.094 -11.812 -2.191 1 94.75 370 GLY A O 1
ATOM 2923 N N . ASP A 1 371 ? 20.547 -13.109 -3.283 1 95.19 371 ASP A N 1
ATOM 2924 C CA . ASP A 1 371 ? 21.203 -13 -4.582 1 95.19 371 ASP A CA 1
ATOM 2925 C C . ASP A 1 371 ? 20.781 -11.727 -5.312 1 95.19 371 ASP A C 1
ATOM 2927 O O . ASP A 1 371 ? 19.625 -11.586 -5.703 1 95.19 371 ASP A O 1
ATOM 2931 N N . PRO A 1 372 ? 21.734 -10.844 -5.461 1 92.88 372 PRO A N 1
ATOM 2932 C CA . PRO A 1 372 ? 21.359 -9.57 -6.082 1 92.88 372 PRO A CA 1
ATOM 2933 C C . PRO A 1 372 ? 20.859 -9.742 -7.512 1 92.88 372 PRO A C 1
ATOM 2935 O O . PRO A 1 372 ? 21.266 -10.672 -8.211 1 92.88 372 PRO A O 1
ATOM 2938 N N . CYS A 1 373 ? 19.922 -8.914 -7.859 1 85.69 373 CYS A N 1
ATOM 2939 C CA . CYS A 1 373 ? 19.375 -8.906 -9.219 1 85.69 373 CYS A CA 1
ATOM 2940 C C . CYS A 1 373 ? 20.391 -8.344 -10.203 1 85.69 373 CYS A C 1
ATOM 2942 O O . CYS A 1 373 ? 20.953 -7.27 -9.977 1 85.69 373 CYS A O 1
ATOM 2944 N N . SER A 1 374 ? 21.141 -9.18 -11.047 1 66.31 374 SER A N 1
ATOM 2945 C CA . SER A 1 374 ? 22.266 -8.898 -11.93 1 66.31 374 SER A CA 1
ATOM 2946 C C . SER A 1 374 ? 22.062 -7.609 -12.711 1 66.31 374 SER A C 1
ATOM 2948 O O . SER A 1 374 ? 23 -6.852 -12.93 1 66.31 374 SER A O 1
ATOM 2950 N N . SER A 1 375 ? 21 -7.449 -13.586 1 59.12 375 SER A N 1
ATOM 2951 C CA . SER A 1 375 ? 20.953 -6.512 -14.703 1 59.12 375 SER A CA 1
ATOM 2952 C C . SER A 1 375 ? 20.688 -5.09 -14.219 1 59.12 375 SER A C 1
ATOM 2954 O O . SER A 1 375 ? 20.719 -4.145 -15.008 1 59.12 375 SER A O 1
ATOM 2956 N N . ILE A 1 376 ? 20.312 -4.852 -13.055 1 52.56 376 ILE A N 1
ATOM 2957 C CA . ILE A 1 376 ? 19.891 -3.469 -12.844 1 52.56 376 ILE A CA 1
ATOM 2958 C C . ILE A 1 376 ? 21.109 -2.547 -12.867 1 52.56 376 ILE A C 1
ATOM 2960 O O . ILE A 1 376 ? 21 -1.371 -13.227 1 52.56 376 ILE A O 1
ATOM 2964 N N . ILE A 1 377 ? 22.25 -2.955 -12.562 1 42.38 377 ILE A N 1
ATOM 2965 C CA . ILE A 1 377 ? 23.422 -2.105 -12.336 1 42.38 377 ILE A CA 1
ATOM 2966 C C . ILE A 1 377 ? 23.938 -1.567 -13.672 1 42.38 377 ILE A C 1
ATOM 2968 O O . ILE A 1 377 ? 24.609 -0.539 -13.719 1 42.38 377 ILE A O 1
ATOM 2972 N N . GLU A 1 378 ? 23.719 -2.238 -14.711 1 39.84 378 GLU A N 1
ATOM 2973 C CA . GLU A 1 378 ? 24.406 -1.675 -15.867 1 39.84 378 GLU A CA 1
ATOM 2974 C C . GLU A 1 378 ? 23.688 -0.442 -16.406 1 39.84 378 GLU A C 1
ATOM 2976 O O . GLU A 1 378 ? 24.078 0.117 -17.422 1 39.84 378 GLU A O 1
ATOM 2981 N N . MET A 1 379 ? 22.594 -0.114 -15.828 1 34.03 379 MET A N 1
ATOM 2982 C CA . MET A 1 379 ? 22.109 1.141 -16.406 1 34.03 379 MET A CA 1
ATOM 2983 C C . MET A 1 379 ? 22.641 2.336 -15.609 1 34.03 379 MET A C 1
ATOM 2985 O O . MET A 1 379 ? 22.734 2.281 -14.383 1 34.03 379 MET A O 1
ATOM 2989 N N . MET B 1 1 ? 100.312 -6.336 32.438 1 18.89 1 MET B N 1
ATOM 2990 C CA . MET B 1 1 ? 100.625 -7.727 32.719 1 18.89 1 MET B CA 1
ATOM 2991 C C . MET B 1 1 ? 99.875 -8.68 31.828 1 18.89 1 MET B C 1
ATOM 2993 O O . MET B 1 1 ? 98.875 -8.281 31.203 1 18.89 1 MET B O 1
ATOM 2997 N N . ASP B 1 2 ? 99.75 -10.07 32.031 1 17.28 2 ASP B N 1
ATOM 2998 C CA . ASP B 1 2 ? 99.875 -11.367 31.375 1 17.28 2 ASP B CA 1
ATOM 2999 C C . ASP B 1 2 ? 98.562 -11.867 30.828 1 17.28 2 ASP B C 1
ATOM 3001 O O . ASP B 1 2 ? 97.75 -12.484 31.562 1 17.28 2 ASP B O 1
ATOM 3005 N N . ARG B 1 3 ? 97.625 -11.367 30.203 1 22.09 3 ARG B N 1
ATOM 3006 C CA . ARG B 1 3 ? 96.188 -11.664 30.094 1 22.09 3 ARG B CA 1
ATOM 3007 C C . ARG B 1 3 ? 95.938 -12.898 29.234 1 22.09 3 ARG B C 1
ATOM 3009 O O . ARG B 1 3 ? 96.062 -12.828 28 1 22.09 3 ARG B O 1
ATOM 3016 N N . SER B 1 4 ? 96.062 -14.078 29.5 1 17.88 4 SER B N 1
ATOM 3017 C CA . SER B 1 4 ? 96.375 -15.383 28.953 1 17.88 4 SER B CA 1
ATOM 3018 C C . SER B 1 4 ? 95.25 -15.914 28.047 1 17.88 4 SER B C 1
ATOM 3020 O O . SER B 1 4 ? 94.125 -15.516 28.188 1 17.88 4 SER B O 1
ATOM 3022 N N . PRO B 1 5 ? 95.375 -17.016 26.984 1 21.2 5 PRO B N 1
ATOM 3023 C CA . PRO B 1 5 ? 95.188 -17.625 25.672 1 21.2 5 PRO B CA 1
ATOM 3024 C C . PRO B 1 5 ? 93.938 -18.5 25.578 1 21.2 5 PRO B C 1
ATOM 3026 O O . PRO B 1 5 ? 93.25 -18.453 24.578 1 21.2 5 PRO B O 1
ATOM 3029 N N . SER B 1 6 ? 93.688 -19.703 26.266 1 16.97 6 SER B N 1
ATOM 3030 C CA . SER B 1 6 ? 93.875 -21.125 25.953 1 16.97 6 SER B CA 1
ATOM 3031 C C . SER B 1 6 ? 92.562 -21.734 25.469 1 16.97 6 SER B C 1
ATOM 3033 O O . SER B 1 6 ? 91.5 -21.156 25.656 1 16.97 6 SER B O 1
ATOM 3035 N N . THR B 1 7 ? 92.438 -23.203 25.203 1 17.67 7 THR B N 1
ATOM 3036 C CA . THR B 1 7 ? 92.312 -24.406 24.391 1 17.67 7 THR B CA 1
ATOM 3037 C C . THR B 1 7 ? 90.938 -25.016 24.516 1 17.67 7 THR B C 1
ATOM 3039 O O . THR B 1 7 ? 90.25 -25.281 23.516 1 17.67 7 THR B O 1
ATOM 3042 N N . ASN B 1 8 ? 90.625 -26.141 25.375 1 15.84 8 ASN B N 1
ATOM 3043 C CA . ASN B 1 8 ? 90.625 -27.578 25.156 1 15.84 8 ASN B CA 1
ATOM 3044 C C . ASN B 1 8 ? 89.188 -28.094 24.922 1 15.84 8 ASN B C 1
ATOM 3046 O O . ASN B 1 8 ? 88.875 -28.703 23.875 1 15.84 8 ASN B O 1
ATOM 3050 N N . ARG B 1 9 ? 88.625 -29.156 25.797 1 15.4 9 ARG B N 1
ATOM 3051 C CA . ARG B 1 9 ? 88.375 -30.594 25.766 1 15.4 9 ARG B CA 1
ATOM 3052 C C . ARG B 1 9 ? 86.875 -30.906 25.531 1 15.4 9 ARG B C 1
ATOM 3054 O O . ARG B 1 9 ? 86.562 -31.656 24.625 1 15.4 9 ARG B O 1
ATOM 3061 N N . TRP B 1 10 ? 86 -31.562 26.531 1 15.52 10 TRP B N 1
ATOM 3062 C CA . TRP B 1 10 ? 85.688 -32.969 26.766 1 15.52 10 TRP B CA 1
ATOM 3063 C C . TRP B 1 10 ? 84.312 -33.281 26.266 1 15.52 10 TRP B C 1
ATOM 3065 O O . TRP B 1 10 ? 83.5 -32.406 26.016 1 15.52 10 TRP B O 1
ATOM 3075 N N . SER B 1 11 ? 83.5 -34.406 26.906 1 15.52 11 SER B N 1
ATOM 3076 C CA . SER B 1 11 ? 83 -35.75 26.938 1 15.52 11 SER B CA 1
ATOM 3077 C C . SER B 1 11 ? 81.5 -35.812 26.734 1 15.52 11 SER B C 1
ATOM 3079 O O . SER B 1 11 ? 80.812 -34.812 26.938 1 15.52 11 SER B O 1
ATOM 3081 N N . ALA B 1 12 ? 80.938 -37.125 26.594 1 17.06 12 ALA B N 1
ATOM 3082 C CA . ALA B 1 12 ? 80.062 -38.188 26.031 1 17.06 12 ALA B CA 1
ATOM 3083 C C . ALA B 1 12 ? 78.688 -38.125 26.641 1 17.06 12 ALA B C 1
ATOM 3085 O O . ALA B 1 12 ? 77.688 -38.25 25.922 1 17.06 12 ALA B O 1
ATOM 3086 N N . LYS B 1 13 ? 78.438 -38.25 27.969 1 15.45 13 LYS B N 1
ATOM 3087 C CA . LYS B 1 13 ? 77.875 -39.469 28.531 1 15.45 13 LYS B CA 1
ATOM 3088 C C . LYS B 1 13 ? 76.375 -39.375 28.547 1 15.45 13 LYS B C 1
ATOM 3090 O O . LYS B 1 13 ? 75.688 -40.406 28.344 1 15.45 13 LYS B O 1
ATOM 3095 N N . SER B 1 14 ? 75.75 -38.531 29.266 1 15.02 14 SER B N 1
ATOM 3096 C CA . SER B 1 14 ? 75 -39.281 30.25 1 15.02 14 SER B CA 1
ATOM 3097 C C . SER B 1 14 ? 73.75 -39.938 29.641 1 15.02 14 SER B C 1
ATOM 3099 O O . SER B 1 14 ? 73.25 -39.5 28.594 1 15.02 14 SER B O 1
ATOM 3101 N N . PRO B 1 15 ? 72.688 -40 30.391 1 17.38 15 PRO B N 1
ATOM 3102 C CA . PRO B 1 15 ? 72.188 -41.188 31.125 1 17.38 15 PRO B CA 1
ATOM 3103 C C . PRO B 1 15 ? 71.062 -41.938 30.391 1 17.38 15 PRO B C 1
ATOM 3105 O O . PRO B 1 15 ? 70.5 -41.375 29.453 1 17.38 15 PRO B O 1
ATOM 3108 N N . PRO B 1 16 ? 70.438 -42.844 31.141 1 17.25 16 PRO B N 1
ATOM 3109 C CA . PRO B 1 16 ? 69.875 -44.188 31.219 1 17.25 16 PRO B CA 1
ATOM 3110 C C . PRO B 1 16 ? 68.562 -44.312 30.516 1 17.25 16 PRO B C 1
ATOM 3112 O O . PRO B 1 16 ? 67.938 -43.312 30.125 1 17.25 16 PRO B O 1
ATOM 3115 N N . GLY B 1 17 ? 67.625 -45.062 31.156 1 15.77 17 GLY B N 1
ATOM 3116 C CA . GLY B 1 17 ? 66.938 -46.344 31.047 1 15.77 17 GLY B CA 1
ATOM 3117 C C . GLY B 1 17 ? 65.562 -46.25 30.484 1 15.77 17 GLY B C 1
ATOM 3118 O O . GLY B 1 17 ? 65.188 -46.969 29.578 1 15.77 17 GLY B O 1
ATOM 3119 N N . GLN B 1 18 ? 64.5 -45.75 31.266 1 16.31 18 GLN B N 1
ATOM 3120 C CA . GLN B 1 18 ? 63.469 -46.625 31.703 1 16.31 18 GLN B CA 1
ATOM 3121 C C . GLN B 1 18 ? 62.438 -46.844 30.578 1 16.31 18 GLN B C 1
ATOM 3123 O O . GLN B 1 18 ? 62.312 -46.031 29.672 1 16.31 18 GLN B O 1
ATOM 3128 N N . SER B 1 19 ? 61.219 -47.531 30.906 1 16.12 19 SER B N 1
ATOM 3129 C CA . SER B 1 19 ? 60.438 -48.719 30.656 1 16.12 19 SER B CA 1
ATOM 3130 C C . SER B 1 19 ? 59.344 -48.469 29.609 1 16.12 19 SER B C 1
ATOM 3132 O O . SER B 1 19 ? 59.656 -48.219 28.438 1 16.12 19 SER B O 1
ATOM 3134 N N . LYS B 1 20 ? 58.062 -49 29.922 1 16.89 20 LYS B N 1
ATOM 3135 C CA . LYS B 1 20 ? 57.219 -50.062 29.438 1 16.89 20 LYS B CA 1
ATOM 3136 C C . LYS B 1 20 ? 56.25 -49.562 28.391 1 16.89 20 LYS B C 1
ATOM 3138 O O . LYS B 1 20 ? 56.25 -50.031 27.234 1 16.89 20 LYS B O 1
ATOM 3143 N N . ARG B 1 21 ? 54.781 -49.688 28.656 1 15.87 21 ARG B N 1
ATOM 3144 C CA . ARG B 1 21 ? 53.844 -50.719 28.188 1 15.87 21 ARG B CA 1
ATOM 3145 C C . ARG B 1 21 ? 52.969 -50.188 27.047 1 15.87 21 ARG B C 1
ATOM 3147 O O . ARG B 1 21 ? 52.875 -50.812 26 1 15.87 21 ARG B O 1
ATOM 3154 N N . ASN B 1 22 ? 51.844 -49.438 27.422 1 15.17 22 ASN B N 1
ATOM 3155 C CA . ASN B 1 22 ? 50.562 -50.062 27.188 1 15.17 22 ASN B CA 1
ATOM 3156 C C . ASN B 1 22 ? 50.156 -50.031 25.719 1 15.17 22 ASN B C 1
ATOM 3158 O O . ASN B 1 22 ? 50.781 -49.312 24.938 1 15.17 22 ASN B O 1
ATOM 3162 N N . LYS B 1 23 ? 48.75 -49.406 25.453 1 16.45 23 LYS B N 1
ATOM 3163 C CA . LYS B 1 23 ? 47.469 -50 25.062 1 16.45 23 LYS B CA 1
ATOM 3164 C C . LYS B 1 23 ? 47.188 -49.812 23.578 1 16.45 23 LYS B C 1
ATOM 3166 O O . LYS B 1 23 ? 46.938 -48.688 23.141 1 16.45 23 LYS B O 1
ATOM 3171 N N . VAL B 1 24 ? 47.812 -50.281 22.609 1 15.92 24 VAL B N 1
ATOM 3172 C CA . VAL B 1 24 ? 47.562 -50.188 21.172 1 15.92 24 VAL B CA 1
ATOM 3173 C C . VAL B 1 24 ? 46.156 -50.75 20.859 1 15.92 24 VAL B C 1
ATOM 3175 O O . VAL B 1 24 ? 45.688 -50.656 19.734 1 15.92 24 VAL B O 1
ATOM 3178 N N . ALA B 1 25 ? 45.344 -51.5 21.734 1 15.48 25 ALA B N 1
ATOM 3179 C CA . ALA B 1 25 ? 44.906 -52.75 21.125 1 15.48 25 ALA B CA 1
ATOM 3180 C C . ALA B 1 25 ? 43.938 -52.5 19.953 1 15.48 25 ALA B C 1
ATOM 3182 O O . ALA B 1 25 ? 43.875 -53.281 19.016 1 15.48 25 ALA B O 1
ATOM 3183 N N . VAL B 1 26 ? 43.062 -51.531 20.016 1 15.94 26 VAL B N 1
ATOM 3184 C CA . VAL B 1 26 ? 41.812 -52.188 19.609 1 15.94 26 VAL B CA 1
ATOM 3185 C C . VAL B 1 26 ? 42 -52.844 18.234 1 15.94 26 VAL B C 1
ATOM 3187 O O . VAL B 1 26 ? 42.812 -52.406 17.438 1 15.94 26 VAL B O 1
ATOM 3190 N N . ARG B 1 27 ? 40.844 -53.719 17.953 1 15.05 27 ARG B N 1
ATOM 3191 C CA . ARG B 1 27 ? 40.406 -55.031 17.516 1 15.05 27 ARG B CA 1
ATOM 3192 C C . ARG B 1 27 ? 40.344 -55.125 16 1 15.05 27 ARG B C 1
ATOM 3194 O O . ARG B 1 27 ? 40.375 -54.094 15.312 1 15.05 27 ARG B O 1
ATOM 3201 N N . SER B 1 28 ? 39.125 -55.812 15.656 1 15.05 28 SER B N 1
ATOM 3202 C CA . SER B 1 28 ? 38.812 -57.031 14.93 1 15.05 28 SER B CA 1
ATOM 3203 C C . SER B 1 28 ? 38.625 -56.781 13.445 1 15.05 28 SER B C 1
ATOM 3205 O O . SER B 1 28 ? 38.312 -55.656 13.039 1 15.05 28 SER B O 1
ATOM 3207 N N . PHE B 1 29 ? 38.562 -57.938 12.586 1 16.47 29 PHE B N 1
ATOM 3208 C CA . PHE B 1 29 ? 38.875 -58.656 11.344 1 16.47 29 PHE B CA 1
ATOM 3209 C C . PHE B 1 29 ? 37.688 -58.562 10.383 1 16.47 29 PHE B C 1
ATOM 3211 O O . PHE B 1 29 ? 37.875 -58.25 9.203 1 16.47 29 PHE B O 1
ATOM 3218 N N . THR B 1 30 ? 36.375 -59.156 10.734 1 15.23 30 THR B N 1
ATOM 3219 C CA . THR B 1 30 ? 35.969 -60.406 10.062 1 15.23 30 THR B CA 1
ATOM 3220 C C . THR B 1 30 ? 35.438 -60.094 8.656 1 15.23 30 THR B C 1
ATOM 3222 O O . THR B 1 30 ? 35.031 -58.969 8.367 1 15.23 30 THR B O 1
ATOM 3225 N N . THR B 1 31 ? 34.562 -61.281 8.086 1 15.92 31 THR B N 1
ATOM 3226 C CA . THR B 1 31 ? 34.438 -62.25 7.016 1 15.92 31 THR B CA 1
ATOM 3227 C C . THR B 1 31 ? 33.5 -61.75 5.922 1 15.92 31 THR B C 1
ATOM 3229 O O . THR B 1 31 ? 33.875 -61.719 4.746 1 15.92 31 THR B O 1
ATOM 3232 N N . MET B 1 32 ? 32.125 -62.594 5.711 1 15.27 32 MET B N 1
ATOM 3233 C CA . MET B 1 32 ? 31.797 -63.688 4.824 1 15.27 32 MET B CA 1
ATOM 3234 C C . MET B 1 32 ? 30.906 -63.219 3.682 1 15.27 32 MET B C 1
ATOM 3236 O O . MET B 1 32 ? 30.391 -62.094 3.707 1 15.27 32 MET B O 1
ATOM 3240 N N . ASN B 1 33 ? 29.562 -64.125 3.383 1 15.48 33 ASN B N 1
ATOM 3241 C CA . ASN B 1 33 ? 29.047 -65.062 2.434 1 15.48 33 ASN B CA 1
ATOM 3242 C C . ASN B 1 33 ? 28.078 -64.438 1.446 1 15.48 33 ASN B C 1
ATOM 3244 O O . ASN B 1 33 ? 27.797 -63.25 1.505 1 15.48 33 ASN B O 1
ATOM 3248 N N . LEU B 1 34 ? 26.578 -64.938 1.46 1 15.41 34 LEU B N 1
ATOM 3249 C CA . LEU B 1 34 ? 25.906 -65.938 0.64 1 15.41 34 LEU B CA 1
ATOM 3250 C C . LEU B 1 34 ? 25.094 -65.312 -0.467 1 15.41 34 LEU B C 1
ATOM 3252 O O . LEU B 1 34 ? 24.656 -64.125 -0.323 1 15.41 34 LEU B O 1
ATOM 3256 N N . LEU B 1 35 ? 24.516 -66.062 -1.605 1 15.93 35 LEU B N 1
ATOM 3257 C CA . LEU B 1 35 ? 24.047 -66.5 -2.93 1 15.93 35 LEU B CA 1
ATOM 3258 C C . LEU B 1 35 ? 22.562 -66.125 -3.1 1 15.93 35 LEU B C 1
ATOM 3260 O O . LEU B 1 35 ? 22.125 -65.812 -4.203 1 15.93 35 LEU B O 1
ATOM 3264 N N . GLU B 1 36 ? 21.453 -66.562 -2.219 1 15.12 36 GLU B N 1
ATOM 3265 C CA . GLU B 1 36 ? 20.484 -67.5 -2.709 1 15.12 36 GLU B CA 1
ATOM 3266 C C . GLU B 1 36 ? 19.469 -66.875 -3.648 1 15.12 36 GLU B C 1
ATOM 3268 O O . GLU B 1 36 ? 19.312 -65.625 -3.639 1 15.12 36 GLU B O 1
ATOM 3273 N N . THR B 1 37 ? 17.953 -67.375 -3.652 1 15.48 37 THR B N 1
ATOM 3274 C CA . THR B 1 37 ? 17.031 -68.25 -4.406 1 15.48 37 THR B CA 1
ATOM 3275 C C . THR B 1 37 ? 16.031 -67.375 -5.191 1 15.48 37 THR B C 1
ATOM 3277 O O . THR B 1 37 ? 15.781 -66.25 -4.844 1 15.48 37 THR B O 1
ATOM 3280 N N . TYR B 1 38 ? 14.844 -68.125 -6.047 1 16.86 38 TYR B N 1
ATOM 3281 C CA . TYR B 1 38 ? 14.242 -68.5 -7.312 1 16.86 38 TYR B CA 1
ATOM 3282 C C . TYR B 1 38 ? 13 -67.688 -7.602 1 16.86 38 TYR B C 1
ATOM 3284 O O . TYR B 1 38 ? 12.508 -67 -6.73 1 16.86 38 TYR B O 1
ATOM 3292 N N . LYS B 1 39 ? 11.695 -68.375 -8.172 1 15.86 39 LYS B N 1
ATOM 3293 C CA . LYS B 1 39 ? 10.773 -68.688 -9.273 1 15.86 39 LYS B CA 1
ATOM 3294 C C . LYS B 1 39 ? 9.43 -68 -9.055 1 15.86 39 LYS B C 1
ATOM 3296 O O . LYS B 1 39 ? 8.922 -67.312 -9.961 1 15.86 39 LYS B O 1
ATOM 3301 N N . SER B 1 40 ? 8.312 -68.562 -8.352 1 14.84 40 SER B N 1
ATOM 3302 C CA . SER B 1 40 ? 7.082 -69.25 -8.789 1 14.84 40 SER B CA 1
ATOM 3303 C C . SER B 1 40 ? 5.895 -68.312 -8.75 1 14.84 40 SER B C 1
ATOM 3305 O O . SER B 1 40 ? 4.918 -68.438 -9.477 1 14.84 40 SER B O 1
ATOM 3307 N N . ALA B 1 41 ? 5.344 -67.5 -7.75 1 15.65 41 ALA B N 1
ATOM 3308 C CA . ALA B 1 41 ? 4.023 -67.938 -7.309 1 15.65 41 ALA B CA 1
ATOM 3309 C C . ALA B 1 41 ? 2.924 -67.375 -8.18 1 15.65 41 ALA B C 1
ATOM 3311 O O . ALA B 1 41 ? 2.988 -66.188 -8.555 1 15.65 41 ALA B O 1
ATOM 3312 N N . THR B 1 42 ? 1.643 -68.125 -8.672 1 15.44 42 THR B N 1
ATOM 3313 C CA . THR B 1 42 ? 0.475 -68.562 -9.43 1 15.44 42 THR B CA 1
ATOM 3314 C C . THR B 1 42 ? -0.724 -67.688 -9.141 1 15.44 42 THR B C 1
ATOM 3316 O O . THR B 1 42 ? -1.671 -67.625 -9.93 1 15.44 42 THR B O 1
ATOM 3319 N N . ILE B 1 43 ? -0.975 -66.875 -8.141 1 15.55 43 ILE B N 1
ATOM 3320 C CA . ILE B 1 43 ? -2.305 -67.125 -7.605 1 15.55 43 ILE B CA 1
ATOM 3321 C C . ILE B 1 43 ? -3.363 -66.75 -8.633 1 15.55 43 ILE B C 1
ATOM 3323 O O . ILE B 1 43 ? -3.203 -65.75 -9.359 1 15.55 43 ILE B O 1
ATOM 3327 N N . LEU B 1 44 ? -4.711 -67.188 -8.555 1 15.19 44 LEU B N 1
ATOM 3328 C CA . LEU B 1 44 ? -5.957 -67.812 -8.93 1 15.19 44 LEU B CA 1
ATOM 3329 C C . LEU B 1 44 ? -6.938 -66.812 -9.539 1 15.19 44 LEU B C 1
ATOM 3331 O O . LEU B 1 44 ? -6.805 -65.625 -9.336 1 15.19 44 LEU B O 1
ATOM 3335 N N . VAL B 1 45 ? -8.406 -66.875 -9.414 1 15.27 45 VAL B N 1
ATOM 3336 C CA . VAL B 1 45 ? -9.562 -67.438 -10.102 1 15.27 45 VAL B CA 1
ATOM 3337 C C . VAL B 1 45 ? -10.484 -66.312 -10.562 1 15.27 45 VAL B C 1
ATOM 3339 O O . VAL B 1 45 ? -10.867 -66.25 -11.734 1 15.27 45 VAL B O 1
ATOM 3342 N N . GLY B 1 46 ? -11.672 -65.625 -9.852 1 15.39 46 GLY B N 1
ATOM 3343 C CA . GLY B 1 46 ? -13.031 -66.125 -10.047 1 15.39 46 GLY B CA 1
ATOM 3344 C C . GLY B 1 46 ? -13.812 -65.312 -11.055 1 15.39 46 GLY B C 1
ATOM 3345 O O . GLY B 1 46 ? -14.344 -65.812 -12.023 1 15.39 46 GLY B O 1
ATOM 3346 N N . MET B 1 47 ? -15.109 -64.438 -10.742 1 16.28 47 MET B N 1
ATOM 3347 C CA . MET B 1 47 ? -16.484 -64.625 -11.156 1 16.28 47 MET B CA 1
ATOM 3348 C C . MET B 1 47 ? -16.828 -63.781 -12.375 1 16.28 47 MET B C 1
ATOM 3350 O O . MET B 1 47 ? -16.328 -62.656 -12.523 1 16.28 47 MET B O 1
ATOM 3354 N N . MET B 1 48 ? -17.969 -64.062 -13.453 1 15.84 48 MET B N 1
ATOM 3355 C CA . MET B 1 48 ? -18.5 -64.188 -14.805 1 15.84 48 MET B CA 1
ATOM 3356 C C . MET B 1 48 ? -19.344 -62.969 -15.172 1 15.84 48 MET B C 1
ATOM 3358 O O . MET B 1 48 ? -19.578 -62.688 -16.359 1 15.84 48 MET B O 1
ATOM 3362 N N . MET B 1 49 ? -20.109 -62.031 -14.453 1 17.36 49 MET B N 1
ATOM 3363 C CA . MET B 1 49 ? -21.5 -61.875 -14.867 1 17.36 49 MET B CA 1
ATOM 3364 C C . MET B 1 49 ? -21.594 -61.125 -16.188 1 17.36 49 MET B C 1
ATOM 3366 O O . MET B 1 49 ? -20.781 -60.25 -16.469 1 17.36 49 MET B O 1
ATOM 3370 N N . ALA B 1 50 ? -22.625 -61.375 -17.359 1 17.31 50 ALA B N 1
ATOM 3371 C CA . ALA B 1 50 ? -23 -61.469 -18.766 1 17.31 50 ALA B CA 1
ATOM 3372 C C . ALA B 1 50 ? -23.578 -60.156 -19.281 1 17.31 50 ALA B C 1
ATOM 3374 O O . ALA B 1 50 ? -23.594 -59.906 -20.484 1 17.31 50 ALA B O 1
ATOM 3375 N N . TYR B 1 51 ? -23.969 -59.031 -18.656 1 18.36 51 TYR B N 1
ATOM 3376 C CA . TYR B 1 51 ? -25.219 -58.438 -19.156 1 18.36 51 TYR B CA 1
ATOM 3377 C C . TYR B 1 51 ? -25.031 -57.938 -20.578 1 18.36 51 TYR B C 1
ATOM 3379 O O . TYR B 1 51 ? -24.016 -57.312 -20.906 1 18.36 51 TYR B O 1
ATOM 3387 N N . HIS B 1 52 ? -25.859 -58.312 -21.781 1 18.31 52 HIS B N 1
ATOM 3388 C CA . HIS B 1 52 ? -26.031 -58.375 -23.234 1 18.31 52 HIS B CA 1
ATOM 3389 C C . HIS B 1 52 ? -26.391 -57.031 -23.812 1 18.31 52 HIS B C 1
ATOM 3391 O O . HIS B 1 52 ? -26.531 -56.906 -25.031 1 18.31 52 HIS B O 1
ATOM 3397 N N . VAL B 1 53 ? -26.391 -55.844 -23.25 1 19.45 53 VAL B N 1
ATOM 3398 C CA . VAL B 1 53 ? -27.391 -54.938 -23.766 1 19.45 53 VAL B CA 1
ATOM 3399 C C . VAL B 1 53 ? -27.203 -54.75 -25.266 1 19.45 53 VAL B C 1
ATOM 3401 O O . VAL B 1 53 ? -26.078 -54.75 -25.766 1 19.45 53 VAL B O 1
ATOM 3404 N N . ALA B 1 54 ? -28.359 -54.531 -26.094 1 18.92 54 ALA B N 1
ATOM 3405 C CA . ALA B 1 54 ? -28.875 -54.656 -27.453 1 18.92 54 ALA B CA 1
ATOM 3406 C C . ALA B 1 54 ? -28.188 -53.656 -28.391 1 18.92 54 ALA B C 1
ATOM 3408 O O . ALA B 1 54 ? -27.984 -52.5 -28.031 1 18.92 54 ALA B O 1
ATOM 3409 N N . ILE B 1 55 ? -27.453 -54 -29.547 1 18.73 55 ILE B N 1
ATOM 3410 C CA . ILE B 1 55 ? -26.531 -53.688 -30.625 1 18.73 55 ILE B CA 1
ATOM 3411 C C . ILE B 1 55 ? -27.266 -52.906 -31.703 1 18.73 55 ILE B C 1
ATOM 3413 O O . ILE B 1 55 ? -26.875 -52.906 -32.875 1 18.73 55 ILE B O 1
ATOM 3417 N N . SER B 1 56 ? -28.422 -52.125 -31.297 1 18.66 56 SER B N 1
ATOM 3418 C CA . SER B 1 56 ? -29.281 -51.969 -32.469 1 18.66 56 SER B CA 1
ATOM 3419 C C . SER B 1 56 ? -28.516 -51.406 -33.656 1 18.66 56 SER B C 1
ATOM 3421 O O . SER B 1 56 ? -27.422 -50.844 -33.5 1 18.66 56 SER B O 1
ATOM 3423 N N . ASN B 1 57 ? -29.234 -51.219 -34.969 1 20.02 57 ASN B N 1
ATOM 3424 C CA . ASN B 1 57 ? -29.047 -51.281 -36.406 1 20.02 57 ASN B CA 1
ATOM 3425 C C . ASN B 1 57 ? -28.328 -50.031 -36.938 1 20.02 57 ASN B C 1
ATOM 3427 O O . ASN B 1 57 ? -28.703 -48.906 -36.625 1 20.02 57 ASN B O 1
ATOM 3431 N N . ILE B 1 58 ? -27.031 -50.062 -37.312 1 19.5 58 ILE B N 1
ATOM 3432 C CA . ILE B 1 58 ? -26 -49.188 -37.875 1 19.5 58 ILE B CA 1
ATOM 3433 C C . ILE B 1 58 ? -26.438 -48.719 -39.281 1 19.5 58 ILE B C 1
ATOM 3435 O O . ILE B 1 58 ? -26.359 -49.5 -40.25 1 19.5 58 ILE B O 1
ATOM 3439 N N . PHE B 1 59 ? -27.766 -48.219 -39.438 1 21.56 59 PHE B N 1
ATOM 3440 C CA . PHE B 1 59 ? -28.125 -48.031 -40.844 1 21.56 59 PHE B CA 1
ATOM 3441 C C . PHE B 1 59 ? -27.125 -47.125 -41.531 1 21.56 59 PHE B C 1
ATOM 3443 O O . PHE B 1 59 ? -26.797 -46.062 -41.031 1 21.56 59 PHE B O 1
ATOM 3450 N N . ILE B 1 60 ? -26.203 -47.719 -42.344 1 21.58 60 ILE B N 1
ATOM 3451 C CA . ILE B 1 60 ? -25.109 -47.281 -43.188 1 21.58 60 ILE B CA 1
ATOM 3452 C C . ILE B 1 60 ? -25.656 -46.375 -44.312 1 21.58 60 ILE B C 1
ATOM 3454 O O . ILE B 1 60 ? -26.25 -46.844 -45.281 1 21.58 60 ILE B O 1
ATOM 3458 N N . LEU B 1 61 ? -26.578 -45.375 -44 1 21.88 61 LEU B N 1
ATOM 3459 C CA . LEU B 1 61 ? -27.172 -44.781 -45.188 1 21.88 61 LEU B CA 1
ATOM 3460 C C . LEU B 1 61 ? -26.109 -44.156 -46.094 1 21.88 61 LEU B C 1
ATOM 3462 O O . LEU B 1 61 ? -25.266 -43.375 -45.625 1 21.88 61 LEU B O 1
ATOM 3466 N N . THR B 1 62 ? -25.656 -44.875 -47.188 1 22.86 62 THR B N 1
ATOM 3467 C CA . THR B 1 62 ? -24.656 -44.75 -48.25 1 22.86 62 THR B CA 1
ATOM 3468 C C . THR B 1 62 ? -24.922 -43.531 -49.125 1 22.86 62 THR B C 1
ATOM 3470 O O . THR B 1 62 ? -24.266 -43.312 -50.125 1 22.86 62 THR B O 1
ATOM 3473 N N . GLY B 1 63 ? -25.891 -42.625 -48.75 1 26.05 63 GLY B N 1
ATOM 3474 C CA . GLY B 1 63 ? -26.266 -41.938 -49.969 1 26.05 63 GLY B CA 1
ATOM 3475 C C . GLY B 1 63 ? -25.109 -41.156 -50.594 1 26.05 63 GLY B C 1
ATOM 3476 O O . GLY B 1 63 ? -24.109 -40.875 -49.938 1 26.05 63 GLY B O 1
ATOM 3477 N N . PRO B 1 64 ? -25.062 -40.969 -52 1 25.27 64 PRO B N 1
ATOM 3478 C CA . PRO B 1 64 ? -24.016 -40.469 -52.906 1 25.27 64 PRO B CA 1
ATOM 3479 C C . PRO B 1 64 ? -23.562 -39.062 -52.531 1 25.27 64 PRO B C 1
ATOM 3481 O O . PRO B 1 64 ? -24.391 -38.156 -52.438 1 25.27 64 PRO B O 1
ATOM 3484 N N . VAL B 1 65 ? -22.734 -38.875 -51.5 1 24.62 65 VAL B N 1
ATOM 3485 C CA . VAL B 1 65 ? -22.359 -37.562 -51 1 24.62 65 VAL B CA 1
ATOM 3486 C C . VAL B 1 65 ? -21.703 -36.75 -52.125 1 24.62 65 VAL B C 1
ATOM 3488 O O . VAL B 1 65 ? -20.688 -37.188 -52.688 1 24.62 65 VAL B O 1
ATOM 3491 N N . HIS B 1 66 ? -22.547 -36.219 -53.031 1 25.59 66 HIS B N 1
ATOM 3492 C CA . HIS B 1 66 ? -22.062 -35.344 -54.062 1 25.59 66 HIS B CA 1
ATOM 3493 C C . HIS B 1 66 ? -21.062 -34.344 -53.531 1 25.59 66 HIS B C 1
ATOM 3495 O O . HIS B 1 66 ? -21.312 -33.719 -52.5 1 25.59 66 HIS B O 1
ATOM 3501 N N . GLY B 1 67 ? -19.734 -34.531 -53.781 1 22.31 67 GLY B N 1
ATOM 3502 C CA . GLY B 1 67 ? -18.484 -33.906 -53.406 1 22.31 67 GLY B CA 1
ATOM 3503 C C . GLY B 1 67 ? -18.453 -32.406 -53.75 1 22.31 67 GLY B C 1
ATOM 3504 O O . GLY B 1 67 ? -18.25 -32.031 -54.906 1 22.31 67 GLY B O 1
ATOM 3505 N N . TYR B 1 68 ? -19.578 -31.656 -53.594 1 25 68 TYR B N 1
ATOM 3506 C CA . TYR B 1 68 ? -19.391 -30.266 -54 1 25 68 TYR B CA 1
ATOM 3507 C C . TYR B 1 68 ? -18.203 -29.641 -53.312 1 25 68 TYR B C 1
ATOM 3509 O O . TYR B 1 68 ? -18.141 -29.625 -52.062 1 25 68 TYR B O 1
ATOM 3517 N N . THR B 1 69 ? -17.016 -29.797 -53.938 1 24.2 69 THR B N 1
ATOM 3518 C CA . THR B 1 69 ? -15.742 -29.219 -53.531 1 24.2 69 THR B CA 1
ATOM 3519 C C . THR B 1 69 ? -15.852 -27.688 -53.438 1 24.2 69 THR B C 1
ATOM 3521 O O . THR B 1 69 ? -16.016 -27.016 -54.469 1 24.2 69 THR B O 1
ATOM 3524 N N . PRO B 1 70 ? -16.703 -27.172 -52.531 1 25.11 70 PRO B N 1
ATOM 3525 C CA . PRO B 1 70 ? -16.719 -25.719 -52.594 1 25.11 70 PRO B CA 1
ATOM 3526 C C . PRO B 1 70 ? -15.32 -25.094 -52.562 1 25.11 70 PRO B C 1
ATOM 3528 O O . PRO B 1 70 ? -14.461 -25.562 -51.812 1 25.11 70 PRO B O 1
ATOM 3531 N N . SER B 1 71 ? -14.766 -24.719 -53.719 1 24.22 71 SER B N 1
ATOM 3532 C CA . SER B 1 71 ? -13.5 -24.031 -53.938 1 24.22 71 SER B CA 1
ATOM 3533 C C . SER B 1 71 ? -13.375 -22.781 -53.094 1 24.22 71 SER B C 1
ATOM 3535 O O . SER B 1 71 ? -13.93 -21.734 -53.438 1 24.22 71 SER B O 1
ATOM 3537 N N . PHE B 1 72 ? -13.852 -22.844 -51.906 1 26.02 72 PHE B N 1
ATOM 3538 C CA . PHE B 1 72 ? -13.672 -21.547 -51.281 1 26.02 72 PHE B CA 1
ATOM 3539 C C . PHE B 1 72 ? -12.203 -21.125 -51.312 1 26.02 72 PHE B C 1
ATOM 3541 O O . PHE B 1 72 ? -11.32 -21.891 -50.938 1 26.02 72 PHE B O 1
ATOM 3548 N N . PRO B 1 73 ? -11.852 -20.312 -52.312 1 25.39 73 PRO B N 1
ATOM 3549 C CA . PRO B 1 73 ? -10.469 -19.828 -52.344 1 25.39 73 PRO B CA 1
ATOM 3550 C C . PRO B 1 73 ? -10.008 -19.312 -50.969 1 25.39 73 PRO B C 1
ATOM 3552 O O . PRO B 1 73 ? -10.734 -18.578 -50.312 1 25.39 73 PRO B O 1
ATOM 3555 N N . LEU B 1 74 ? -9.484 -20.219 -50.219 1 22 74 LEU B N 1
ATOM 3556 C CA . LEU B 1 74 ? -8.836 -19.734 -49 1 22 74 LEU B CA 1
ATOM 3557 C C . LEU B 1 74 ? -7.855 -18.609 -49.344 1 22 74 LEU B C 1
ATOM 3559 O O . LEU B 1 74 ? -6.84 -18.844 -50 1 22 74 LEU B O 1
ATOM 3563 N N . LYS B 1 75 ? -8.391 -17.438 -49.812 1 25.69 75 LYS B N 1
ATOM 3564 C CA . LYS B 1 75 ? -7.414 -16.344 -49.844 1 25.69 75 LYS B CA 1
ATOM 3565 C C . LYS B 1 75 ? -6.508 -16.406 -48.594 1 25.69 75 LYS B C 1
ATOM 3567 O O . LYS B 1 75 ? -6.98 -16.297 -47.469 1 25.69 75 LYS B O 1
ATOM 3572 N N . ILE B 1 76 ? -5.551 -17.203 -48.719 1 20.34 76 ILE B N 1
ATOM 3573 C CA . ILE B 1 76 ? -4.465 -17.078 -47.75 1 20.34 76 ILE B CA 1
ATOM 3574 C C . ILE B 1 76 ? -4.082 -15.609 -47.594 1 20.34 76 ILE B C 1
ATOM 3576 O O . ILE B 1 76 ? -3.59 -14.984 -48.531 1 20.34 76 ILE B O 1
ATOM 3580 N N . ARG B 1 77 ? -4.973 -14.875 -47 1 24.33 77 ARG B N 1
ATOM 3581 C CA . ARG B 1 77 ? -4.426 -13.555 -46.688 1 24.33 77 ARG B CA 1
ATOM 3582 C C . ARG B 1 77 ? -3 -13.672 -46.156 1 24.33 77 ARG B C 1
ATOM 3584 O O . ARG B 1 77 ? -2.738 -14.438 -45.25 1 24.33 77 ARG B O 1
ATOM 3591 N N . THR B 1 78 ? -2.092 -13.539 -47.031 1 24.83 78 THR B N 1
ATOM 3592 C CA . THR B 1 78 ? -0.687 -13.32 -46.719 1 24.83 78 THR B CA 1
ATOM 3593 C C . THR B 1 78 ? -0.547 -12.469 -45.469 1 24.83 78 THR B C 1
ATOM 3595 O O . THR B 1 78 ? -1.199 -11.43 -45.312 1 24.83 78 THR B O 1
ATOM 3598 N N . PHE B 1 79 ? -0.28 -13.141 -44.406 1 25.11 79 PHE B N 1
ATOM 3599 C CA . PHE B 1 79 ? 0.122 -12.43 -43.219 1 25.11 79 PHE B CA 1
ATOM 3600 C C . PHE B 1 79 ? 1.125 -11.328 -43.531 1 25.11 79 PHE B C 1
ATOM 3602 O O . PHE B 1 79 ? 2.16 -11.594 -44.156 1 25.11 79 PHE B O 1
ATOM 3609 N N . THR B 1 80 ? 0.609 -10.219 -44.062 1 28.89 80 THR B N 1
ATOM 3610 C CA . THR B 1 80 ? 1.553 -9.109 -44.156 1 28.89 80 THR B CA 1
ATOM 3611 C C . THR B 1 80 ? 2.514 -9.125 -42.969 1 28.89 80 THR B C 1
ATOM 3613 O O . THR B 1 80 ? 2.092 -9.289 -41.812 1 28.89 80 THR B O 1
ATOM 3616 N N . PRO B 1 81 ? 3.748 -9.422 -43.25 1 28.3 81 PRO B N 1
ATOM 3617 C CA . PRO B 1 81 ? 4.746 -9.344 -42.188 1 28.3 81 PRO B CA 1
ATOM 3618 C C . PRO B 1 81 ? 4.5 -8.18 -41.219 1 28.3 81 PRO B C 1
ATOM 3620 O O . PRO B 1 81 ? 4.023 -7.117 -41.656 1 28.3 81 PRO B O 1
ATOM 3623 N N . ILE B 1 82 ? 4.18 -8.555 -40.031 1 28.8 82 ILE B N 1
ATOM 3624 C CA . ILE B 1 82 ? 4.156 -7.523 -39 1 28.8 82 ILE B CA 1
ATOM 3625 C C . ILE B 1 82 ? 5.316 -6.559 -39.219 1 28.8 82 ILE B C 1
ATOM 3627 O O . ILE B 1 82 ? 6.461 -6.98 -39.375 1 28.8 82 ILE B O 1
ATOM 3631 N N . ASN B 1 83 ? 5.09 -5.465 -39.875 1 28 83 ASN B N 1
ATOM 3632 C CA . ASN B 1 83 ? 6.062 -4.406 -40.125 1 28 83 ASN B CA 1
ATOM 3633 C C . ASN B 1 83 ? 7.086 -4.309 -39 1 28 83 ASN B C 1
ATOM 3635 O O . ASN B 1 83 ? 6.719 -4.215 -37.812 1 28 83 ASN B O 1
ATOM 3639 N N . PRO B 1 84 ? 8.328 -4.664 -39.188 1 28.31 84 PRO B N 1
ATOM 3640 C CA . PRO B 1 84 ? 9.43 -4.492 -38.219 1 28.31 84 PRO B CA 1
ATOM 3641 C C . PRO B 1 84 ? 9.383 -3.145 -37.531 1 28.31 84 PRO B C 1
ATOM 3643 O O . PRO B 1 84 ? 10.234 -2.863 -36.656 1 28.31 84 PRO B O 1
ATOM 3646 N N . ARG B 1 85 ? 8.789 -2.154 -38.188 1 28.89 85 ARG B N 1
ATOM 3647 C CA . ARG B 1 85 ? 8.719 -0.885 -37.469 1 28.89 85 ARG B CA 1
ATOM 3648 C C . ARG B 1 85 ? 8.117 -1.072 -36.094 1 28.89 85 ARG B C 1
ATOM 3650 O O . ARG B 1 85 ? 7.836 -0.096 -35.375 1 28.89 85 ARG B O 1
ATOM 3657 N N . LEU B 1 86 ? 7.527 -2.162 -35.781 1 31.17 86 LEU B N 1
ATOM 3658 C CA . LEU B 1 86 ? 7.016 -2.404 -34.438 1 31.17 86 LEU B CA 1
ATOM 3659 C C . LEU B 1 86 ? 8.148 -2.43 -33.438 1 31.17 86 LEU B C 1
ATOM 3661 O O . LEU B 1 86 ? 7.91 -2.578 -32.219 1 31.17 86 LEU B O 1
ATOM 3665 N N . ARG B 1 87 ? 9.297 -2.885 -33.844 1 31.66 87 ARG B N 1
ATOM 3666 C CA . ARG B 1 87 ? 10.406 -3.061 -32.906 1 31.66 87 ARG B CA 1
ATOM 3667 C C . ARG B 1 87 ? 10.812 -1.729 -32.312 1 31.66 87 ARG B C 1
ATOM 3669 O O . ARG B 1 87 ? 11.094 -1.659 -31.094 1 31.66 87 ARG B O 1
ATOM 3676 N N . SER B 1 88 ? 11.43 -0.814 -33.125 1 32.69 88 SER B N 1
ATOM 3677 C CA . SER B 1 88 ? 12.133 0.337 -32.562 1 32.69 88 SER B CA 1
ATOM 3678 C C . SER B 1 88 ? 11.164 1.303 -31.875 1 32.69 88 SER B C 1
ATOM 3680 O O . SER B 1 88 ? 11.492 2.473 -31.672 1 32.69 88 SER B O 1
ATOM 3682 N N . GLN B 1 89 ? 9.875 1.188 -32.094 1 33.03 89 GLN B N 1
ATOM 3683 C CA . GLN B 1 89 ? 8.945 2.215 -31.641 1 33.03 89 GLN B CA 1
ATOM 3684 C C . GLN B 1 89 ? 9.156 2.525 -30.156 1 33.03 89 GLN B C 1
ATOM 3686 O O . GLN B 1 89 ? 9.148 1.618 -29.328 1 33.03 89 GLN B O 1
ATOM 3691 N N . ALA B 1 90 ? 9.82 3.486 -29.875 1 38 90 ALA B N 1
ATOM 3692 C CA . ALA B 1 90 ? 9.82 4.152 -28.578 1 38 90 ALA B CA 1
ATOM 3693 C C . ALA B 1 90 ? 8.508 3.92 -27.828 1 38 90 ALA B C 1
ATOM 3695 O O . ALA B 1 90 ? 7.465 4.453 -28.234 1 38 90 ALA B O 1
ATOM 3696 N N . GLU B 1 91 ? 7.988 2.564 -27.578 1 50.75 91 GLU B N 1
ATOM 3697 C CA . GLU B 1 91 ? 6.754 2.201 -26.891 1 50.75 91 GLU B CA 1
ATOM 3698 C C . GLU B 1 91 ? 6.344 3.275 -25.891 1 50.75 91 GLU B C 1
ATOM 3700 O O . GLU B 1 91 ? 7.113 3.611 -24.984 1 50.75 91 GLU B O 1
ATOM 3705 N N . SER B 1 92 ? 5.578 4.176 -26.203 1 66.56 92 SER B N 1
ATOM 3706 C CA . SER B 1 92 ? 5.098 5.359 -25.5 1 66.56 92 SER B CA 1
ATOM 3707 C C . SER B 1 92 ? 4.551 5.004 -24.125 1 66.56 92 SER B C 1
ATOM 3709 O O . SER B 1 92 ? 3.734 4.094 -23.984 1 66.56 92 SER B O 1
ATOM 3711 N N . ILE B 1 93 ? 5.324 5.23 -23.047 1 82.62 93 ILE B N 1
ATOM 3712 C CA . ILE B 1 93 ? 4.883 5.098 -21.656 1 82.62 93 ILE B CA 1
ATOM 3713 C C . ILE B 1 93 ? 3.547 5.812 -21.469 1 82.62 93 ILE B C 1
ATOM 3715 O O . ILE B 1 93 ? 3.41 6.984 -21.828 1 82.62 93 ILE B O 1
ATOM 3719 N N . LEU B 1 94 ? 2.551 4.992 -21.062 1 87.5 94 LEU B N 1
ATOM 3720 C CA . LEU B 1 94 ? 1.206 5.52 -20.859 1 87.5 94 LEU B CA 1
ATOM 3721 C C . LEU B 1 94 ? 1.205 6.613 -19.797 1 87.5 94 LEU B C 1
ATOM 3723 O O . LEU B 1 94 ? 2.088 6.648 -18.938 1 87.5 94 LEU B O 1
ATOM 3727 N N . THR B 1 95 ? 0.25 7.473 -19.984 1 89.38 95 THR B N 1
ATOM 3728 C CA . THR B 1 95 ? -0.001 8.414 -18.891 1 89.38 95 THR B CA 1
ATOM 3729 C C . THR B 1 95 ? -0.495 7.688 -17.641 1 89.38 95 THR B C 1
ATOM 3731 O O . THR B 1 95 ? -0.842 6.508 -17.703 1 89.38 95 THR B O 1
ATOM 3734 N N . PHE B 1 96 ? -0.47 8.414 -16.562 1 90.56 96 PHE B N 1
ATOM 3735 C CA . PHE B 1 96 ? -0.969 7.844 -15.32 1 90.56 96 PHE B CA 1
ATOM 3736 C C . PHE B 1 96 ? -2.412 7.379 -15.477 1 90.56 96 PHE B C 1
ATOM 3738 O O . PHE B 1 96 ? -2.754 6.254 -15.109 1 90.56 96 PHE B O 1
ATOM 3745 N N . ASP B 1 97 ? -3.232 8.203 -15.977 1 91.31 97 ASP B N 1
ATOM 3746 C CA . ASP B 1 97 ? -4.652 7.895 -16.109 1 91.31 97 ASP B CA 1
ATOM 3747 C C . ASP B 1 97 ? -4.859 6.652 -16.984 1 91.31 97 ASP B C 1
ATOM 3749 O O . ASP B 1 97 ? -5.695 5.805 -16.656 1 91.31 97 ASP B O 1
ATOM 3753 N N . GLU B 1 98 ? -4.086 6.586 -18 1 92.31 98 GLU B N 1
ATOM 3754 C CA . GLU B 1 98 ? -4.176 5.426 -18.891 1 92.31 98 GLU B CA 1
ATOM 3755 C C . GLU B 1 98 ? -3.715 4.156 -18.172 1 92.31 98 GLU B C 1
ATOM 3757 O O . GLU B 1 98 ? -4.309 3.09 -18.344 1 92.31 98 GLU B O 1
ATOM 3762 N N . ALA B 1 99 ? -2.641 4.281 -17.422 1 94.5 99 ALA B N 1
ATOM 3763 C CA . ALA B 1 99 ? -2.121 3.131 -16.688 1 94.5 99 ALA B CA 1
ATOM 3764 C C . ALA B 1 99 ? -3.148 2.611 -15.688 1 94.5 99 ALA B C 1
ATOM 3766 O O . ALA B 1 99 ? -3.342 1.401 -15.555 1 94.5 99 ALA B O 1
ATOM 3767 N N . VAL B 1 100 ? -3.826 3.541 -14.992 1 94.25 100 VAL B N 1
ATOM 3768 C CA . VAL B 1 100 ? -4.84 3.166 -14.016 1 94.25 100 VAL B CA 1
ATOM 3769 C C . VAL B 1 100 ? -6.008 2.473 -14.719 1 94.25 100 VAL B C 1
ATOM 3771 O O . VAL B 1 100 ? -6.496 1.441 -14.25 1 94.25 100 VAL B O 1
ATOM 3774 N N . SER B 1 101 ? -6.379 2.973 -15.844 1 91.38 101 SER B N 1
ATOM 3775 C CA . SER B 1 101 ? -7.527 2.436 -16.562 1 91.38 101 SER B CA 1
ATOM 3776 C C . SER B 1 101 ? -7.203 1.085 -17.203 1 91.38 101 SER B C 1
ATOM 3778 O O . SER B 1 101 ? -8.086 0.235 -17.344 1 91.38 101 SER B O 1
ATOM 3780 N N . GLN B 1 102 ? -6 0.87 -17.516 1 91.75 102 GLN B N 1
ATOM 3781 C CA . GLN B 1 102 ? -5.621 -0.339 -18.25 1 91.75 102 GLN B CA 1
ATOM 3782 C C . GLN B 1 102 ? -5.254 -1.465 -17.281 1 91.75 102 GLN B C 1
ATOM 3784 O O . GLN B 1 102 ? -5.195 -2.631 -17.672 1 91.75 102 GLN B O 1
ATOM 3789 N N . ARG B 1 103 ? -4.941 -1.097 -16.078 1 95 103 ARG B N 1
ATOM 3790 C CA . ARG B 1 103 ? -4.52 -2.119 -15.117 1 95 103 ARG B CA 1
ATOM 3791 C C . ARG B 1 103 ? -5.684 -3.021 -14.734 1 95 103 ARG B C 1
ATOM 3793 O O . ARG B 1 103 ? -6.77 -2.537 -14.398 1 95 103 ARG B O 1
ATOM 3800 N N . PHE B 1 104 ? -5.445 -4.289 -14.742 1 93.31 104 PHE B N 1
ATOM 3801 C CA . PHE B 1 104 ? -6.383 -5.309 -14.289 1 93.31 104 PHE B CA 1
ATOM 3802 C C . PHE B 1 104 ? -5.641 -6.492 -13.672 1 93.31 104 PHE B C 1
ATOM 3804 O O . PHE B 1 104 ? -4.418 -6.594 -13.797 1 93.31 104 PHE B O 1
ATOM 3811 N N . ALA B 1 105 ? -6.348 -7.293 -12.984 1 94.62 105 ALA B N 1
ATOM 3812 C CA . ALA B 1 105 ? -5.754 -8.523 -12.461 1 94.62 105 ALA B CA 1
ATOM 3813 C C . ALA B 1 105 ? -5.766 -9.625 -13.508 1 94.62 105 ALA B C 1
ATOM 3815 O O . ALA B 1 105 ? -6.789 -10.289 -13.711 1 94.62 105 ALA B O 1
ATOM 3816 N N . CYS B 1 106 ? -4.605 -9.812 -14.094 1 93.88 106 CYS B N 1
ATOM 3817 C CA . CYS B 1 106 ? -4.488 -10.766 -15.188 1 93.88 106 CYS B CA 1
ATOM 3818 C C . CYS B 1 106 ? -4.598 -12.203 -14.68 1 93.88 106 CYS B C 1
ATOM 3820 O O . CYS B 1 106 ? -3.918 -12.578 -13.727 1 93.88 106 CYS B O 1
ATOM 3822 N N . THR B 1 107 ? -5.398 -13 -15.383 1 88.94 107 THR B N 1
ATOM 3823 C CA . THR B 1 107 ? -5.648 -14.352 -14.891 1 88.94 107 THR B CA 1
ATOM 3824 C C . THR B 1 107 ? -4.91 -15.383 -15.734 1 88.94 107 THR B C 1
ATOM 3826 O O . THR B 1 107 ? -4.738 -16.531 -15.312 1 88.94 107 THR B O 1
ATOM 3829 N N . ARG B 1 108 ? -4.531 -15.031 -16.875 1 90.56 108 ARG B N 1
ATOM 3830 C CA . ARG B 1 108 ? -3.811 -15.93 -17.781 1 90.56 108 ARG B CA 1
ATOM 3831 C C . ARG B 1 108 ? -2.656 -15.203 -18.469 1 90.56 108 ARG B C 1
ATOM 3833 O O . ARG B 1 108 ? -2.811 -14.07 -18.922 1 90.56 108 ARG B O 1
ATOM 3840 N N . TYR B 1 109 ? -1.56 -15.875 -18.547 1 93.88 109 TYR B N 1
ATOM 3841 C CA . TYR B 1 109 ? -0.366 -15.273 -19.141 1 93.88 109 TYR B CA 1
ATOM 3842 C C . TYR B 1 109 ? 0.084 -16.047 -20.359 1 93.88 109 TYR B C 1
ATOM 3844 O O . TYR B 1 109 ? -0.161 -17.25 -20.469 1 93.88 109 TYR B O 1
ATOM 3852 N N . GLN B 1 110 ? 0.704 -15.328 -21.281 1 92.81 110 GLN B N 1
ATOM 3853 C CA . GLN B 1 110 ? 1.313 -15.93 -22.453 1 92.81 110 GLN B CA 1
ATOM 3854 C C . GLN B 1 110 ? 2.498 -16.812 -22.062 1 92.81 110 GLN B C 1
ATOM 3856 O O . GLN B 1 110 ? 3.35 -16.406 -21.281 1 92.81 110 GLN B O 1
ATOM 3861 N N . ARG B 1 111 ? 2.484 -17.984 -22.656 1 93.38 111 ARG B N 1
ATOM 3862 C CA . ARG B 1 111 ? 3.627 -18.891 -22.547 1 93.38 111 ARG B CA 1
ATOM 3863 C C . ARG B 1 111 ? 4.48 -18.875 -23.797 1 93.38 111 ARG B C 1
ATOM 3865 O O . ARG B 1 111 ? 4.012 -18.453 -24.875 1 93.38 111 ARG B O 1
ATOM 3872 N N . TYR B 1 112 ? 5.703 -19.328 -23.672 1 93.12 112 TYR B N 1
ATOM 3873 C CA . TYR B 1 112 ? 6.617 -19.281 -24.797 1 93.12 112 TYR B CA 1
ATOM 3874 C C . TYR B 1 112 ? 7.172 -20.672 -25.109 1 93.12 112 TYR B C 1
ATOM 3876 O O . TYR B 1 112 ? 8.156 -20.812 -25.828 1 93.12 112 TYR B O 1
ATOM 3884 N N . ASP B 1 113 ? 6.609 -21.688 -24.5 1 88.25 113 ASP B N 1
ATOM 3885 C CA . ASP B 1 113 ? 7.051 -23.062 -24.734 1 88.25 113 ASP B CA 1
ATOM 3886 C C . ASP B 1 113 ? 6.023 -23.828 -25.547 1 88.25 113 ASP B C 1
ATOM 3888 O O . ASP B 1 113 ? 6.039 -25.062 -25.578 1 88.25 113 ASP B O 1
ATOM 3892 N N . ASN B 1 114 ? 5.168 -23.234 -26.203 1 77.38 114 ASN B N 1
ATOM 3893 C CA . ASN B 1 114 ? 4.18 -23.797 -27.125 1 77.38 114 ASN B CA 1
ATOM 3894 C C . ASN B 1 114 ? 3.141 -24.641 -26.391 1 77.38 114 ASN B C 1
ATOM 3896 O O . ASN B 1 114 ? 2.557 -25.547 -26.969 1 77.38 114 ASN B O 1
ATOM 3900 N N . ILE B 1 115 ? 3.139 -24.547 -25.094 1 73 115 ILE B N 1
ATOM 3901 C CA . ILE B 1 115 ? 2.105 -25.203 -24.297 1 73 115 ILE B CA 1
ATOM 3902 C C . ILE B 1 115 ? 0.976 -24.219 -24.016 1 73 115 ILE B C 1
ATOM 3904 O O . ILE B 1 115 ? 1.214 -23.125 -23.484 1 73 115 ILE B O 1
ATOM 3908 N N . ASN B 1 116 ? -0.221 -24.531 -24.438 1 66.06 116 ASN B N 1
ATOM 3909 C CA . ASN B 1 116 ? -1.305 -23.578 -24.266 1 66.06 116 ASN B CA 1
ATOM 3910 C C . ASN B 1 116 ? -2.369 -24.094 -23.312 1 66.06 116 ASN B C 1
ATOM 3912 O O . ASN B 1 116 ? -3.529 -23.688 -23.375 1 66.06 116 ASN B O 1
ATOM 3916 N N . THR B 1 117 ? -1.957 -25.078 -22.5 1 63.53 117 THR B N 1
ATOM 3917 C CA . THR B 1 117 ? -2.949 -25.594 -21.562 1 63.53 117 THR B CA 1
ATOM 3918 C C . THR B 1 117 ? -2.721 -25.016 -20.156 1 63.53 117 THR B C 1
ATOM 3920 O O . THR B 1 117 ? -1.602 -24.625 -19.828 1 63.53 117 THR B O 1
ATOM 3923 N N . THR B 1 118 ? -3.863 -24.844 -19.453 1 61.25 118 THR B N 1
ATOM 3924 C CA . THR B 1 118 ? -3.791 -24.312 -18.094 1 61.25 118 THR B CA 1
ATOM 3925 C C . THR B 1 118 ? -3.393 -25.422 -17.125 1 61.25 118 THR B C 1
ATOM 3927 O O . THR B 1 118 ? -3.227 -25.156 -15.922 1 61.25 118 THR B O 1
ATOM 3930 N N . THR B 1 119 ? -3.197 -26.578 -17.547 1 65 119 THR B N 1
ATOM 3931 C CA . THR B 1 119 ? -2.92 -27.672 -16.625 1 65 119 THR B CA 1
ATOM 3932 C C . THR B 1 119 ? -1.459 -28.109 -16.719 1 65 119 THR B C 1
ATOM 3934 O O . THR B 1 119 ? -1.096 -29.188 -16.266 1 65 119 THR B O 1
ATOM 3937 N N . THR B 1 120 ? -0.738 -27.203 -17.234 1 67.75 120 THR B N 1
ATOM 3938 C CA . THR B 1 120 ? 0.658 -27.578 -17.438 1 67.75 120 THR B CA 1
ATOM 3939 C C . THR B 1 120 ? 1.403 -27.609 -16.094 1 67.75 120 THR B C 1
ATOM 3941 O O . THR B 1 120 ? 1.112 -26.828 -15.195 1 67.75 120 THR B O 1
ATOM 3944 N N . THR B 1 121 ? 2.305 -28.547 -16.016 1 81.19 121 THR B N 1
ATOM 3945 C CA . THR B 1 121 ? 3.086 -28.734 -14.797 1 81.19 121 THR B CA 1
ATOM 3946 C C . THR B 1 121 ? 4.492 -28.172 -14.961 1 81.19 121 THR B C 1
ATOM 3948 O O . THR B 1 121 ? 5.344 -28.344 -14.086 1 81.19 121 THR B O 1
ATOM 3951 N N . SER B 1 122 ? 4.668 -27.516 -16.109 1 91.81 122 SER B N 1
ATOM 3952 C CA . SER B 1 122 ? 5.969 -26.891 -16.312 1 91.81 122 SER B CA 1
ATOM 3953 C C . SER B 1 122 ? 5.867 -25.375 -16.25 1 91.81 122 SER B C 1
ATOM 3955 O O . SER B 1 122 ? 4.777 -24.812 -16.391 1 91.81 122 SER B O 1
ATOM 3957 N N . ALA B 1 123 ? 6.977 -24.766 -16.016 1 95.75 123 ALA B N 1
ATOM 3958 C CA . ALA B 1 123 ? 7.023 -23.312 -15.977 1 95.75 123 ALA B CA 1
ATOM 3959 C C . ALA B 1 123 ? 7.551 -22.75 -17.297 1 95.75 123 ALA B C 1
ATOM 3961 O O . ALA B 1 123 ? 8.547 -23.234 -17.828 1 95.75 123 ALA B O 1
ATOM 3962 N N . SER B 1 124 ? 6.867 -21.781 -17.844 1 95.75 124 SER B N 1
ATOM 3963 C CA . SER B 1 124 ? 7.273 -21.109 -19.062 1 95.75 124 SER B CA 1
ATOM 3964 C C . SER B 1 124 ? 8.547 -20.297 -18.859 1 95.75 124 SER B C 1
ATOM 3966 O O . SER B 1 124 ? 8.703 -19.641 -17.828 1 95.75 124 SER B O 1
ATOM 3968 N N . PRO B 1 125 ? 9.523 -20.375 -19.859 1 96.56 125 PRO B N 1
ATOM 3969 C CA . PRO B 1 125 ? 10.641 -19.422 -19.766 1 96.56 125 PRO B CA 1
ATOM 3970 C C . PRO B 1 125 ? 10.188 -17.969 -19.906 1 96.56 125 PRO B C 1
ATOM 3972 O O . PRO B 1 125 ? 9.203 -17.688 -20.594 1 96.56 125 PRO B O 1
ATOM 3975 N N . PRO B 1 126 ? 10.93 -17.141 -19.25 1 96.94 126 PRO B N 1
ATOM 3976 C CA . PRO B 1 126 ? 10.547 -15.742 -19.344 1 96.94 126 PRO B CA 1
ATOM 3977 C C . PRO B 1 126 ? 10.93 -15.109 -20.688 1 96.94 126 PRO B C 1
ATOM 3979 O O . PRO B 1 126 ? 11.914 -15.523 -21.297 1 96.94 126 PRO B O 1
ATOM 3982 N N . ASP B 1 127 ? 10.133 -14.164 -21.188 1 96.94 127 ASP B N 1
ATOM 3983 C CA . ASP B 1 127 ? 10.555 -13.219 -22.219 1 96.94 127 ASP B CA 1
ATOM 3984 C C . ASP B 1 127 ? 11.586 -12.234 -21.656 1 96.94 127 ASP B C 1
ATOM 3986 O O . ASP B 1 127 ? 11.289 -11.477 -20.734 1 96.94 127 ASP B O 1
ATOM 3990 N N . PRO B 1 128 ? 12.797 -12.211 -22.219 1 95.88 128 PRO B N 1
ATOM 3991 C CA . PRO B 1 128 ? 13.852 -11.344 -21.688 1 95.88 128 PRO B CA 1
ATOM 3992 C C . PRO B 1 128 ? 13.461 -9.867 -21.688 1 95.88 128 PRO B C 1
ATOM 3994 O O . PRO B 1 128 ? 13.891 -9.109 -20.828 1 95.88 128 PRO B O 1
ATOM 3997 N N . TYR B 1 129 ? 12.711 -9.516 -22.609 1 96 129 TYR B N 1
ATOM 3998 C CA . TYR B 1 129 ? 12.273 -8.125 -22.688 1 96 129 TYR B CA 1
ATOM 3999 C C . TYR B 1 129 ? 11.367 -7.773 -21.5 1 96 129 TYR B C 1
ATOM 4001 O O . TYR B 1 129 ? 11.547 -6.738 -20.859 1 96 129 TYR B O 1
ATOM 4009 N N . ILE B 1 130 ? 10.406 -8.625 -21.234 1 97.19 130 ILE B N 1
ATOM 4010 C CA . ILE B 1 130 ? 9.477 -8.391 -20.141 1 97.19 130 ILE B CA 1
ATOM 4011 C C . ILE B 1 130 ? 10.227 -8.383 -18.812 1 97.19 130 ILE B C 1
ATOM 4013 O O . ILE B 1 130 ? 9.969 -7.547 -17.938 1 97.19 130 ILE B O 1
ATOM 4017 N N . LEU B 1 131 ? 11.094 -9.305 -18.672 1 96.88 131 LEU B N 1
ATOM 4018 C CA . LEU B 1 131 ? 11.883 -9.375 -17.453 1 96.88 131 LEU B CA 1
ATOM 4019 C C . LEU B 1 131 ? 12.688 -8.094 -17.25 1 96.88 131 LEU B C 1
ATOM 4021 O O . LEU B 1 131 ? 12.75 -7.566 -16.125 1 96.88 131 LEU B O 1
ATOM 4025 N N . LYS B 1 132 ? 13.305 -7.602 -18.328 1 96.19 132 LYS B N 1
ATOM 4026 C CA . LYS B 1 132 ? 14.062 -6.355 -18.266 1 96.19 132 LYS B CA 1
ATOM 4027 C C . LYS B 1 132 ? 13.172 -5.191 -17.844 1 96.19 132 LYS B C 1
ATOM 4029 O O . LYS B 1 132 ? 13.555 -4.383 -16.984 1 96.19 132 LYS B O 1
ATOM 4034 N N . GLN B 1 133 ? 11.992 -5.09 -18.391 1 96.12 133 GLN B N 1
ATOM 4035 C CA . GLN B 1 133 ? 11.055 -4.023 -18.047 1 96.12 133 GLN B CA 1
ATOM 4036 C C . GLN B 1 133 ? 10.602 -4.145 -16.594 1 96.12 133 GLN B C 1
ATOM 4038 O O . GLN B 1 133 ? 10.5 -3.139 -15.883 1 96.12 133 GLN B O 1
ATOM 4043 N N . ALA B 1 134 ? 10.336 -5.363 -16.188 1 97.19 134 ALA B N 1
ATOM 4044 C CA . ALA B 1 134 ? 9.922 -5.59 -14.805 1 97.19 134 ALA B CA 1
ATOM 4045 C C . ALA B 1 134 ? 10.992 -5.105 -13.828 1 97.19 134 ALA B C 1
ATOM 4047 O O . ALA B 1 134 ? 10.68 -4.453 -12.828 1 97.19 134 ALA B O 1
ATOM 4048 N N . ARG B 1 135 ? 12.195 -5.398 -14.125 1 96.56 135 ARG B N 1
ATOM 4049 C CA . ARG B 1 135 ? 13.305 -4.977 -13.281 1 96.56 135 ARG B CA 1
ATOM 4050 C C . ARG B 1 135 ? 13.414 -3.455 -13.234 1 96.56 135 ARG B C 1
ATOM 4052 O O . ARG B 1 135 ? 13.641 -2.873 -12.172 1 96.56 135 ARG B O 1
ATOM 4059 N N . LYS B 1 136 ? 13.281 -2.85 -14.359 1 95.19 136 LYS B N 1
ATOM 4060 C CA . LYS B 1 136 ? 13.328 -1.392 -14.43 1 95.19 136 LYS B CA 1
ATOM 4061 C C . LYS B 1 136 ? 12.219 -0.765 -13.586 1 95.19 136 LYS B C 1
ATOM 4063 O O . LYS B 1 136 ? 12.461 0.193 -12.852 1 95.19 136 LYS B O 1
ATOM 4068 N N . VAL B 1 137 ? 11.062 -1.304 -13.703 1 97.12 137 VAL B N 1
ATOM 4069 C CA . VAL B 1 137 ? 9.922 -0.779 -12.953 1 97.12 137 VAL B CA 1
ATOM 4070 C C . VAL B 1 137 ? 10.148 -0.994 -11.461 1 97.12 137 VAL B C 1
ATOM 4072 O O . VAL B 1 137 ? 9.789 -0.141 -10.641 1 97.12 137 VAL B O 1
ATOM 4075 N N . LEU B 1 138 ? 10.672 -2.152 -11.102 1 97.12 138 LEU B N 1
ATOM 4076 C CA . LEU B 1 138 ? 10.969 -2.424 -9.695 1 97.12 138 LEU B CA 1
ATOM 4077 C C . LEU B 1 138 ? 11.945 -1.397 -9.141 1 97.12 138 LEU B C 1
ATOM 4079 O O . LEU B 1 138 ? 11.773 -0.915 -8.016 1 97.12 138 LEU B O 1
ATOM 4083 N N . GLU B 1 139 ? 12.914 -1.051 -9.891 1 95.56 139 GLU B N 1
ATOM 4084 C CA . GLU B 1 139 ? 13.867 -0.024 -9.492 1 95.56 139 GLU B CA 1
ATOM 4085 C C . GLU B 1 139 ? 13.18 1.315 -9.258 1 95.56 139 GLU B C 1
ATOM 4087 O O . GLU B 1 139 ? 13.43 1.985 -8.258 1 95.56 139 GLU B O 1
ATOM 4092 N N . MET B 1 140 ? 12.305 1.624 -10.109 1 94.81 140 MET B N 1
ATOM 4093 C CA . MET B 1 140 ? 11.562 2.875 -9.977 1 94.81 140 MET B CA 1
ATOM 4094 C C . MET B 1 140 ? 10.633 2.828 -8.766 1 94.81 140 MET B C 1
ATOM 4096 O O . MET B 1 140 ? 10.43 3.842 -8.094 1 94.81 140 MET B O 1
ATOM 4100 N N . SER B 1 141 ? 10.125 1.651 -8.523 1 97.38 141 SER B N 1
ATOM 4101 C CA . SER B 1 141 ? 9.156 1.492 -7.441 1 97.38 141 SER B CA 1
ATOM 4102 C C . SER B 1 141 ? 9.805 1.732 -6.082 1 97.38 141 SER B C 1
ATOM 4104 O O . SER B 1 141 ? 9.117 2.045 -5.105 1 97.38 141 SER B O 1
ATOM 4106 N N . ARG B 1 142 ? 11.109 1.635 -5.965 1 96.06 142 ARG B N 1
ATOM 4107 C CA . ARG B 1 142 ? 11.828 1.866 -4.715 1 96.06 142 ARG B CA 1
ATOM 4108 C C . ARG B 1 142 ? 11.742 3.328 -4.293 1 96.06 142 ARG B C 1
ATOM 4110 O O . ARG B 1 142 ? 12.07 3.676 -3.16 1 96.06 142 ARG B O 1
ATOM 4117 N N . ARG B 1 143 ? 11.266 4.164 -5.203 1 95.56 143 ARG B N 1
ATOM 4118 C CA . ARG B 1 143 ? 11.109 5.574 -4.875 1 95.56 143 ARG B CA 1
ATOM 4119 C C . ARG B 1 143 ? 9.828 5.812 -4.082 1 95.56 143 ARG B C 1
ATOM 4121 O O . ARG B 1 143 ? 9.57 6.934 -3.633 1 95.56 143 ARG B O 1
ATOM 4128 N N . ALA B 1 144 ? 9.055 4.773 -3.906 1 97.62 144 ALA B N 1
ATOM 4129 C CA . ALA B 1 144 ? 7.871 4.902 -3.057 1 97.62 144 ALA B CA 1
ATOM 4130 C C . ALA B 1 144 ? 8.242 5.41 -1.667 1 97.62 144 ALA B C 1
ATOM 4132 O O . ALA B 1 144 ? 9.312 5.078 -1.146 1 97.62 144 ALA B O 1
ATOM 4133 N N . PRO B 1 145 ? 7.387 6.238 -1.057 1 97.31 145 PRO B N 1
ATOM 4134 C CA . PRO B 1 145 ? 7.668 6.68 0.312 1 97.31 145 PRO B CA 1
ATOM 4135 C C . PRO B 1 145 ? 7.559 5.547 1.331 1 97.31 145 PRO B C 1
ATOM 4137 O O . PRO B 1 145 ? 6.945 4.516 1.05 1 97.31 145 PRO B O 1
ATOM 4140 N N . SER B 1 146 ? 8.25 5.68 2.395 1 97 146 SER B N 1
ATOM 4141 C CA . SER B 1 146 ? 8.125 4.852 3.588 1 97 146 SER B CA 1
ATOM 4142 C C . SER B 1 146 ? 8.344 5.672 4.855 1 97 146 SER B C 1
ATOM 4144 O O . SER B 1 146 ? 8.938 6.75 4.809 1 97 146 SER B O 1
ATOM 4146 N N . GLY B 1 147 ? 7.754 5.184 5.914 1 95.81 147 GLY B N 1
ATOM 4147 C CA . GLY B 1 147 ? 7.977 5.883 7.172 1 95.81 147 GLY B CA 1
ATOM 4148 C C . GLY B 1 147 ? 9.438 6.156 7.453 1 95.81 147 GLY B C 1
ATOM 4149 O O . GLY B 1 147 ? 10.258 5.23 7.492 1 95.81 147 GLY B O 1
ATOM 4150 N N . PHE B 1 148 ? 9.781 7.453 7.574 1 93.19 148 PHE B N 1
ATOM 4151 C CA . PHE B 1 148 ? 11.133 7.902 7.906 1 93.19 148 PHE B CA 1
ATOM 4152 C C . PHE B 1 148 ? 12.133 7.418 6.867 1 93.19 148 PHE B C 1
ATOM 4154 O O . PHE B 1 148 ? 13.32 7.285 7.16 1 93.19 148 PHE B O 1
ATOM 4161 N N . ASN B 1 149 ? 11.602 7.016 5.719 1 92.69 149 ASN B N 1
ATOM 4162 C CA . ASN B 1 149 ? 12.422 6.508 4.625 1 92.69 149 ASN B CA 1
ATOM 4163 C C . ASN B 1 149 ? 13.219 5.277 5.047 1 92.69 149 ASN B C 1
ATOM 4165 O O . ASN B 1 149 ? 14.312 5.035 4.527 1 92.69 149 ASN B O 1
ATOM 4169 N N . ALA B 1 150 ? 12.625 4.504 5.957 1 94.81 150 ALA B N 1
ATOM 4170 C CA . ALA B 1 150 ? 13.328 3.355 6.527 1 94.81 150 ALA B CA 1
ATOM 4171 C C . ALA B 1 150 ? 13.336 2.18 5.555 1 94.81 150 ALA B C 1
ATOM 4173 O O . ALA B 1 150 ? 14.117 1.234 5.723 1 94.81 150 ALA B O 1
ATOM 4174 N N . GLN B 1 151 ? 12.438 2.148 4.617 1 96.62 151 GLN B N 1
ATOM 4175 C CA . GLN B 1 151 ? 12.391 1.124 3.578 1 96.62 151 GLN B CA 1
ATOM 4176 C C . GLN B 1 151 ? 12.352 -0.274 4.188 1 96.62 151 GLN B C 1
ATOM 4178 O O . GLN B 1 151 ? 13.188 -1.12 3.875 1 96.62 151 GLN B O 1
ATOM 4183 N N . PRO B 1 152 ? 11.289 -0.545 5.008 1 98.06 152 PRO B N 1
ATOM 4184 C CA . PRO B 1 152 ? 11.195 -1.838 5.688 1 98.06 152 PRO B CA 1
ATOM 4185 C C . PRO B 1 152 ? 10.734 -2.961 4.762 1 98.06 152 PRO B C 1
ATOM 4187 O O . PRO B 1 152 ? 9.773 -3.67 5.074 1 98.06 152 PRO B O 1
ATOM 4190 N N . TYR B 1 153 ? 11.461 -3.178 3.654 1 98.44 153 TYR B N 1
ATOM 4191 C CA . TYR B 1 153 ? 11.055 -4.191 2.689 1 98.44 153 TYR B CA 1
ATOM 4192 C C . TYR B 1 153 ? 12.258 -4.711 1.905 1 98.44 153 TYR B C 1
ATOM 4194 O O . TYR B 1 153 ? 13.312 -4.074 1.879 1 98.44 153 TYR B O 1
ATOM 4202 N N . LYS B 1 154 ? 12.109 -5.859 1.381 1 98.44 154 LYS B N 1
ATOM 4203 C CA . LYS B 1 154 ? 12.922 -6.441 0.314 1 98.44 154 LYS B CA 1
ATOM 4204 C C . LYS B 1 154 ? 12.047 -6.973 -0.815 1 98.44 154 LYS B C 1
ATOM 4206 O O . LYS B 1 154 ? 10.852 -7.227 -0.618 1 98.44 154 LYS B O 1
ATOM 4211 N N . LEU B 1 155 ? 12.672 -7.066 -1.979 1 98.69 155 LEU B N 1
ATOM 4212 C CA . LEU B 1 155 ? 11.969 -7.543 -3.166 1 98.69 155 LEU B CA 1
ATOM 4213 C C . LEU B 1 155 ? 12.695 -8.734 -3.781 1 98.69 155 LEU B C 1
ATOM 4215 O O . LEU B 1 155 ? 13.906 -8.688 -4 1 98.69 155 LEU B O 1
ATOM 4219 N N . LEU B 1 156 ? 11.93 -9.773 -4.035 1 98.69 156 LEU B N 1
ATOM 4220 C CA . LEU B 1 156 ? 12.516 -10.969 -4.637 1 98.69 156 LEU B CA 1
ATOM 4221 C C . LEU B 1 156 ? 11.844 -11.297 -5.961 1 98.69 156 LEU B C 1
ATOM 4223 O O . LEU B 1 156 ? 10.648 -11.594 -5.996 1 98.69 156 LEU B O 1
ATOM 4227 N N . VAL B 1 157 ? 12.609 -11.273 -7.012 1 98.62 157 VAL B N 1
ATOM 4228 C CA . VAL B 1 157 ? 12.125 -11.609 -8.344 1 98.62 157 VAL B CA 1
ATOM 4229 C C . VAL B 1 157 ? 12.336 -13.102 -8.617 1 98.62 157 VAL B C 1
ATOM 4231 O O . VAL B 1 157 ? 13.469 -13.594 -8.539 1 98.62 157 VAL B O 1
ATOM 4234 N N . VAL B 1 158 ? 11.273 -13.758 -8.859 1 98.75 158 VAL B N 1
ATOM 4235 C CA . VAL B 1 158 ? 11.32 -15.164 -9.258 1 98.75 158 VAL B CA 1
ATOM 4236 C C . VAL B 1 158 ? 11.094 -15.281 -10.766 1 98.75 158 VAL B C 1
ATOM 4238 O O . VAL B 1 158 ? 9.977 -15.055 -11.25 1 98.75 158 VAL B O 1
ATOM 4241 N N . SER B 1 159 ? 12.133 -15.711 -11.531 1 97.62 159 SER B N 1
ATOM 4242 C CA . SER B 1 159 ? 12.016 -15.609 -12.977 1 97.62 159 SER B CA 1
ATOM 4243 C C . SER B 1 159 ? 12.469 -16.906 -13.656 1 97.62 159 SER B C 1
ATOM 4245 O O . SER B 1 159 ? 12.008 -17.234 -14.75 1 97.62 159 SER B O 1
ATOM 4247 N N . SER B 1 160 ? 13.391 -17.703 -13.031 1 97.44 160 SER B N 1
ATOM 4248 C CA . SER B 1 160 ? 13.828 -18.938 -13.656 1 97.44 160 SER B CA 1
ATOM 4249 C C . SER B 1 160 ? 12.734 -20 -13.602 1 97.44 160 SER B C 1
ATOM 4251 O O . SER B 1 160 ? 11.977 -20.062 -12.641 1 97.44 160 SER B O 1
ATOM 4253 N N . PRO B 1 161 ? 12.703 -20.828 -14.617 1 97.25 161 PRO B N 1
ATOM 4254 C CA . PRO B 1 161 ? 11.703 -21.891 -14.602 1 97.25 161 PRO B CA 1
ATOM 4255 C C . PRO B 1 161 ? 11.773 -22.75 -13.336 1 97.25 161 PRO B C 1
ATOM 4257 O O . PRO B 1 161 ? 10.742 -23.078 -12.758 1 97.25 161 PRO B O 1
ATOM 4260 N N . ASP B 1 162 ? 12.961 -23.062 -12.914 1 97.69 162 ASP B N 1
ATOM 4261 C CA . ASP B 1 162 ? 13.125 -23.859 -11.703 1 97.69 162 ASP B CA 1
ATOM 4262 C C . ASP B 1 162 ? 12.555 -23.141 -10.484 1 97.69 162 ASP B C 1
ATOM 4264 O O . ASP B 1 162 ? 11.836 -23.734 -9.68 1 97.69 162 ASP B O 1
ATOM 4268 N N . SER B 1 163 ? 12.859 -21.875 -10.32 1 98.25 163 SER B N 1
ATOM 4269 C CA . SER B 1 163 ? 12.383 -21.078 -9.18 1 98.25 163 SER B CA 1
ATOM 4270 C C . SER B 1 163 ? 10.875 -20.875 -9.25 1 98.25 163 SER B C 1
ATOM 4272 O O . SER B 1 163 ? 10.203 -20.844 -8.219 1 98.25 163 SER B O 1
ATOM 4274 N N . LYS B 1 164 ? 10.406 -20.703 -10.43 1 98.31 164 LYS B N 1
ATOM 4275 C CA . LYS B 1 164 ? 8.961 -20.562 -10.602 1 98.31 164 LYS B CA 1
ATOM 4276 C C . LYS B 1 164 ? 8.242 -21.844 -10.172 1 98.31 164 LYS B C 1
ATOM 4278 O O . LYS B 1 164 ? 7.191 -21.797 -9.531 1 98.31 164 LYS B O 1
ATOM 4283 N N . MET B 1 165 ? 8.781 -22.969 -10.516 1 96.94 165 MET B N 1
ATOM 4284 C CA . MET B 1 165 ? 8.211 -24.234 -10.078 1 96.94 165 MET B CA 1
ATOM 4285 C C . MET B 1 165 ? 8.25 -24.359 -8.562 1 96.94 165 MET B C 1
ATOM 4287 O O . MET B 1 165 ? 7.27 -24.797 -7.945 1 96.94 165 MET B O 1
ATOM 4291 N N . LYS B 1 166 ? 9.352 -24.016 -8.047 1 96.75 166 LYS B N 1
ATOM 4292 C CA . LYS B 1 166 ? 9.516 -24.031 -6.598 1 96.75 166 LYS B CA 1
ATOM 4293 C C . LYS B 1 166 ? 8.461 -23.172 -5.918 1 96.75 166 LYS B C 1
ATOM 4295 O O . LYS B 1 166 ? 7.824 -23.594 -4.953 1 96.75 166 LYS B O 1
ATOM 4300 N N . LEU B 1 167 ? 8.211 -21.984 -6.422 1 98 167 LEU B N 1
ATOM 4301 C CA . LEU B 1 167 ? 7.234 -21.062 -5.855 1 98 167 LEU B CA 1
ATOM 4302 C C . LEU B 1 167 ? 5.816 -21.594 -6.031 1 98 167 LEU B C 1
ATOM 4304 O O . LEU B 1 167 ? 5 -21.5 -5.113 1 98 167 LEU B O 1
ATOM 4308 N N . SER B 1 168 ? 5.559 -22.172 -7.184 1 96.19 168 SER B N 1
ATOM 4309 C CA . SER B 1 168 ? 4.211 -22.609 -7.52 1 96.19 168 SER B CA 1
ATOM 4310 C C . SER B 1 168 ? 3.725 -23.688 -6.543 1 96.19 168 SER B C 1
ATOM 4312 O O . SER B 1 168 ? 2.523 -23.797 -6.285 1 96.19 168 SER B O 1
ATOM 4314 N N . LYS B 1 169 ? 4.59 -24.422 -5.93 1 93.44 169 LYS B N 1
ATOM 4315 C CA . LYS B 1 169 ? 4.246 -25.484 -4.988 1 93.44 169 LYS B CA 1
ATOM 4316 C C . LYS B 1 169 ? 3.572 -24.922 -3.742 1 93.44 169 LYS B C 1
ATOM 4318 O O . LYS B 1 169 ? 2.859 -25.641 -3.037 1 93.44 169 LYS B O 1
ATOM 4323 N N . TYR B 1 170 ? 3.791 -23.672 -3.512 1 94.94 170 TYR B N 1
ATOM 4324 C CA . TYR B 1 170 ? 3.275 -23.078 -2.283 1 94.94 170 TYR B CA 1
ATOM 4325 C C . TYR B 1 170 ? 2.191 -22.047 -2.586 1 94.94 170 TYR B C 1
ATOM 4327 O O . TYR B 1 170 ? 1.816 -21.266 -1.715 1 94.94 170 TYR B O 1
ATOM 4335 N N . CYS B 1 171 ? 1.749 -21.969 -3.803 1 94.81 171 CYS B N 1
ATOM 4336 C CA . CYS B 1 171 ? 0.637 -21.125 -4.211 1 94.81 171 CYS B CA 1
ATOM 4337 C C . CYS B 1 171 ? -0.67 -21.906 -4.227 1 94.81 171 CYS B C 1
ATOM 4339 O O . CYS B 1 171 ? -0.68 -23.094 -4.535 1 94.81 171 CYS B O 1
ATOM 4341 N N . ILE B 1 172 ? -1.689 -21.25 -3.939 1 92.62 172 ILE B N 1
ATOM 4342 C CA . ILE B 1 172 ? -2.979 -21.922 -3.773 1 92.62 172 ILE B CA 1
ATOM 4343 C C . ILE B 1 172 ? -3.83 -21.703 -5.023 1 92.62 172 ILE B C 1
ATOM 4345 O O . ILE B 1 172 ? -3.885 -20.609 -5.57 1 92.62 172 ILE B O 1
ATOM 4349 N N . GLY B 1 173 ? -4.523 -22.734 -5.438 1 88.75 173 GLY B N 1
ATOM 4350 C CA . GLY B 1 173 ? -5.457 -22.656 -6.551 1 88.75 173 GLY B CA 1
ATOM 4351 C C . GLY B 1 173 ? -4.812 -22.188 -7.84 1 88.75 173 GLY B C 1
ATOM 4352 O O . GLY B 1 173 ? -3.762 -22.688 -8.234 1 88.75 173 GLY B O 1
ATOM 4353 N N . HIS B 1 174 ? -5.43 -21.234 -8.5 1 90.56 174 HIS B N 1
ATOM 4354 C CA . HIS B 1 174 ? -5 -20.75 -9.812 1 90.56 174 HIS B CA 1
ATOM 4355 C C . HIS B 1 174 ? -3.715 -19.938 -9.703 1 90.56 174 HIS B C 1
ATOM 4357 O O . HIS B 1 174 ? -3.064 -19.656 -10.711 1 90.56 174 HIS B O 1
ATOM 4363 N N . ASN B 1 175 ? -3.352 -19.531 -8.461 1 94.69 175 ASN B N 1
ATOM 4364 C CA . ASN B 1 175 ? -2.111 -18.766 -8.305 1 94.69 175 ASN B CA 1
ATOM 4365 C C . ASN B 1 175 ? -0.898 -19.594 -8.734 1 94.69 175 ASN B C 1
ATOM 4367 O O . ASN B 1 175 ? 0.086 -19.047 -9.227 1 94.69 175 ASN B O 1
ATOM 4371 N N . ALA B 1 176 ? -1.008 -20.938 -8.609 1 94.12 176 ALA B N 1
ATOM 4372 C CA . ALA B 1 176 ? 0.085 -21.812 -9.023 1 94.12 176 ALA B CA 1
ATOM 4373 C C . ALA B 1 176 ? 0.314 -21.734 -10.531 1 94.12 176 ALA B C 1
ATOM 4375 O O . ALA B 1 176 ? 1.454 -21.609 -10.984 1 94.12 176 ALA B O 1
ATOM 4376 N N . HIS B 1 177 ? -0.74 -21.781 -11.32 1 92.56 177 HIS B N 1
ATOM 4377 C CA . HIS B 1 177 ? -0.601 -21.719 -12.766 1 92.56 177 HIS B CA 1
ATOM 4378 C C . HIS B 1 177 ? -0.131 -20.344 -13.219 1 92.56 177 HIS B C 1
ATOM 4380 O O . HIS B 1 177 ? 0.647 -20.219 -14.172 1 92.56 177 HIS B O 1
ATOM 4386 N N . ARG B 1 178 ? -0.607 -19.266 -12.492 1 94.5 178 ARG B N 1
ATOM 4387 C CA . ARG B 1 178 ? -0.191 -17.922 -12.844 1 94.5 178 ARG B CA 1
ATOM 4388 C C . ARG B 1 178 ? 1.314 -17.75 -12.672 1 94.5 178 ARG B C 1
ATOM 4390 O O . ARG B 1 178 ? 1.975 -17.125 -13.516 1 94.5 178 ARG B O 1
ATOM 4397 N N . VAL B 1 179 ? 1.841 -18.328 -11.602 1 97.19 179 VAL B N 1
ATOM 4398 C CA . VAL B 1 179 ? 3.273 -18.266 -11.336 1 97.19 179 VAL B CA 1
ATOM 4399 C C . VAL B 1 179 ? 4.039 -19.016 -12.422 1 97.19 179 VAL B C 1
ATOM 4401 O O . VAL B 1 179 ? 5.047 -18.531 -12.938 1 97.19 179 VAL B O 1
ATOM 4404 N N . ARG B 1 180 ? 3.545 -20.141 -12.836 1 96.5 180 ARG B N 1
ATOM 4405 C CA . ARG B 1 180 ? 4.227 -20.969 -13.82 1 96.5 180 ARG B CA 1
ATOM 4406 C C . ARG B 1 180 ? 4.176 -20.328 -15.203 1 96.5 180 ARG B C 1
ATOM 4408 O O . ARG B 1 180 ? 5.133 -20.422 -15.977 1 96.5 180 ARG B O 1
ATOM 4415 N N . ASP B 1 181 ? 3.082 -19.625 -15.508 1 95.19 181 ASP B N 1
ATOM 4416 C CA . ASP B 1 181 ? 2.846 -19.141 -16.859 1 95.19 181 ASP B CA 1
ATOM 4417 C C . ASP B 1 181 ? 3.451 -17.75 -17.047 1 95.19 181 ASP B C 1
ATOM 4419 O O . ASP B 1 181 ? 3.865 -17.391 -18.156 1 95.19 181 ASP B O 1
ATOM 4423 N N . SER B 1 182 ? 3.49 -16.938 -16 1 96.94 182 SER B N 1
ATOM 4424 C CA . SER B 1 182 ? 3.949 -15.562 -16.109 1 96.94 182 SER B CA 1
ATOM 4425 C C . SER B 1 182 ? 5.449 -15.492 -16.391 1 96.94 182 SER B C 1
ATOM 4427 O O . SER B 1 182 ? 6.148 -16.5 -16.297 1 96.94 182 SER B O 1
ATOM 4429 N N . ASP B 1 183 ? 5.934 -14.359 -16.828 1 98.31 183 ASP B N 1
ATOM 4430 C CA . ASP B 1 183 ? 7.352 -14.156 -17.109 1 98.31 183 ASP B CA 1
ATOM 4431 C C . ASP B 1 183 ? 8.172 -14.117 -15.82 1 98.31 183 ASP B C 1
ATOM 4433 O O . ASP B 1 183 ? 9.305 -14.594 -15.781 1 98.31 183 ASP B O 1
ATOM 4437 N N . CYS B 1 184 ? 7.645 -13.539 -14.773 1 98.62 184 CYS B N 1
ATOM 4438 C CA . CYS B 1 184 ? 8.242 -13.539 -13.445 1 98.62 184 CYS B CA 1
ATOM 4439 C C . CYS B 1 184 ? 7.199 -13.242 -12.375 1 98.62 184 CYS B C 1
ATOM 4441 O O . CYS B 1 184 ? 6.09 -12.812 -12.688 1 98.62 184 CYS B O 1
ATOM 4443 N N . THR B 1 185 ? 7.477 -13.609 -11.18 1 98.88 185 THR B N 1
ATOM 4444 C CA . THR B 1 185 ? 6.695 -13.242 -10 1 98.88 185 THR B CA 1
ATOM 4445 C C . THR B 1 185 ? 7.566 -12.516 -8.984 1 98.88 185 THR B C 1
ATOM 4447 O O . THR B 1 185 ? 8.672 -12.953 -8.672 1 98.88 185 THR B O 1
ATOM 4450 N N . VAL B 1 186 ? 7.086 -11.367 -8.531 1 98.88 186 VAL B N 1
ATOM 4451 C CA . VAL B 1 186 ? 7.82 -10.602 -7.531 1 98.88 186 VAL B CA 1
ATOM 4452 C C . VAL B 1 186 ? 7.203 -10.836 -6.152 1 98.88 186 VAL B C 1
ATOM 4454 O O . VAL B 1 186 ? 5.992 -10.695 -5.977 1 98.88 186 VAL B O 1
ATOM 4457 N N . LEU B 1 187 ? 8.039 -11.297 -5.211 1 98.94 187 LEU B N 1
ATOM 4458 C CA . LEU B 1 187 ? 7.645 -11.359 -3.809 1 98.94 187 LEU B CA 1
ATOM 4459 C C . LEU B 1 187 ? 7.965 -10.055 -3.092 1 98.94 187 LEU B C 1
ATOM 4461 O O . LEU B 1 187 ? 9.117 -9.609 -3.076 1 98.94 187 LEU B O 1
ATOM 4465 N N . PHE B 1 188 ? 6.984 -9.414 -2.553 1 98.94 188 PHE B N 1
ATOM 4466 C CA . PHE B 1 188 ? 7.168 -8.242 -1.697 1 98.94 188 PHE B CA 1
ATOM 4467 C C . PHE B 1 188 ? 7.293 -8.656 -0.236 1 98.94 188 PHE B C 1
ATOM 4469 O O . PHE B 1 188 ? 6.32 -9.109 0.373 1 98.94 188 PHE B O 1
ATOM 4476 N N . LEU B 1 189 ? 8.469 -8.484 0.312 1 98.88 189 LEU B N 1
ATOM 4477 C CA . LEU B 1 189 ? 8.805 -8.938 1.657 1 98.88 189 LEU B CA 1
ATOM 4478 C C . LEU B 1 189 ? 8.805 -7.773 2.641 1 98.88 189 LEU B C 1
ATOM 4480 O O . LEU B 1 189 ? 9.5 -6.773 2.426 1 98.88 189 LEU B O 1
ATOM 4484 N N . ALA B 1 190 ? 8.008 -7.879 3.666 1 98.69 190 ALA B N 1
ATOM 4485 C CA . ALA B 1 190 ? 7.934 -6.836 4.688 1 98.69 190 ALA B CA 1
ATOM 4486 C C . ALA B 1 190 ? 8.797 -7.188 5.891 1 98.69 190 ALA B C 1
ATOM 4488 O O . ALA B 1 190 ? 8.68 -8.273 6.453 1 98.69 190 ALA B O 1
ATOM 4489 N N . ASP B 1 191 ? 9.617 -6.289 6.328 1 97.88 191 ASP B N 1
ATOM 4490 C CA . ASP B 1 191 ? 10.602 -6.516 7.387 1 97.88 191 ASP B CA 1
ATOM 4491 C C . ASP B 1 191 ? 10.047 -6.102 8.75 1 97.88 191 ASP B C 1
ATOM 4493 O O . ASP B 1 191 ? 10.047 -4.914 9.086 1 97.88 191 ASP B O 1
ATOM 4497 N N . ARG B 1 192 ? 9.742 -7.047 9.578 1 95.81 192 ARG B N 1
ATOM 4498 C CA . ARG B 1 192 ? 9.164 -6.77 10.891 1 95.81 192 ARG B CA 1
ATOM 4499 C C . ARG B 1 192 ? 10.242 -6.371 11.891 1 95.81 192 ARG B C 1
ATOM 4501 O O . ARG B 1 192 ? 9.938 -6.023 13.039 1 95.81 192 ARG B O 1
ATOM 4508 N N . GLN B 1 193 ? 11.461 -6.477 11.508 1 96.75 193 GLN B N 1
ATOM 4509 C CA . GLN B 1 193 ? 12.586 -6.113 12.367 1 96.75 193 GLN B CA 1
ATOM 4510 C C . GLN B 1 193 ? 13.477 -5.074 11.695 1 96.75 193 GLN B C 1
ATOM 4512 O O . GLN B 1 193 ? 14.695 -5.25 11.625 1 96.75 193 GLN B O 1
ATOM 4517 N N . VAL B 1 194 ? 12.859 -3.99 11.328 1 96.06 194 VAL B N 1
ATOM 4518 C CA . VAL B 1 194 ? 13.5 -2.984 10.492 1 96.06 194 VAL B CA 1
ATOM 4519 C C . VAL B 1 194 ? 14.695 -2.383 11.234 1 96.06 194 VAL B C 1
ATOM 4521 O O . VAL B 1 194 ? 15.641 -1.893 10.617 1 96.06 194 VAL B O 1
ATOM 4524 N N . MET B 1 195 ? 14.727 -2.443 12.531 1 95.38 195 MET B N 1
ATOM 4525 C CA . MET B 1 195 ? 15.82 -1.866 13.312 1 95.38 195 MET B CA 1
ATOM 4526 C C . MET B 1 195 ? 17.109 -2.652 13.102 1 95.38 195 MET B C 1
ATOM 4528 O O . MET B 1 195 ? 18.188 -2.174 13.438 1 95.38 195 MET B O 1
ATOM 4532 N N . ARG B 1 196 ? 17 -3.838 12.594 1 94.94 196 ARG B N 1
ATOM 4533 C CA . ARG B 1 196 ? 18.188 -4.609 12.25 1 94.94 196 ARG B CA 1
ATOM 4534 C C . ARG B 1 196 ? 18.984 -3.936 11.133 1 94.94 196 ARG B C 1
ATOM 4536 O O . ARG B 1 196 ? 20.188 -4.188 10.977 1 94.94 196 ARG B O 1
ATOM 4543 N N . GLN B 1 197 ? 18.359 -3.109 10.383 1 92.19 197 GLN B N 1
ATOM 4544 C CA . GLN B 1 197 ? 19.031 -2.443 9.266 1 92.19 197 GLN B CA 1
ATOM 4545 C C . GLN B 1 197 ? 19.516 -1.059 9.664 1 92.19 197 GLN B C 1
ATOM 4547 O O . GLN B 1 197 ? 19.984 -0.291 8.82 1 92.19 197 GLN B O 1
ATOM 4552 N N . TRP B 1 198 ? 19.422 -0.714 10.859 1 92.06 198 TRP B N 1
ATOM 4553 C CA . TRP B 1 198 ? 19.766 0.635 11.305 1 92.06 198 TRP B CA 1
ATOM 4554 C C . TRP B 1 198 ? 21.203 0.975 10.938 1 92.06 198 TRP B C 1
ATOM 4556 O O . TRP B 1 198 ? 21.484 2.086 10.484 1 92.06 198 TRP B O 1
ATOM 4566 N N . SER B 1 199 ? 22.109 0.018 11.148 1 90.19 199 SER B N 1
ATOM 4567 C CA . SER B 1 199 ? 23.516 0.298 10.867 1 90.19 199 SER B CA 1
ATOM 4568 C C . SER B 1 199 ? 23.719 0.692 9.414 1 90.19 199 SER B C 1
ATOM 4570 O O . SER B 1 199 ? 24.453 1.64 9.117 1 90.19 199 SER B O 1
ATOM 4572 N N . ASP B 1 200 ? 23.047 -0.026 8.547 1 87.5 200 ASP B N 1
ATOM 4573 C CA . ASP B 1 200 ? 23.125 0.299 7.125 1 87.5 200 ASP B CA 1
ATOM 4574 C C . ASP B 1 200 ? 22.5 1.657 6.832 1 87.5 200 ASP B C 1
ATOM 4576 O O . ASP B 1 200 ? 23.047 2.455 6.07 1 87.5 200 ASP B O 1
ATOM 4580 N N . TYR B 1 201 ? 21.375 1.928 7.41 1 88.88 201 TYR B N 1
ATOM 4581 C CA . TYR B 1 201 ? 20.688 3.195 7.207 1 88.88 201 TYR B CA 1
ATOM 4582 C C . TYR B 1 201 ? 21.516 4.359 7.734 1 88.88 201 TYR B C 1
ATOM 4584 O O . TYR B 1 201 ? 21.641 5.395 7.074 1 88.88 201 TYR B O 1
ATOM 4592 N N . HIS B 1 202 ? 22.109 4.117 8.836 1 89.06 202 HIS B N 1
ATOM 4593 C CA . HIS B 1 202 ? 22.984 5.105 9.461 1 89.06 202 HIS B CA 1
ATOM 4594 C C . HIS B 1 202 ? 24.156 5.473 8.547 1 89.06 202 HIS B C 1
ATOM 4596 O O . HIS B 1 202 ? 24.438 6.652 8.344 1 89.06 202 HIS B O 1
ATOM 4602 N N . LYS B 1 203 ? 24.844 4.508 8.039 1 86.12 203 LYS B N 1
ATOM 4603 C CA . LYS B 1 203 ? 25.969 4.723 7.133 1 86.12 203 LYS B CA 1
ATOM 4604 C C . LYS B 1 203 ? 25.531 5.484 5.887 1 86.12 203 LYS B C 1
ATOM 4606 O O . LYS B 1 203 ? 26.234 6.391 5.43 1 86.12 203 LYS B O 1
ATOM 4611 N N . TYR B 1 204 ? 24.422 5.109 5.477 1 81.88 204 TYR B N 1
ATOM 4612 C CA . TYR B 1 204 ? 23.891 5.738 4.266 1 81.88 204 TYR B CA 1
ATOM 4613 C C . TYR B 1 204 ? 23.562 7.203 4.512 1 81.88 204 TYR B C 1
ATOM 4615 O O . TYR B 1 204 ? 23.875 8.062 3.684 1 81.88 204 TYR B O 1
ATOM 4623 N N . LEU B 1 205 ? 22.969 7.551 5.621 1 83.94 205 LEU B N 1
ATOM 4624 C CA . LEU B 1 205 ? 22.578 8.914 5.961 1 83.94 205 LEU B CA 1
ATOM 4625 C C . LEU B 1 205 ? 23.812 9.781 6.203 1 83.94 205 LEU B C 1
ATOM 4627 O O . LEU B 1 205 ? 23.828 10.961 5.852 1 83.94 205 LEU B O 1
ATOM 4631 N N . LEU B 1 206 ? 24.812 9.203 6.816 1 82.75 206 LEU B N 1
ATOM 4632 C CA . LEU B 1 206 ? 26.047 9.938 7.055 1 82.75 206 LEU B CA 1
ATOM 4633 C C . LEU B 1 206 ? 26.734 10.305 5.738 1 82.75 206 LEU B C 1
ATOM 4635 O O . LEU B 1 206 ? 27.297 11.391 5.605 1 82.75 206 LEU B O 1
ATOM 4639 N N . SER B 1 207 ? 26.609 9.453 4.832 1 79.19 207 SER B N 1
ATOM 4640 C CA . SER B 1 207 ? 27.281 9.656 3.553 1 79.19 207 SER B CA 1
ATOM 4641 C C . SER B 1 207 ? 26.484 10.586 2.65 1 79.19 207 SER B C 1
ATOM 4643 O O . SER B 1 207 ? 27.062 11.383 1.9 1 79.19 207 SER B O 1
ATOM 4645 N N . SER B 1 208 ? 25.203 10.617 2.781 1 73.75 208 SER B N 1
ATOM 4646 C CA . SER B 1 208 ? 24.359 11.305 1.807 1 73.75 208 SER B CA 1
ATOM 4647 C C . SER B 1 208 ? 23.859 12.641 2.346 1 73.75 208 SER B C 1
ATOM 4649 O O . SER B 1 208 ? 23.734 13.609 1.594 1 73.75 208 SER B O 1
ATOM 4651 N N . LYS B 1 209 ? 23.531 12.766 3.658 1 71.81 209 LYS B N 1
ATOM 4652 C CA . LYS B 1 209 ? 22.828 13.945 4.152 1 71.81 209 LYS B CA 1
ATOM 4653 C C . LYS B 1 209 ? 23.625 14.633 5.266 1 71.81 209 LYS B C 1
ATOM 4655 O O . LYS B 1 209 ? 23.281 15.75 5.676 1 71.81 209 LYS B O 1
ATOM 4660 N N . LYS B 1 210 ? 24.688 14.148 5.707 1 73.81 210 LYS B N 1
ATOM 4661 C CA . LYS B 1 210 ? 25.562 14.734 6.723 1 73.81 210 LYS B CA 1
ATOM 4662 C C . LYS B 1 210 ? 24.75 15.164 7.949 1 73.81 210 LYS B C 1
ATOM 4664 O O . LYS B 1 210 ? 24.891 16.297 8.422 1 73.81 210 LYS B O 1
ATOM 4669 N N . LEU B 1 211 ? 23.938 14.328 8.477 1 79.44 211 LEU B N 1
ATOM 4670 C CA . LEU B 1 211 ? 23.109 14.602 9.648 1 79.44 211 LEU B CA 1
ATOM 4671 C C . LEU B 1 211 ? 23.938 14.578 10.922 1 79.44 211 LEU B C 1
ATOM 4673 O O . LEU B 1 211 ? 24.891 13.797 11.039 1 79.44 211 LEU B O 1
ATOM 4677 N N . SER B 1 212 ? 23.578 15.43 11.875 1 83.88 212 SER B N 1
ATOM 4678 C CA . SER B 1 212 ? 24.219 15.438 13.18 1 83.88 212 SER B CA 1
ATOM 4679 C C . SER B 1 212 ? 23.891 14.18 13.977 1 83.88 212 SER B C 1
ATOM 4681 O O . SER B 1 212 ? 22.906 13.5 13.688 1 83.88 212 SER B O 1
ATOM 4683 N N . THR B 1 213 ? 24.688 13.914 14.953 1 85.56 213 THR B N 1
ATOM 4684 C CA . THR B 1 213 ? 24.5 12.742 15.812 1 85.56 213 THR B CA 1
ATOM 4685 C C . THR B 1 213 ? 23.172 12.82 16.562 1 85.56 213 THR B C 1
ATOM 4687 O O . THR B 1 213 ? 22.5 11.805 16.734 1 85.56 213 THR B O 1
ATOM 4690 N N . VAL B 1 214 ? 22.859 13.977 16.922 1 88.19 214 VAL B N 1
ATOM 4691 C CA . VAL B 1 214 ? 21.641 14.164 17.672 1 88.19 214 VAL B CA 1
ATOM 4692 C C . VAL B 1 214 ? 20.438 13.859 16.797 1 88.19 214 VAL B C 1
ATOM 4694 O O . VAL B 1 214 ? 19.484 13.188 17.219 1 88.19 214 VAL B O 1
ATOM 4697 N N . LYS B 1 215 ? 20.453 14.312 15.617 1 87.5 215 LYS B N 1
ATOM 4698 C CA . LYS B 1 215 ? 19.375 14.062 14.672 1 87.5 215 LYS B CA 1
ATOM 4699 C C . LYS B 1 215 ? 19.281 12.578 14.312 1 87.5 215 LYS B C 1
ATOM 4701 O O . LYS B 1 215 ? 18.188 12.039 14.148 1 87.5 215 LYS B O 1
ATOM 4706 N N . LEU B 1 216 ? 20.406 12 14.242 1 90.44 216 LEU B N 1
ATOM 4707 C CA . LEU B 1 216 ? 20.438 10.57 13.938 1 90.44 216 LEU B CA 1
ATOM 4708 C C . LEU B 1 216 ? 19.844 9.758 15.078 1 90.44 216 LEU B C 1
ATOM 4710 O O . LEU B 1 216 ? 19.125 8.789 14.844 1 90.44 216 LEU B O 1
ATOM 4714 N N . LEU B 1 217 ? 20.156 10.117 16.25 1 91.75 217 LEU B N 1
ATOM 4715 C CA . LEU B 1 217 ? 19.594 9.43 17.406 1 91.75 217 LEU B CA 1
ATOM 4716 C C . LEU B 1 217 ? 18.094 9.617 17.469 1 91.75 217 LEU B C 1
ATOM 4718 O O . LEU B 1 217 ? 17.344 8.672 17.766 1 91.75 217 LEU B O 1
ATOM 4722 N N . LYS B 1 218 ? 17.672 10.812 17.219 1 91.88 218 LYS B N 1
ATOM 4723 C CA . LYS B 1 218 ? 16.234 11.086 17.188 1 91.88 218 LYS B CA 1
ATOM 4724 C C . LYS B 1 218 ? 15.539 10.234 16.125 1 91.88 218 LYS B C 1
ATOM 4726 O O . LYS B 1 218 ? 14.477 9.664 16.391 1 91.88 218 LYS B O 1
ATOM 4731 N N . LEU B 1 219 ? 16.141 10.188 14.984 1 92.44 219 LEU B N 1
ATOM 4732 C CA . LEU B 1 219 ? 15.594 9.391 13.898 1 92.44 219 LEU B CA 1
ATOM 4733 C C . LEU B 1 219 ? 15.516 7.914 14.281 1 92.44 219 LEU B C 1
ATOM 4735 O O . LEU B 1 219 ? 14.516 7.254 14.016 1 92.44 219 LEU B O 1
ATOM 4739 N N . ARG B 1 220 ? 16.547 7.43 14.891 1 93.81 220 ARG B N 1
ATOM 4740 C CA . ARG B 1 220 ? 16.578 6.043 15.352 1 93.81 220 ARG B CA 1
ATOM 4741 C C . ARG B 1 220 ? 15.438 5.762 16.312 1 93.81 220 ARG B C 1
ATOM 4743 O O . ARG B 1 220 ? 14.766 4.734 16.203 1 93.81 220 ARG B O 1
ATOM 4750 N N . LEU B 1 221 ? 15.227 6.676 17.219 1 93.62 221 LEU B N 1
ATOM 4751 C CA . LEU B 1 221 ? 14.18 6.52 18.234 1 93.62 221 LEU B CA 1
ATOM 4752 C C . LEU B 1 221 ? 12.797 6.555 17.594 1 93.62 221 LEU B C 1
ATOM 4754 O O . LEU B 1 221 ? 11.922 5.773 17.953 1 93.62 221 LEU B O 1
ATOM 4758 N N . LEU B 1 222 ? 12.641 7.434 16.641 1 93.88 222 LEU B N 1
ATOM 4759 C CA . LEU B 1 222 ? 11.352 7.551 15.961 1 93.88 222 LEU B CA 1
ATOM 4760 C C . LEU B 1 222 ? 11.039 6.285 15.164 1 93.88 222 LEU B C 1
ATOM 4762 O O . LEU B 1 222 ? 9.922 5.77 15.227 1 93.88 222 LEU B O 1
ATOM 4766 N N . ILE B 1 223 ? 12.023 5.797 14.453 1 95 223 ILE B N 1
ATOM 4767 C CA . ILE B 1 223 ? 11.82 4.57 13.68 1 95 223 ILE B CA 1
ATOM 4768 C C . ILE B 1 223 ? 11.492 3.418 14.625 1 95 223 ILE B C 1
ATOM 4770 O O . ILE B 1 223 ? 10.578 2.637 14.367 1 95 223 ILE B O 1
ATOM 4774 N N . GLY B 1 224 ? 12.242 3.316 15.703 1 94.25 224 GLY B N 1
ATOM 4775 C CA . GLY B 1 224 ? 11.977 2.281 16.688 1 94.25 224 GLY B CA 1
ATOM 4776 C C . GLY B 1 224 ? 10.57 2.354 17.25 1 94.25 224 GLY B C 1
ATOM 4777 O O . GLY B 1 224 ? 9.891 1.33 17.391 1 94.25 224 GLY B O 1
ATOM 4778 N N . MET B 1 225 ? 10.156 3.525 17.516 1 92.75 225 MET B N 1
ATOM 4779 C CA . MET B 1 225 ? 8.844 3.732 18.125 1 92.75 225 MET B CA 1
ATOM 4780 C C . MET B 1 225 ? 7.73 3.414 17.125 1 92.75 225 MET B C 1
ATOM 4782 O O . MET B 1 225 ? 6.824 2.637 17.438 1 92.75 225 MET B O 1
ATOM 4786 N N . PHE B 1 226 ? 7.801 3.938 15.945 1 94.12 226 PHE B N 1
ATOM 4787 C CA . PHE B 1 226 ? 6.719 3.805 14.977 1 94.12 226 PHE B CA 1
ATOM 4788 C C . PHE B 1 226 ? 6.672 2.391 14.414 1 94.12 226 PHE B C 1
ATOM 4790 O O . PHE B 1 226 ? 5.594 1.871 14.117 1 94.12 226 PHE B O 1
ATOM 4797 N N . SER B 1 227 ? 7.82 1.822 14.234 1 94.44 227 SER B N 1
ATOM 4798 C CA . SER B 1 227 ? 7.875 0.513 13.594 1 94.44 227 SER B CA 1
ATOM 4799 C C . SER B 1 227 ? 7.645 -0.608 14.602 1 94.44 227 SER B C 1
ATOM 4801 O O . SER B 1 227 ? 7.238 -1.711 14.234 1 94.44 227 SER B O 1
ATOM 4803 N N . SER B 1 228 ? 8.016 -0.365 15.781 1 90.12 228 SER B N 1
ATOM 4804 C CA . SER B 1 228 ? 8.109 -1.431 16.781 1 90.12 228 SER B CA 1
ATOM 4805 C C . SER B 1 228 ? 8.898 -2.619 16.234 1 90.12 228 SER B C 1
ATOM 4807 O O . SER B 1 228 ? 8.617 -3.768 16.578 1 90.12 228 SER B O 1
ATOM 4809 N N . GLY B 1 229 ? 9.711 -2.346 15.305 1 91.56 229 GLY B N 1
ATOM 4810 C CA . GLY B 1 229 ? 10.477 -3.381 14.633 1 91.56 229 GLY B CA 1
ATOM 4811 C C . GLY B 1 229 ? 11.781 -3.717 15.344 1 91.56 229 GLY B C 1
ATOM 4812 O O . GLY B 1 229 ? 12.852 -3.67 14.734 1 91.56 229 GLY B O 1
ATOM 4813 N N . LEU B 1 230 ? 11.664 -4.203 16.562 1 89.69 230 LEU B N 1
ATOM 4814 C CA . LEU B 1 230 ? 12.82 -4.496 17.391 1 89.69 230 LEU B CA 1
ATOM 4815 C C . LEU B 1 230 ? 13.578 -5.711 16.875 1 89.69 230 LEU B C 1
ATOM 4817 O O . LEU B 1 230 ? 12.969 -6.645 16.344 1 89.69 230 LEU B O 1
ATOM 4821 N N . PRO B 1 231 ? 14.867 -5.641 17.031 1 90.62 231 PRO B N 1
ATOM 4822 C CA . PRO B 1 231 ? 15.695 -6.75 16.562 1 90.62 231 PRO B CA 1
ATOM 4823 C C . PRO B 1 231 ? 15.664 -7.953 17.5 1 90.62 231 PRO B C 1
ATOM 4825 O O . PRO B 1 231 ? 16.703 -8.375 18 1 90.62 231 PRO B O 1
ATOM 4828 N N . LEU B 1 232 ? 14.469 -8.438 17.812 1 88.19 232 LEU B N 1
ATOM 4829 C CA . LEU B 1 232 ? 14.211 -9.586 18.672 1 88.19 232 LEU B CA 1
ATOM 4830 C C . LEU B 1 232 ? 13.227 -10.547 18.016 1 88.19 232 LEU B C 1
ATOM 4832 O O . LEU B 1 232 ? 12.43 -10.141 17.172 1 88.19 232 LEU B O 1
ATOM 4836 N N . PRO B 1 233 ? 13.383 -11.828 18.469 1 84.75 233 PRO B N 1
ATOM 4837 C CA . PRO B 1 233 ? 12.398 -12.773 17.938 1 84.75 233 PRO B CA 1
ATOM 4838 C C . PRO B 1 233 ? 10.961 -12.352 18.234 1 84.75 233 PRO B C 1
ATOM 4840 O O . PRO B 1 233 ? 10.68 -11.789 19.297 1 84.75 233 PRO B O 1
ATOM 4843 N N . TYR B 1 234 ? 10.148 -12.648 17.297 1 80.31 234 TYR B N 1
ATOM 4844 C CA . TYR B 1 234 ? 8.766 -12.18 17.344 1 80.31 234 TYR B CA 1
ATOM 4845 C C . TYR B 1 234 ? 8.078 -12.656 18.625 1 80.31 234 TYR B C 1
ATOM 4847 O O . TYR B 1 234 ? 7.23 -11.953 19.172 1 80.31 234 TYR B O 1
ATOM 4855 N N . ILE B 1 235 ? 8.414 -13.844 19.109 1 81.5 235 ILE B N 1
ATOM 4856 C CA . ILE B 1 235 ? 7.801 -14.406 20.312 1 81.5 235 ILE B CA 1
ATOM 4857 C C . ILE B 1 235 ? 8.062 -13.492 21.5 1 81.5 235 ILE B C 1
ATOM 4859 O O . ILE B 1 235 ? 7.223 -13.367 22.391 1 81.5 235 ILE B O 1
ATOM 4863 N N . ILE B 1 236 ? 9.133 -12.766 21.422 1 86.75 236 ILE B N 1
ATOM 4864 C CA . ILE B 1 236 ? 9.516 -11.859 22.5 1 86.75 236 ILE B CA 1
ATOM 4865 C C . ILE B 1 236 ? 9.07 -10.438 22.156 1 86.75 236 ILE B C 1
ATOM 4867 O O . ILE B 1 236 ? 8.445 -9.766 22.984 1 86.75 236 ILE B O 1
ATOM 4871 N N . SER B 1 237 ? 9.32 -10.086 20.906 1 86.19 237 SER B N 1
ATOM 4872 C CA . SER B 1 237 ? 9.078 -8.703 20.516 1 86.19 237 SER B CA 1
ATOM 4873 C C . SER B 1 237 ? 7.582 -8.422 20.375 1 86.19 237 SER B C 1
ATOM 4875 O O . SER B 1 237 ? 7.137 -7.285 20.562 1 86.19 237 SER B O 1
ATOM 4877 N N . GLY B 1 238 ? 6.82 -9.406 20.062 1 84.62 238 GLY B N 1
ATOM 4878 C CA . GLY B 1 238 ? 5.387 -9.234 19.891 1 84.62 238 GLY B CA 1
ATOM 4879 C C . GLY B 1 238 ? 4.699 -8.703 21.141 1 84.62 238 GLY B C 1
ATOM 4880 O O . GLY B 1 238 ? 4.137 -7.605 21.125 1 84.62 238 GLY B O 1
ATOM 4881 N N . PRO B 1 239 ? 4.855 -9.453 22.219 1 86.56 239 PRO B N 1
ATOM 4882 C CA . PRO B 1 239 ? 4.258 -9 23.484 1 86.56 239 PRO B CA 1
ATOM 4883 C C . PRO B 1 239 ? 4.809 -7.656 23.938 1 86.56 239 PRO B C 1
ATOM 4885 O O . PRO B 1 239 ? 4.059 -6.82 24.469 1 86.56 239 PRO B O 1
ATOM 4888 N N . ILE B 1 240 ? 6.016 -7.422 23.75 1 88.19 240 ILE B N 1
ATOM 4889 C CA . ILE B 1 240 ? 6.629 -6.156 24.141 1 88.19 240 ILE B CA 1
ATOM 4890 C C . ILE B 1 240 ? 6.023 -5.016 23.328 1 88.19 240 ILE B C 1
ATOM 4892 O O . ILE B 1 240 ? 5.652 -3.977 23.891 1 88.19 240 ILE B O 1
ATOM 4896 N N . SER B 1 241 ? 5.965 -5.273 22.078 1 87.12 241 SER B N 1
ATOM 4897 C CA . SER B 1 241 ? 5.371 -4.281 21.188 1 87.12 241 SER B CA 1
ATOM 4898 C C . SER B 1 241 ? 3.918 -4.004 21.562 1 87.12 241 SER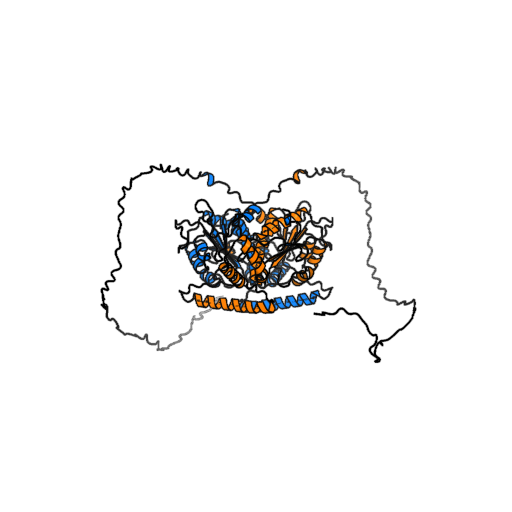 B C 1
ATOM 4900 O O . SER B 1 241 ? 3.486 -2.85 21.578 1 87.12 241 SER B O 1
ATOM 4902 N N . PHE B 1 242 ? 3.252 -5.012 21.875 1 87.75 242 PHE B N 1
ATOM 4903 C CA . PHE B 1 242 ? 1.854 -4.863 22.25 1 87.75 242 PHE B CA 1
ATOM 4904 C C . PHE B 1 242 ? 1.727 -4.027 23.516 1 87.75 242 PHE B C 1
ATOM 4906 O O . PHE B 1 242 ? 0.917 -3.102 23.578 1 87.75 242 PHE B O 1
ATOM 4913 N N . ALA B 1 243 ? 2.482 -4.375 24.5 1 90.25 243 ALA B N 1
ATOM 4914 C CA . ALA B 1 243 ? 2.457 -3.65 25.766 1 90.25 243 ALA B CA 1
ATOM 4915 C C . ALA B 1 243 ? 2.83 -2.184 25.578 1 90.25 243 ALA B C 1
ATOM 4917 O O . ALA B 1 243 ? 2.199 -1.293 26.141 1 90.25 243 ALA B O 1
ATOM 4918 N N . PHE B 1 244 ? 3.777 -1.986 24.797 1 90.94 244 PHE B N 1
ATOM 4919 C CA . PHE B 1 244 ? 4.242 -0.63 24.516 1 90.94 244 PHE B CA 1
ATOM 4920 C C . PHE B 1 244 ? 3.164 0.177 23.812 1 90.94 244 PHE B C 1
ATOM 4922 O O . PHE B 1 244 ? 2.887 1.319 24.188 1 90.94 244 PHE B O 1
ATOM 4929 N N . ARG B 1 245 ? 2.562 -0.352 22.844 1 88.81 245 ARG B N 1
ATOM 4930 C CA . ARG B 1 245 ? 1.508 0.324 22.094 1 88.81 245 ARG B CA 1
ATOM 4931 C C . ARG B 1 245 ? 0.313 0.633 23 1 88.81 245 ARG B C 1
ATOM 4933 O O . ARG B 1 245 ? -0.288 1.704 22.891 1 88.81 245 ARG B O 1
ATOM 4940 N N . PHE B 1 246 ? 0.076 -0.327 23.812 1 88.69 246 PHE B N 1
ATOM 4941 C CA . PHE B 1 246 ? -1.035 -0.147 24.734 1 88.69 246 PHE B CA 1
ATOM 4942 C C . PHE B 1 246 ? -0.736 0.969 25.734 1 88.69 246 PHE B C 1
ATOM 4944 O O . PHE B 1 246 ? -1.596 1.809 26 1 88.69 246 PHE B O 1
ATOM 4951 N N . ALA B 1 247 ? 0.413 0.936 26.234 1 90.88 247 ALA B N 1
ATOM 4952 C CA . ALA B 1 247 ? 0.829 1.99 27.156 1 90.88 247 ALA B CA 1
ATOM 4953 C C . ALA B 1 247 ? 0.784 3.357 26.484 1 90.88 247 ALA B C 1
ATOM 4955 O O . ALA B 1 247 ? 0.331 4.336 27.078 1 90.88 247 ALA B O 1
ATOM 4956 N N . MET B 1 248 ? 1.249 3.396 25.297 1 90.06 248 MET B N 1
ATOM 4957 C CA . MET B 1 248 ? 1.251 4.645 24.531 1 90.06 248 MET B CA 1
ATOM 4958 C C . MET B 1 248 ? -0.171 5.152 24.328 1 90.06 248 MET B C 1
ATOM 4960 O O . MET B 1 248 ? -0.423 6.355 24.391 1 90.06 248 MET B O 1
ATOM 4964 N N . ARG B 1 249 ? -1.044 4.309 24.047 1 86.5 249 ARG B N 1
ATOM 4965 C CA . ARG B 1 249 ? -2.439 4.684 23.828 1 86.5 249 ARG B CA 1
ATOM 4966 C C . ARG B 1 249 ? -3.049 5.258 25.109 1 86.5 249 ARG B C 1
ATOM 4968 O O . ARG B 1 249 ? -3.748 6.27 25.062 1 86.5 249 ARG B O 1
ATOM 4975 N N . ILE B 1 250 ? -2.771 4.605 26.172 1 87 250 ILE B N 1
ATOM 4976 C CA . ILE B 1 250 ? -3.289 5.055 27.453 1 87 250 ILE B CA 1
ATOM 4977 C C . ILE B 1 250 ? -2.707 6.426 27.797 1 87 250 ILE B C 1
ATOM 4979 O O . ILE B 1 250 ? -3.436 7.336 28.203 1 87 250 ILE B O 1
ATOM 4983 N N . LEU B 1 251 ? -1.443 6.496 27.578 1 87.75 251 LEU B N 1
ATOM 4984 C CA . LEU B 1 251 ? -0.769 7.754 27.891 1 87.75 251 LEU B CA 1
ATOM 4985 C C . LEU B 1 251 ? -1.298 8.883 27.016 1 87.75 251 LEU B C 1
ATOM 4987 O O . LEU B 1 251 ? -1.492 10.008 27.484 1 87.75 251 LEU B O 1
ATOM 4991 N N . SER B 1 252 ? -1.446 8.562 25.75 1 85.56 252 SER B N 1
ATOM 4992 C CA . SER B 1 252 ? -1.999 9.539 24.828 1 85.56 252 SER B CA 1
ATOM 4993 C C . SER B 1 252 ? -3.381 10.008 25.266 1 85.56 252 SER B C 1
ATOM 4995 O O . SER B 1 252 ? -3.686 11.203 25.219 1 85.56 252 SER B O 1
ATOM 4997 N N . TRP B 1 253 ? -4.172 9.125 25.734 1 80.44 253 TRP B N 1
ATOM 4998 C CA . TRP B 1 253 ? -5.531 9.43 26.188 1 80.44 253 TRP B CA 1
ATOM 4999 C C . TRP B 1 253 ? -5.512 10.258 27.469 1 80.44 253 TRP B C 1
ATOM 5001 O O . TRP B 1 253 ? -6.293 11.203 27.609 1 80.44 253 TRP B O 1
ATOM 5011 N N . ILE B 1 254 ? -4.656 9.977 28.328 1 81.38 254 ILE B N 1
ATOM 5012 C CA . ILE B 1 254 ? -4.543 10.672 29.609 1 81.38 254 ILE B CA 1
ATOM 5013 C C . ILE B 1 254 ? -4.059 12.102 29.375 1 81.38 254 ILE B C 1
ATOM 5015 O O . ILE B 1 254 ? -4.551 13.039 30 1 81.38 254 ILE B O 1
ATOM 5019 N N . LEU B 1 255 ? -3.17 12.172 28.5 1 78.81 255 LEU B N 1
ATOM 5020 C CA . LEU B 1 255 ? -2.543 13.469 28.281 1 78.81 255 LEU B CA 1
ATOM 5021 C C . LEU B 1 255 ? -3.469 14.383 27.484 1 78.81 255 LEU B C 1
ATOM 5023 O O . LEU B 1 255 ? -3.344 15.609 27.547 1 78.81 255 LEU B O 1
ATOM 5027 N N . CYS B 1 256 ? -4.207 13.922 26.609 1 68.19 256 CYS B N 1
ATOM 5028 C CA . CYS B 1 256 ? -5.082 14.742 25.781 1 68.19 256 CYS B CA 1
ATOM 5029 C C . CYS B 1 256 ? -6.195 15.367 26.609 1 68.19 256 CYS B C 1
ATOM 5031 O O . CYS B 1 256 ? -6.746 16.406 26.234 1 68.19 256 CYS B O 1
ATOM 5033 N N . ARG B 1 257 ? -6.75 14.789 27.656 1 58.62 257 ARG B N 1
ATOM 5034 C CA . ARG B 1 257 ? -7.859 15.297 28.453 1 58.62 257 ARG B CA 1
ATOM 5035 C C . ARG B 1 257 ? -7.504 16.641 29.094 1 58.62 257 ARG B C 1
ATOM 5037 O O . ARG B 1 257 ? -8.367 17.516 29.219 1 58.62 257 ARG B O 1
ATOM 5044 N N . PRO B 1 258 ? -6.266 16.594 29.594 1 51.5 258 PRO B N 1
ATOM 5045 C CA . PRO B 1 258 ? -6.066 17.953 30.094 1 51.5 258 PRO B CA 1
ATOM 5046 C C . PRO B 1 258 ? -5.723 18.953 29 1 51.5 258 PRO B C 1
ATOM 5048 O O . PRO B 1 258 ? -4.945 18.625 28.094 1 51.5 258 PRO B O 1
ATOM 5051 N N . VAL B 1 259 ? -6.602 19.984 28.688 1 47.44 259 VAL B N 1
ATOM 5052 C CA . VAL B 1 259 ? -6.699 21.031 27.672 1 47.44 259 VAL B CA 1
ATOM 5053 C C . VAL B 1 259 ? -5.301 21.516 27.297 1 47.44 259 VAL B C 1
ATOM 5055 O O . VAL B 1 259 ? -5.105 22.078 26.203 1 47.44 259 VAL B O 1
ATOM 5058 N N . LYS B 1 260 ? -4.441 21.312 28.328 1 48.25 260 LYS B N 1
ATOM 5059 C CA . LYS B 1 260 ? -3.213 22.078 28.125 1 48.25 260 LYS B CA 1
ATOM 5060 C C . LYS B 1 260 ? -2.082 21.172 27.641 1 48.25 260 LYS B C 1
ATOM 5062 O O . LYS B 1 260 ? -0.943 21.625 27.484 1 48.25 260 LYS B O 1
ATOM 5067 N N . VAL B 1 261 ? -2.318 19.875 27.641 1 51.41 261 VAL B N 1
ATOM 5068 C CA . VAL B 1 261 ? -1.136 19.047 27.484 1 51.41 261 VAL B CA 1
ATOM 5069 C C . VAL B 1 261 ? -0.775 18.953 26 1 51.41 261 VAL B C 1
ATOM 5071 O O . VAL B 1 261 ? -1.589 18.516 25.172 1 51.41 261 VAL B O 1
ATOM 5074 N N . VAL B 1 262 ? 0.303 19.625 25.688 1 60.75 262 VAL B N 1
ATOM 5075 C CA . VAL B 1 262 ? 1.056 19.984 24.484 1 60.75 262 VAL B CA 1
ATOM 5076 C C . VAL B 1 262 ? 1.643 18.719 23.844 1 60.75 262 VAL B C 1
ATOM 5078 O O . VAL B 1 262 ? 1.791 18.641 22.625 1 60.75 262 VAL B O 1
ATOM 5081 N N . LEU B 1 263 ? 1.687 17.562 24.703 1 77.19 263 LEU B N 1
ATOM 5082 C CA . LEU B 1 263 ? 2.455 16.484 24.094 1 77.19 263 LEU B CA 1
ATOM 5083 C C . LEU B 1 263 ? 1.534 15.492 23.391 1 77.19 263 LEU B C 1
ATOM 5085 O O . LEU B 1 263 ? 0.736 14.812 24.047 1 77.19 263 LEU B O 1
ATOM 5089 N N . LYS B 1 264 ? 1.524 15.523 22.188 1 84.69 264 LYS B N 1
ATOM 5090 C CA . LYS B 1 264 ? 0.766 14.594 21.359 1 84.69 264 LYS B CA 1
ATOM 5091 C C . LYS B 1 264 ? 1.591 13.352 21.031 1 84.69 264 LYS B C 1
ATOM 5093 O O . LYS B 1 264 ? 2.746 13.469 20.609 1 84.69 264 LYS B O 1
ATOM 5098 N N . LEU B 1 265 ? 0.968 12.242 21.438 1 89.94 265 LEU B N 1
ATOM 5099 C CA . LEU B 1 265 ? 1.626 10.969 21.156 1 89.94 265 LEU B CA 1
ATOM 5100 C C . LEU B 1 265 ? 0.961 10.266 19.984 1 89.94 265 LEU B C 1
ATOM 5102 O O . LEU B 1 265 ? -0.267 10.266 19.859 1 89.94 265 LEU B O 1
ATOM 5106 N N . PRO B 1 266 ? 1.779 9.672 19.141 1 92.56 266 PRO B N 1
ATOM 5107 C CA . PRO B 1 266 ? 1.215 9.031 17.938 1 92.56 266 PRO B CA 1
ATOM 5108 C C . PRO B 1 266 ? 0.517 7.711 18.266 1 92.56 266 PRO B C 1
ATOM 5110 O O . PRO B 1 266 ? 0.826 7.074 19.266 1 92.56 266 PRO B O 1
ATOM 5113 N N . THR B 1 267 ? -0.431 7.387 17.469 1 93.06 267 THR B N 1
ATOM 5114 C CA . THR B 1 267 ? -1.003 6.043 17.484 1 93.06 267 THR B CA 1
ATOM 5115 C C . THR B 1 267 ? -0.132 5.074 16.688 1 93.06 267 THR B C 1
ATOM 5117 O O . THR B 1 267 ? 0.172 5.32 15.523 1 93.06 267 THR B O 1
ATOM 5120 N N . LEU B 1 268 ? 0.219 3.988 17.328 1 94.62 268 LEU B N 1
ATOM 5121 C CA . LEU B 1 268 ? 1.175 3.055 16.75 1 94.62 268 LEU B CA 1
ATOM 5122 C C . LEU B 1 268 ? 0.478 1.777 16.297 1 94.62 268 LEU B C 1
ATOM 5124 O O . LEU B 1 268 ? -0.611 1.454 16.766 1 94.62 268 LEU B O 1
ATOM 5128 N N . SER B 1 269 ? 1.063 1.155 15.344 1 93.81 269 SER B N 1
ATOM 5129 C CA . SER B 1 269 ? 0.613 -0.159 14.898 1 93.81 269 SER B CA 1
ATOM 5130 C C . SER B 1 269 ? 1.673 -1.225 15.156 1 93.81 269 SER B C 1
ATOM 5132 O O . SER B 1 269 ? 2.779 -0.911 15.602 1 93.81 269 SER B O 1
ATOM 5134 N N . SER B 1 270 ? 1.264 -2.512 14.945 1 93.81 270 SER B N 1
ATOM 5135 C CA . SER B 1 270 ? 2.227 -3.594 15.133 1 93.81 270 SER B CA 1
ATOM 5136 C C . SER B 1 270 ? 3.344 -3.518 14.094 1 93.81 270 SER B C 1
ATOM 5138 O O . SER B 1 270 ? 3.203 -2.852 13.07 1 93.81 270 SER B O 1
ATOM 5140 N N . SER B 1 271 ? 4.449 -4.227 14.422 1 95.81 271 SER B N 1
ATOM 5141 C CA . SER B 1 271 ? 5.578 -4.246 13.5 1 95.81 271 SER B CA 1
ATOM 5142 C C . SER B 1 271 ? 5.172 -4.82 12.141 1 95.81 271 SER B C 1
ATOM 5144 O O . SER B 1 271 ? 5.613 -4.332 11.102 1 95.81 271 SER B O 1
ATOM 5146 N N . GLN B 1 272 ? 4.34 -5.836 12.156 1 95.75 272 GLN B N 1
ATOM 5147 C CA . GLN B 1 272 ? 3.859 -6.41 10.906 1 95.75 272 GLN B CA 1
ATOM 5148 C C . GLN B 1 272 ? 2.988 -5.418 10.141 1 95.75 272 GLN B C 1
ATOM 5150 O O . GLN B 1 272 ? 3.166 -5.227 8.938 1 95.75 272 GLN B O 1
ATOM 5155 N N . THR B 1 273 ? 2.086 -4.789 10.828 1 97.06 273 THR B N 1
ATOM 5156 C CA . THR B 1 273 ? 1.193 -3.822 10.195 1 97.06 273 THR B CA 1
ATOM 5157 C C . THR B 1 273 ? 1.987 -2.666 9.594 1 97.06 273 THR B C 1
ATOM 5159 O O . THR B 1 273 ? 1.771 -2.291 8.438 1 97.06 273 THR B O 1
ATOM 5162 N N . TRP B 1 274 ? 2.932 -2.203 10.359 1 98 274 TRP B N 1
ATOM 5163 C CA . TRP B 1 274 ? 3.711 -1.053 9.906 1 98 274 TRP B CA 1
ATOM 5164 C C . TRP B 1 274 ? 4.57 -1.416 8.703 1 98 274 TRP B C 1
ATOM 5166 O O . TRP B 1 274 ? 4.625 -0.668 7.723 1 98 274 TRP B O 1
ATOM 5176 N N . SER B 1 275 ? 5.227 -2.512 8.75 1 98.19 275 SER B N 1
ATOM 5177 C CA . SER B 1 275 ? 6.098 -2.914 7.652 1 98.19 275 SER B CA 1
ATOM 5178 C C . SER B 1 275 ? 5.289 -3.229 6.395 1 98.19 275 SER B C 1
ATOM 5180 O O . SER B 1 275 ? 5.688 -2.857 5.289 1 98.19 275 SER B O 1
ATOM 5182 N N . GLU B 1 276 ? 4.137 -3.863 6.527 1 98.56 276 GLU B N 1
ATOM 5183 C CA . GLU B 1 276 ? 3.334 -4.227 5.367 1 98.56 276 GLU B CA 1
ATOM 5184 C C . GLU B 1 276 ? 2.707 -2.996 4.723 1 98.56 276 GLU B C 1
ATOM 5186 O O . GLU B 1 276 ? 2.627 -2.902 3.494 1 98.56 276 GLU B O 1
ATOM 5191 N N . LYS B 1 277 ? 2.201 -2.076 5.559 1 98.25 277 LYS B N 1
ATOM 5192 C CA . LYS B 1 277 ? 1.617 -0.894 4.934 1 98.25 277 LYS B CA 1
ATOM 5193 C C . LYS B 1 277 ? 2.652 -0.142 4.102 1 98.25 277 LYS B C 1
ATOM 5195 O O . LYS B 1 277 ? 2.34 0.37 3.027 1 98.25 277 LYS B O 1
ATOM 5200 N N . ASN B 1 278 ? 3.904 -0.092 4.551 1 98.69 278 ASN B N 1
ATOM 5201 C CA . ASN B 1 278 ? 4.965 0.547 3.781 1 98.69 278 ASN B CA 1
ATOM 5202 C C . ASN B 1 278 ? 5.301 -0.246 2.521 1 98.69 278 ASN B C 1
ATOM 5204 O O . ASN B 1 278 ? 5.512 0.334 1.454 1 98.69 278 ASN B O 1
ATOM 5208 N N . THR B 1 279 ? 5.328 -1.526 2.658 1 98.88 279 THR B N 1
ATOM 5209 C CA . THR B 1 279 ? 5.66 -2.412 1.549 1 98.88 279 THR B CA 1
ATOM 5210 C C . THR B 1 279 ? 4.625 -2.299 0.435 1 98.88 279 THR B C 1
ATOM 5212 O O . THR B 1 279 ? 4.965 -2.375 -0.748 1 98.88 279 THR B O 1
ATOM 5215 N N . MET B 1 280 ? 3.387 -2.064 0.78 1 98.81 280 MET B N 1
ATOM 5216 C CA . MET B 1 280 ? 2.309 -2.012 -0.203 1 98.81 280 MET B CA 1
ATOM 5217 C C . MET B 1 280 ? 2.422 -0.759 -1.066 1 98.81 280 MET B C 1
ATOM 5219 O O . MET B 1 280 ? 1.971 -0.748 -2.213 1 98.81 280 MET B O 1
ATOM 5223 N N . LEU B 1 281 ? 3.037 0.281 -0.556 1 98.88 281 LEU B N 1
ATOM 5224 C CA . LEU B 1 281 ? 3.283 1.463 -1.375 1 98.88 281 LEU B CA 1
ATOM 5225 C C . LEU B 1 281 ? 4.215 1.134 -2.537 1 98.88 281 LEU B C 1
ATOM 5227 O O . LEU B 1 281 ? 3.98 1.571 -3.666 1 98.88 281 LEU B O 1
ATOM 5231 N N . VAL B 1 282 ? 5.188 0.308 -2.287 1 98.81 282 VAL B N 1
ATOM 5232 C CA . VAL B 1 282 ? 6.113 -0.138 -3.324 1 98.81 282 VAL B CA 1
ATOM 5233 C C . VAL B 1 282 ? 5.387 -1.053 -4.309 1 98.81 282 VAL B C 1
ATOM 5235 O O . VAL B 1 282 ? 5.551 -0.924 -5.523 1 98.81 282 VAL B O 1
ATOM 5238 N N . ALA B 1 283 ? 4.57 -1.893 -3.783 1 98.88 283 ALA B N 1
ATOM 5239 C CA . ALA B 1 283 ? 3.85 -2.848 -4.621 1 98.88 283 ALA B CA 1
ATOM 5240 C C . ALA B 1 283 ? 2.928 -2.129 -5.602 1 98.88 283 ALA B C 1
ATOM 5242 O O . ALA B 1 283 ? 2.867 -2.486 -6.781 1 98.88 283 ALA B O 1
ATOM 5243 N N . MET B 1 284 ? 2.217 -1.144 -5.098 1 98.81 284 MET B N 1
ATOM 5244 C CA . MET B 1 284 ? 1.295 -0.437 -5.984 1 98.81 284 MET B CA 1
ATOM 5245 C C . MET B 1 284 ? 2.057 0.345 -7.051 1 98.81 284 MET B C 1
ATOM 5247 O O 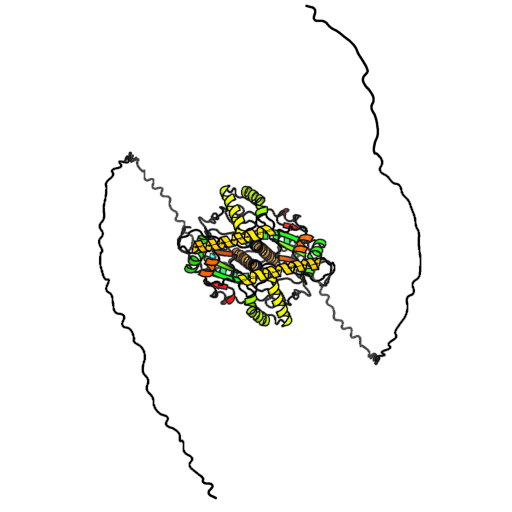. MET B 1 284 ? 1.598 0.464 -8.188 1 98.81 284 MET B O 1
ATOM 5251 N N . SER B 1 285 ? 3.197 0.928 -6.707 1 98.56 285 SER B N 1
ATOM 5252 C CA . SER B 1 285 ? 4.047 1.575 -7.703 1 98.56 285 SER B CA 1
ATOM 5253 C C . SER B 1 285 ? 4.457 0.6 -8.797 1 98.56 285 SER B C 1
ATOM 5255 O O . SER B 1 285 ? 4.445 0.947 -9.984 1 98.56 285 SER B O 1
ATOM 5257 N N . TYR B 1 286 ? 4.762 -0.63 -8.414 1 98.81 286 TYR B N 1
ATOM 5258 C CA . TYR B 1 286 ? 5.137 -1.666 -9.367 1 98.81 286 TYR B CA 1
ATOM 5259 C C . TYR B 1 286 ? 3.973 -2.01 -10.289 1 98.81 286 TYR B C 1
ATOM 5261 O O . TYR B 1 286 ? 4.137 -2.084 -11.508 1 98.81 286 TYR B O 1
ATOM 5269 N N . LEU B 1 287 ? 2.797 -2.164 -9.703 1 98.75 287 LEU B N 1
ATOM 5270 C CA . LEU B 1 287 ? 1.606 -2.502 -10.477 1 98.75 287 LEU B CA 1
ATOM 5271 C C . LEU B 1 287 ? 1.322 -1.438 -11.531 1 98.75 287 LEU B C 1
ATOM 5273 O O . LEU B 1 287 ? 1.119 -1.759 -12.703 1 98.75 287 LEU B O 1
ATOM 5277 N N . LEU B 1 288 ? 1.396 -0.252 -11.141 1 98.12 288 LEU B N 1
ATOM 5278 C CA . LEU B 1 288 ? 1.091 0.834 -12.062 1 98.12 288 LEU B CA 1
ATOM 5279 C C . LEU B 1 288 ? 2.221 1.023 -13.07 1 98.12 288 LEU B C 1
ATOM 5281 O O . LEU B 1 288 ? 1.972 1.353 -14.234 1 98.12 288 LEU B O 1
ATOM 5285 N N . GLY B 1 289 ? 3.455 0.895 -12.617 1 98.12 289 GLY B N 1
ATOM 5286 C CA . GLY B 1 289 ? 4.574 0.969 -13.547 1 98.12 289 GLY B CA 1
ATOM 5287 C C . GLY B 1 289 ? 4.504 -0.064 -14.656 1 98.12 289 GLY B C 1
ATOM 5288 O O . GLY B 1 289 ? 4.758 0.249 -15.82 1 98.12 289 GLY B O 1
ATOM 5289 N N . CYS B 1 290 ? 4.137 -1.286 -14.289 1 98.31 290 CYS B N 1
ATOM 5290 C CA . CYS B 1 290 ? 3.961 -2.332 -15.297 1 98.31 290 CYS B CA 1
ATOM 5291 C C . CYS B 1 290 ? 2.826 -1.985 -16.25 1 98.31 290 CYS B C 1
ATOM 5293 O O . CYS B 1 290 ? 2.986 -2.078 -17.469 1 98.31 290 CYS B O 1
ATOM 5295 N N . ALA B 1 291 ? 1.747 -1.518 -15.719 1 96.94 291 ALA B N 1
ATOM 5296 C CA . ALA B 1 291 ? 0.604 -1.153 -16.547 1 96.94 291 ALA B CA 1
ATOM 5297 C C . ALA B 1 291 ? 0.975 -0.046 -17.531 1 96.94 291 ALA B C 1
ATOM 5299 O O . ALA B 1 291 ? 0.549 -0.068 -18.688 1 96.94 291 ALA B O 1
ATOM 5300 N N . SER B 1 292 ? 1.769 0.874 -17.078 1 96.56 292 SER B N 1
ATOM 5301 C CA . SER B 1 292 ? 2.17 1.999 -17.922 1 96.56 292 SER B CA 1
ATOM 5302 C C . SER B 1 292 ? 3.008 1.532 -19.109 1 96.56 292 SER B C 1
ATOM 5304 O O . SER B 1 292 ? 3.184 2.271 -20.078 1 96.56 292 SER B O 1
ATOM 5306 N N . ARG B 1 293 ? 3.469 0.312 -19.078 1 96.31 293 ARG B N 1
ATOM 5307 C CA . ARG B 1 293 ? 4.32 -0.238 -20.125 1 96.31 293 ARG B CA 1
ATOM 5308 C C . ARG B 1 293 ? 3.607 -1.352 -20.875 1 96.31 293 ARG B C 1
ATOM 5310 O O . ARG B 1 293 ? 4.234 -2.096 -21.641 1 96.31 293 ARG B O 1
ATOM 5317 N N . GLY B 1 294 ? 2.357 -1.534 -20.547 1 93.56 294 GLY B N 1
ATOM 5318 C CA . GLY B 1 294 ? 1.569 -2.561 -21.203 1 93.56 294 GLY B CA 1
ATOM 5319 C C . GLY B 1 294 ? 1.844 -3.957 -20.688 1 93.56 294 GLY B C 1
ATOM 5320 O O . GLY B 1 294 ? 1.578 -4.949 -21.359 1 93.56 294 GLY B O 1
ATOM 5321 N N . ILE B 1 295 ? 2.438 -4.066 -19.578 1 97.19 295 ILE B N 1
ATOM 5322 C CA . ILE B 1 295 ? 2.723 -5.348 -18.938 1 97.19 295 ILE B CA 1
ATOM 5323 C C . ILE B 1 295 ? 1.635 -5.668 -17.906 1 97.19 295 ILE B C 1
ATOM 5325 O O . ILE B 1 295 ? 1.247 -4.805 -17.109 1 97.19 295 ILE B O 1
ATOM 5329 N N . ALA B 1 296 ? 1.127 -6.859 -17.969 1 96.69 296 ALA B N 1
ATOM 5330 C CA . ALA B 1 296 ? 0.046 -7.27 -17.078 1 96.69 296 ALA B CA 1
ATOM 5331 C C . ALA B 1 296 ? 0.597 -7.812 -15.758 1 96.69 296 ALA B C 1
ATOM 5333 O O . ALA B 1 296 ? 1.702 -8.359 -15.719 1 96.69 296 ALA B O 1
ATOM 5334 N N . THR B 1 297 ? -0.182 -7.59 -14.711 1 98.12 297 THR B N 1
ATOM 5335 C CA . THR B 1 297 ? 0.17 -8.078 -13.383 1 98.12 297 THR B CA 1
ATOM 5336 C C . THR B 1 297 ? -1.063 -8.609 -12.656 1 98.12 297 THR B C 1
ATOM 5338 O O . THR B 1 297 ? -2.193 -8.289 -13.031 1 98.12 297 THR B O 1
ATOM 5341 N N . THR B 1 298 ? -0.84 -9.445 -11.68 1 97.19 298 THR B N 1
ATOM 5342 C CA . THR B 1 298 ? -1.877 -9.891 -10.758 1 97.19 298 THR B CA 1
ATOM 5343 C C . THR B 1 298 ? -1.33 -9.992 -9.336 1 97.19 298 THR B C 1
ATOM 5345 O O . THR B 1 298 ? -0.456 -10.812 -9.055 1 97.19 298 THR B O 1
ATOM 5348 N N . PRO B 1 299 ? -1.822 -9.102 -8.445 1 97.94 299 PRO B N 1
ATOM 5349 C CA . PRO B 1 299 ? -1.494 -9.273 -7.027 1 97.94 299 PRO B CA 1
ATOM 5350 C C . PRO B 1 299 ? -2.189 -10.484 -6.406 1 97.94 299 PRO B C 1
ATOM 5352 O O . PRO B 1 299 ? -3.381 -10.703 -6.645 1 97.94 299 PRO B O 1
ATOM 5355 N N . MET B 1 300 ? -1.417 -11.305 -5.609 1 97.31 300 MET B N 1
ATOM 5356 C CA . MET B 1 300 ? -1.928 -12.57 -5.09 1 97.31 300 MET B CA 1
ATOM 5357 C C . MET B 1 300 ? -1.611 -12.719 -3.607 1 97.31 300 MET B C 1
ATOM 5359 O O . MET B 1 300 ? -0.498 -12.414 -3.172 1 97.31 300 MET B O 1
ATOM 5363 N N . GLU B 1 301 ? -2.6 -13.164 -2.867 1 96.31 301 GLU B N 1
ATOM 5364 C CA . GLU B 1 301 ? -2.428 -13.406 -1.438 1 96.31 301 GLU B CA 1
ATOM 5365 C C . GLU B 1 301 ? -2.545 -14.898 -1.116 1 96.31 301 GLU B C 1
ATOM 5367 O O . GLU B 1 301 ? -2.17 -15.336 -0.026 1 96.31 301 GLU B O 1
ATOM 5372 N N . GLY B 1 302 ? -3.047 -15.688 -2.002 1 94.94 302 GLY B N 1
ATOM 5373 C CA . GLY B 1 302 ? -3.275 -17.109 -1.756 1 94.94 302 GLY B CA 1
ATOM 5374 C C . GLY B 1 302 ? -2.008 -17.938 -1.837 1 94.94 302 GLY B C 1
ATOM 5375 O O . GLY B 1 302 ? -1.801 -18.672 -2.807 1 94.94 302 GLY B O 1
ATOM 5376 N N . HIS B 1 303 ? -1.251 -17.922 -0.799 1 95.62 303 HIS B N 1
ATOM 5377 C CA . HIS B 1 303 ? -0.006 -18.672 -0.755 1 95.62 303 HIS B CA 1
ATOM 5378 C C . HIS B 1 303 ? 0.34 -19.094 0.672 1 95.62 303 HIS B C 1
ATOM 5380 O O . HIS B 1 303 ? -0.199 -18.531 1.631 1 95.62 303 HIS B O 1
ATOM 5386 N N . MET B 1 304 ? 1.145 -20.047 0.745 1 94.12 304 MET B N 1
ATOM 5387 C CA . MET B 1 304 ? 1.718 -20.5 2.01 1 94.12 304 MET B CA 1
ATOM 5388 C C . MET B 1 304 ? 3.049 -19.812 2.281 1 94.12 304 MET B C 1
ATOM 5390 O O . MET B 1 304 ? 4.102 -20.281 1.85 1 94.12 304 MET B O 1
ATOM 5394 N N . SER B 1 305 ? 2.99 -18.75 3.15 1 95.25 305 SER B N 1
ATOM 5395 C CA . SER B 1 305 ? 4.16 -17.906 3.336 1 95.25 305 SER B CA 1
ATOM 5396 C C . SER B 1 305 ? 5.32 -18.672 3.951 1 95.25 305 SER B C 1
ATOM 5398 O O . SER B 1 305 ? 6.477 -18.469 3.58 1 95.25 305 SER B O 1
ATOM 5400 N N . TRP B 1 306 ? 5.016 -19.5 4.926 1 92.56 306 TRP B N 1
ATOM 5401 C CA . TRP B 1 306 ? 6.098 -20.219 5.594 1 92.56 306 TRP B CA 1
ATOM 5402 C C . TRP B 1 306 ? 6.812 -21.156 4.625 1 92.56 306 TRP B C 1
ATOM 5404 O O . TRP B 1 306 ? 8.039 -21.281 4.664 1 92.56 306 TRP B O 1
ATOM 5414 N N . GLY B 1 307 ? 6.062 -21.828 3.73 1 93.31 307 GLY B N 1
ATOM 5415 C CA . GLY B 1 307 ? 6.668 -22.688 2.717 1 93.31 307 GLY B CA 1
ATOM 5416 C C . GLY B 1 307 ? 7.539 -21.922 1.738 1 93.31 307 GLY B C 1
ATOM 5417 O O . GLY B 1 307 ? 8.625 -22.375 1.379 1 93.31 307 GLY B O 1
ATOM 5418 N N . ILE B 1 308 ? 7.062 -20.75 1.313 1 97.06 308 ILE B N 1
ATOM 5419 C CA . ILE B 1 308 ? 7.824 -19.906 0.406 1 97.06 308 ILE B CA 1
ATOM 5420 C C . ILE B 1 308 ? 9.133 -19.484 1.07 1 97.06 308 ILE B C 1
ATOM 5422 O O . ILE B 1 308 ? 10.195 -19.531 0.449 1 97.06 308 ILE B O 1
ATOM 5426 N N . ARG B 1 309 ? 9.094 -19.047 2.326 1 97 309 ARG B N 1
ATOM 5427 C CA . ARG B 1 309 ? 10.297 -18.609 3.031 1 97 309 ARG B CA 1
ATOM 5428 C C . ARG B 1 309 ? 11.328 -19.734 3.104 1 97 309 ARG B C 1
ATOM 5430 O O . ARG B 1 309 ? 12.516 -19.5 2.865 1 97 309 ARG B O 1
ATOM 5437 N N . GLN B 1 310 ? 10.867 -20.875 3.402 1 95 310 GLN B N 1
ATOM 5438 C CA . GLN B 1 310 ? 11.773 -22.016 3.482 1 95 310 GLN B CA 1
ATOM 5439 C C . GLN B 1 310 ? 12.391 -22.328 2.121 1 95 310 GLN B C 1
ATOM 5441 O O . GLN B 1 310 ? 13.602 -22.547 2.016 1 95 310 GLN B O 1
ATOM 5446 N N . ALA B 1 311 ? 11.617 -22.297 1.125 1 96.19 311 ALA B N 1
ATOM 5447 C CA . ALA B 1 311 ? 12.047 -22.688 -0.216 1 96.19 311 ALA B CA 1
ATOM 5448 C C . ALA B 1 311 ? 13.07 -21.703 -0.767 1 96.19 311 ALA B C 1
ATOM 5450 O O . ALA B 1 311 ? 13.969 -22.078 -1.519 1 96.19 311 ALA B O 1
ATOM 5451 N N . PHE B 1 312 ? 12.992 -20.438 -0.379 1 98.44 312 PHE B N 1
ATOM 5452 C CA . PHE B 1 312 ? 13.812 -19.422 -1.008 1 98.44 312 PHE B CA 1
ATOM 5453 C C . PHE B 1 312 ? 14.828 -18.859 -0.018 1 98.44 312 PHE B C 1
ATOM 5455 O O . PHE B 1 312 ? 15.531 -17.891 -0.322 1 98.44 312 PHE B O 1
ATOM 5462 N N . GLY B 1 313 ? 14.898 -19.359 1.168 1 98 313 GLY B N 1
ATOM 5463 C CA . GLY B 1 313 ? 15.859 -18.922 2.164 1 98 313 GLY B CA 1
ATOM 5464 C C . GLY B 1 313 ? 15.562 -17.547 2.725 1 98 313 GLY B C 1
ATOM 5465 O O . GLY B 1 313 ? 16.484 -16.766 2.988 1 98 313 GLY B O 1
ATOM 5466 N N . ILE B 1 314 ? 14.32 -17.234 2.854 1 98.5 314 ILE B N 1
ATOM 5467 C CA . ILE B 1 314 ? 13.898 -15.945 3.389 1 98.5 314 ILE B CA 1
ATOM 5468 C C . ILE B 1 314 ? 13.836 -16.016 4.91 1 98.5 314 ILE B C 1
ATOM 5470 O O . ILE B 1 314 ? 13.141 -16.859 5.473 1 98.5 314 ILE B O 1
ATOM 5474 N N . PRO B 1 315 ? 14.539 -15.125 5.613 1 97.06 315 PRO B N 1
ATOM 5475 C CA . PRO B 1 315 ? 14.477 -15.133 7.078 1 97.06 315 PRO B CA 1
ATOM 5476 C C . PRO B 1 315 ? 13.062 -14.938 7.609 1 97.06 315 PRO B C 1
ATOM 5478 O O . PRO B 1 315 ? 12.242 -14.266 6.973 1 97.06 315 PRO B O 1
ATOM 5481 N N . ARG B 1 316 ? 12.789 -15.422 8.789 1 94.06 316 ARG B N 1
ATOM 5482 C CA . ARG B 1 316 ? 11.461 -15.445 9.391 1 94.06 316 ARG B CA 1
ATOM 5483 C C . ARG B 1 316 ? 10.977 -14.031 9.711 1 94.06 316 ARG B C 1
ATOM 5485 O O . ARG B 1 316 ? 9.781 -13.805 9.891 1 94.06 316 ARG B O 1
ATOM 5492 N N . ARG B 1 317 ? 11.859 -13.102 9.828 1 95.44 317 ARG B N 1
ATOM 5493 C CA . ARG B 1 317 ? 11.477 -11.734 10.172 1 95.44 317 ARG B CA 1
ATOM 5494 C C . ARG B 1 317 ? 10.688 -11.094 9.031 1 95.44 317 ARG B C 1
ATOM 5496 O O . ARG B 1 317 ? 10.023 -10.078 9.234 1 95.44 317 ARG B O 1
ATOM 5503 N N . TYR B 1 318 ? 10.812 -11.656 7.828 1 97.56 318 TYR B N 1
ATOM 5504 C CA . TYR B 1 318 ? 10.086 -11.102 6.691 1 97.56 318 TYR B CA 1
ATOM 5505 C C . TYR B 1 318 ? 8.727 -11.766 6.535 1 97.56 318 TYR B C 1
ATOM 5507 O O . TYR B 1 318 ? 8.633 -13 6.5 1 97.56 318 TYR B O 1
ATOM 5515 N N . THR B 1 319 ? 7.664 -10.977 6.5 1 97.38 319 THR B N 1
ATOM 5516 C CA . THR B 1 319 ? 6.352 -11.453 6.078 1 97.38 319 THR B CA 1
ATOM 5517 C C . THR B 1 319 ? 6.148 -11.234 4.582 1 97.38 319 THR B C 1
ATOM 5519 O O . THR B 1 319 ? 6.906 -10.492 3.951 1 97.38 319 THR B O 1
ATOM 5522 N N . ILE B 1 320 ? 5.215 -11.953 4.004 1 98.5 320 ILE B N 1
ATOM 5523 C CA . ILE B 1 320 ? 4.926 -11.852 2.578 1 98.5 320 ILE B CA 1
ATOM 5524 C C . ILE B 1 320 ? 3.48 -11.406 2.375 1 98.5 320 ILE B C 1
ATOM 5526 O O . ILE B 1 320 ? 2.596 -12.227 2.141 1 98.5 320 ILE B O 1
ATOM 5530 N N . PRO B 1 321 ? 3.27 -10.109 2.371 1 98.12 321 PRO B N 1
ATOM 5531 C CA . PRO B 1 321 ? 1.895 -9.617 2.252 1 98.12 321 PRO B CA 1
ATOM 5532 C C . PRO B 1 321 ? 1.299 -9.867 0.868 1 98.12 321 PRO B C 1
ATOM 5534 O O . PRO B 1 321 ? 0.076 -9.93 0.721 1 98.12 321 PRO B O 1
ATOM 5537 N N . LEU B 1 322 ? 2.17 -9.93 -0.103 1 97.31 322 LEU B N 1
ATOM 5538 C CA . LEU B 1 322 ? 1.693 -9.945 -1.481 1 97.31 322 LEU B CA 1
ATOM 5539 C C . LEU B 1 322 ? 2.76 -10.5 -2.42 1 97.31 322 LEU B C 1
ATOM 5541 O O . LEU B 1 322 ? 3.947 -10.195 -2.264 1 97.31 322 LEU B O 1
ATOM 5545 N N . ILE B 1 323 ? 2.35 -11.367 -3.354 1 98.81 323 ILE B N 1
ATOM 5546 C CA . ILE B 1 323 ? 3.203 -11.68 -4.496 1 98.81 323 ILE B CA 1
ATOM 5547 C C . ILE B 1 323 ? 2.514 -11.25 -5.785 1 98.81 323 ILE B C 1
ATOM 5549 O O . ILE B 1 323 ? 1.282 -11.227 -5.863 1 98.81 323 ILE B O 1
ATOM 5553 N N . VAL B 1 324 ? 3.289 -10.859 -6.773 1 98.94 324 VAL B N 1
ATOM 5554 C CA . VAL B 1 324 ? 2.721 -10.297 -7.992 1 98.94 324 VAL B CA 1
ATOM 5555 C C . VAL B 1 324 ? 3.256 -11.047 -9.211 1 98.94 324 VAL B C 1
ATOM 5557 O O . VAL B 1 324 ? 4.441 -10.945 -9.531 1 98.94 324 VAL B O 1
ATOM 5560 N N . ALA B 1 325 ? 2.4 -11.805 -9.891 1 98.75 325 ALA B N 1
ATOM 5561 C CA . ALA B 1 325 ? 2.752 -12.383 -11.18 1 98.75 325 ALA B CA 1
ATOM 5562 C C . ALA B 1 325 ? 2.781 -11.32 -12.273 1 98.75 325 ALA B C 1
ATOM 5564 O O . ALA B 1 325 ? 1.919 -10.438 -12.312 1 98.75 325 ALA B O 1
ATOM 5565 N N . THR B 1 326 ? 3.73 -11.383 -13.141 1 98.75 326 THR B N 1
ATOM 5566 C CA . THR B 1 326 ? 3.98 -10.344 -14.141 1 98.75 326 THR B CA 1
ATOM 5567 C C . THR B 1 326 ? 4.285 -10.969 -15.5 1 98.75 326 THR B C 1
ATOM 5569 O O . THR B 1 326 ? 5.102 -11.883 -15.602 1 98.75 326 THR B O 1
ATOM 5572 N N . GLY B 1 327 ? 3.617 -10.469 -16.516 1 98.19 327 GLY B N 1
ATOM 5573 C CA . GLY B 1 327 ? 3.879 -10.992 -17.844 1 98.19 327 GLY B CA 1
ATOM 5574 C C . GLY B 1 327 ? 2.947 -10.43 -18.906 1 98.19 327 GLY B C 1
ATOM 5575 O O . GLY B 1 327 ? 2.209 -9.477 -18.641 1 98.19 327 GLY B O 1
ATOM 5576 N N . ARG B 1 328 ? 3.055 -11 -20.078 1 95.12 328 ARG B N 1
ATOM 5577 C CA . ARG B 1 328 ? 2.127 -10.672 -21.156 1 95.12 328 ARG B CA 1
ATOM 5578 C C . ARG B 1 328 ? 0.813 -11.43 -21 1 95.12 328 ARG B C 1
ATOM 5580 O O . ARG B 1 328 ? 0.814 -12.625 -20.703 1 95.12 328 ARG B O 1
ATOM 5587 N N . PRO B 1 329 ? -0.23 -10.68 -21.141 1 92.62 329 PRO B N 1
ATOM 5588 C CA . PRO B 1 329 ? -1.504 -11.398 -21.047 1 92.62 329 PRO B CA 1
ATOM 5589 C C . PRO B 1 329 ? -1.697 -12.406 -22.188 1 92.62 329 PRO B C 1
ATOM 5591 O O . PRO B 1 329 ? -1.238 -12.172 -23.297 1 92.62 329 PRO B O 1
ATOM 5594 N N . PHE B 1 330 ? -2.348 -13.438 -21.844 1 90.12 330 PHE B N 1
ATOM 5595 C CA . PHE B 1 330 ? -2.684 -14.43 -22.859 1 90.12 330 PHE B CA 1
ATOM 5596 C C . PHE B 1 330 ? -3.771 -13.914 -23.781 1 90.12 330 PHE B C 1
ATOM 5598 O O . PHE B 1 330 ? -4.816 -13.438 -23.328 1 90.12 330 PHE B O 1
ATOM 5605 N N . VAL B 1 331 ? -3.475 -13.883 -25.047 1 84.12 331 VAL B N 1
ATOM 5606 C CA . VAL B 1 331 ? -4.422 -13.438 -26.062 1 84.12 331 VAL B CA 1
ATOM 5607 C C . VAL B 1 331 ? -4.777 -14.602 -26.984 1 84.12 331 VAL B C 1
ATOM 5609 O O . VAL B 1 331 ? -3.896 -15.328 -27.453 1 84.12 331 VAL B O 1
ATOM 5612 N N . ARG B 1 332 ? -6.137 -14.867 -27.016 1 77.19 332 ARG B N 1
ATOM 5613 C CA . ARG B 1 332 ? -6.672 -15.859 -27.938 1 77.19 332 ARG B CA 1
ATOM 5614 C C . ARG B 1 332 ? -7.562 -15.203 -28.984 1 77.19 332 ARG B C 1
ATOM 5616 O O . ARG B 1 332 ? -8.508 -14.484 -28.656 1 77.19 332 ARG B O 1
ATOM 5623 N N . ASN B 1 333 ? -7.258 -15.469 -30.203 1 72.19 333 ASN B N 1
ATOM 5624 C CA . ASN B 1 333 ? -8.016 -14.898 -31.328 1 72.19 333 ASN B CA 1
ATOM 5625 C C . ASN B 1 333 ? -8.148 -13.383 -31.188 1 72.19 333 ASN B C 1
ATOM 5627 O O . ASN B 1 333 ? -9.258 -12.844 -31.281 1 72.19 333 ASN B O 1
ATOM 5631 N N . ASP B 1 334 ? -7.148 -12.75 -30.734 1 71.06 334 ASP B N 1
ATOM 5632 C CA . ASP B 1 334 ? -6.996 -11.297 -30.688 1 71.06 334 ASP B CA 1
ATOM 5633 C C . ASP B 1 334 ? -7.82 -10.695 -29.547 1 71.06 334 ASP B C 1
ATOM 5635 O O . ASP B 1 334 ? -8.219 -9.523 -29.609 1 71.06 334 ASP B O 1
ATOM 5639 N N . THR B 1 335 ? -8.25 -11.523 -28.75 1 74.38 335 THR B N 1
ATOM 5640 C CA . THR B 1 335 ? -8.984 -11.039 -27.578 1 74.38 335 THR B CA 1
ATOM 5641 C C . THR B 1 335 ? -8.312 -11.492 -26.297 1 74.38 335 THR B C 1
ATOM 5643 O O . THR B 1 335 ? -7.812 -12.617 -26.203 1 74.38 335 THR B O 1
ATOM 5646 N N . LEU B 1 336 ? -8.266 -10.531 -25.406 1 74.69 336 LEU B N 1
ATOM 5647 C CA . LEU B 1 336 ? -7.758 -10.875 -24.078 1 74.69 336 LEU B CA 1
ATOM 5648 C C . LEU B 1 336 ? -8.516 -12.062 -23.5 1 74.69 336 LEU B C 1
ATOM 5650 O O . LEU B 1 336 ? -9.75 -12.047 -23.453 1 74.69 336 LEU B O 1
ATOM 5654 N N . ALA B 1 337 ? -7.734 -13.125 -23.281 1 71.81 337 ALA B N 1
ATOM 5655 C CA . ALA B 1 337 ? -8.367 -14.273 -22.641 1 71.81 337 ALA B CA 1
ATOM 5656 C C . ALA B 1 337 ? -8.477 -14.078 -21.141 1 71.81 337 ALA B C 1
ATOM 5658 O O . ALA B 1 337 ? -7.461 -14.008 -20.438 1 71.81 337 ALA B O 1
ATOM 5659 N N . VAL B 1 338 ? -9.633 -13.633 -20.75 1 70.62 338 VAL B N 1
ATOM 5660 C CA . VAL B 1 338 ? -9.875 -13.414 -19.328 1 70.62 338 VAL B CA 1
ATOM 5661 C C . VAL B 1 338 ? -10.516 -14.656 -18.719 1 70.62 338 VAL B C 1
ATOM 5663 O O . VAL B 1 338 ? -11.445 -15.234 -19.297 1 70.62 338 VAL B O 1
ATOM 5666 N N . GLY B 1 339 ? -9.852 -15.273 -17.812 1 73.06 339 GLY B N 1
ATOM 5667 C CA . GLY B 1 339 ? -10.414 -16.391 -17.062 1 73.06 339 GLY B CA 1
ATOM 5668 C C . GLY B 1 339 ? -11.023 -15.977 -15.742 1 73.06 339 GLY B C 1
ATOM 5669 O O . GLY B 1 339 ? -10.898 -14.82 -15.328 1 73.06 339 GLY B O 1
ATOM 5670 N N . LYS B 1 340 ? -11.828 -16.891 -15.219 1 76.44 340 LYS B N 1
ATOM 5671 C CA . LYS B 1 340 ? -12.422 -16.672 -13.906 1 76.44 340 LYS B CA 1
ATOM 5672 C C . LYS B 1 340 ? -11.414 -16.969 -12.797 1 76.44 340 LYS B C 1
ATOM 5674 O O . LYS B 1 340 ? -10.555 -17.844 -12.945 1 76.44 340 LYS B O 1
ATOM 5679 N N . ASP B 1 341 ? -11.523 -16.109 -11.75 1 77.38 341 ASP B N 1
ATOM 5680 C CA . ASP B 1 341 ? -10.688 -16.406 -10.594 1 77.38 341 ASP B CA 1
ATOM 5681 C C . ASP B 1 341 ? -11.328 -17.484 -9.711 1 77.38 341 ASP B C 1
ATOM 5683 O O . ASP B 1 341 ? -12.289 -18.125 -10.117 1 77.38 341 ASP B O 1
ATOM 5687 N N . ASP B 1 342 ? -10.68 -17.766 -8.586 1 75.06 342 ASP B N 1
ATOM 5688 C CA . ASP B 1 342 ? -11.109 -18.828 -7.695 1 75.06 342 ASP B CA 1
ATOM 5689 C C . ASP B 1 342 ? -12.5 -18.562 -7.137 1 75.06 342 ASP B C 1
ATOM 5691 O O . ASP B 1 342 ? -13.195 -19.469 -6.699 1 75.06 342 ASP B O 1
ATOM 5695 N N . ALA B 1 343 ? -12.883 -17.281 -7.16 1 73.88 343 ALA B N 1
ATOM 5696 C CA . ALA B 1 343 ? -14.203 -16.906 -6.664 1 73.88 343 ALA B CA 1
ATOM 5697 C C . ALA B 1 343 ? -15.211 -16.812 -7.805 1 73.88 343 ALA B C 1
ATOM 5699 O O . ALA B 1 343 ? -16.406 -16.578 -7.57 1 73.88 343 ALA B O 1
ATOM 5700 N N . GLY B 1 344 ? -14.789 -17.031 -9.016 1 75.62 344 GLY B N 1
ATOM 5701 C CA . GLY B 1 344 ? -15.68 -17 -10.172 1 75.62 344 GLY B CA 1
ATOM 5702 C C . GLY B 1 344 ? -15.805 -15.625 -10.789 1 75.62 344 GLY B C 1
ATOM 5703 O O . GLY B 1 344 ? -16.656 -15.398 -11.641 1 75.62 344 GLY B O 1
ATOM 5704 N N . LEU B 1 345 ? -15 -14.75 -10.328 1 76.94 345 LEU B N 1
ATOM 5705 C CA . LEU B 1 345 ? -15.039 -13.391 -10.844 1 76.94 345 LEU B CA 1
ATOM 5706 C C . LEU B 1 345 ? -14.109 -13.227 -12.039 1 76.94 345 LEU B C 1
ATOM 5708 O O . LEU B 1 345 ? -13.016 -13.805 -12.062 1 76.94 345 LEU B O 1
ATOM 5712 N N . THR B 1 346 ? -14.594 -12.484 -13 1 77.06 346 THR B N 1
ATOM 5713 C CA . THR B 1 346 ? -13.758 -12.117 -14.141 1 77.06 346 THR B CA 1
ATOM 5714 C C . THR B 1 346 ? -13.117 -10.75 -13.922 1 77.06 346 THR B C 1
ATOM 5716 O O . THR B 1 346 ? -13.719 -9.859 -13.312 1 77.06 346 THR B O 1
ATOM 5719 N N . HIS B 1 347 ? -11.867 -10.695 -14.383 1 81.94 347 HIS B N 1
ATOM 5720 C CA . HIS B 1 347 ? -11.117 -9.445 -14.258 1 81.94 347 HIS B CA 1
ATOM 5721 C C . HIS B 1 347 ? -10.57 -8.992 -15.609 1 81.94 347 HIS B C 1
ATOM 5723 O O . HIS B 1 347 ? -9.898 -9.758 -16.297 1 81.94 347 HIS B O 1
ATOM 5729 N N . GLY B 1 348 ? -10.977 -7.801 -16.062 1 79.25 348 GLY B N 1
ATOM 5730 C CA . GLY B 1 348 ? -10.492 -7.25 -17.328 1 79.25 348 GLY B CA 1
ATOM 5731 C C . GLY B 1 348 ? -10.367 -5.738 -17.312 1 79.25 348 GLY B C 1
ATOM 5732 O O . GLY B 1 348 ? -10.438 -5.117 -16.25 1 79.25 348 GLY B O 1
ATOM 5733 N N . ASN B 1 349 ? -10.039 -5.18 -18.484 1 78.06 349 ASN B N 1
ATOM 5734 C CA . ASN B 1 349 ? -9.758 -3.748 -18.547 1 78.06 349 ASN B CA 1
ATOM 5735 C C . ASN B 1 349 ? -10.797 -3.016 -19.406 1 78.06 349 ASN B C 1
ATOM 5737 O O . ASN B 1 349 ? -10.586 -1.864 -19.781 1 78.06 349 ASN B O 1
ATOM 5741 N N . THR B 1 350 ? -11.82 -3.674 -19.641 1 79.44 350 THR B N 1
ATOM 5742 C CA . THR B 1 350 ? -12.906 -3.021 -20.375 1 79.44 350 THR B CA 1
ATOM 5743 C C . THR B 1 350 ? -14.047 -2.662 -19.422 1 79.44 350 THR B C 1
ATOM 5745 O O . THR B 1 350 ? -14.086 -3.129 -18.281 1 79.44 350 THR B O 1
ATOM 5748 N N . LYS B 1 351 ? -14.953 -1.874 -19.891 1 76.56 351 LYS B N 1
ATOM 5749 C CA . LYS B 1 351 ? -16.094 -1.457 -19.078 1 76.56 351 LYS B CA 1
ATOM 5750 C C . LYS B 1 351 ? -16.922 -2.66 -18.641 1 76.56 351 LYS B C 1
ATOM 5752 O O . LYS B 1 351 ? -17.484 -2.668 -17.531 1 76.56 351 LYS B O 1
ATOM 5757 N N . GLU B 1 352 ? -16.922 -3.699 -19.469 1 73.69 352 GLU B N 1
ATOM 5758 C CA . GLU B 1 352 ? -17.734 -4.887 -19.203 1 73.69 352 GLU B CA 1
ATOM 5759 C C . GLU B 1 352 ? -17.016 -5.852 -18.266 1 73.69 352 GLU B C 1
ATOM 5761 O O . GLU B 1 352 ? -17.656 -6.586 -17.516 1 73.69 352 GLU B O 1
ATOM 5766 N N . THR B 1 353 ? -15.719 -5.738 -18.25 1 78.94 353 THR B N 1
ATOM 5767 C CA . THR B 1 353 ? -14.984 -6.785 -17.562 1 78.94 353 THR B CA 1
ATOM 5768 C C . THR B 1 353 ? -14.273 -6.223 -16.328 1 78.94 353 THR B C 1
ATOM 5770 O O . THR B 1 353 ? -13.711 -6.973 -15.531 1 78.94 353 THR B O 1
ATOM 5773 N N . ASN B 1 354 ? -14.438 -4.914 -16.172 1 82.81 354 ASN B N 1
ATOM 5774 C CA . ASN B 1 354 ? -13.766 -4.289 -15.039 1 82.81 354 ASN B CA 1
ATOM 5775 C C . ASN B 1 354 ? -14.352 -4.754 -13.711 1 82.81 354 ASN B C 1
ATOM 5777 O O . ASN B 1 354 ? -15.555 -5.004 -13.617 1 82.81 354 ASN B O 1
ATOM 5781 N N . SER B 1 355 ? -13.453 -4.898 -12.789 1 86.5 355 SER B N 1
ATOM 5782 C CA . SER B 1 355 ? -13.922 -5.258 -11.453 1 86.5 355 SER B CA 1
ATOM 5783 C C . SER B 1 355 ? -14.805 -4.168 -10.859 1 86.5 355 SER B C 1
ATOM 5785 O O . SER B 1 355 ? -14.492 -2.98 -10.961 1 86.5 355 SER B O 1
ATOM 5787 N N . PRO B 1 356 ? -15.859 -4.59 -10.281 1 83.06 356 PRO B N 1
ATOM 5788 C CA . PRO B 1 356 ? -16.781 -3.594 -9.734 1 83.06 356 PRO B CA 1
ATOM 5789 C C . PRO B 1 356 ? -16.203 -2.824 -8.555 1 83.06 356 PRO B C 1
ATOM 5791 O O . PRO B 1 356 ? -15.414 -3.377 -7.781 1 83.06 356 PRO B O 1
ATOM 5794 N N . ARG B 1 357 ? -16.625 -1.556 -8.43 1 88.88 357 ARG B N 1
ATOM 5795 C CA . ARG B 1 357 ? -16.266 -0.673 -7.324 1 88.88 357 ARG B CA 1
ATOM 5796 C C . ARG B 1 357 ? -17.516 -0.08 -6.68 1 88.88 357 ARG B C 1
ATOM 5798 O O . ARG B 1 357 ? -18.484 0.239 -7.371 1 88.88 357 ARG B O 1
ATOM 5805 N N 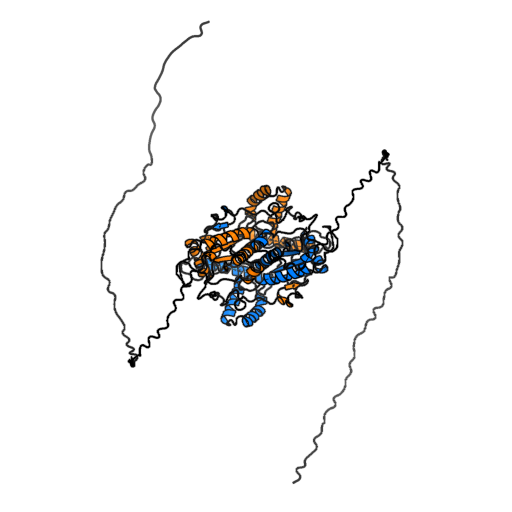. PHE B 1 358 ? -17.484 0.07 -5.34 1 91.25 358 PHE B N 1
ATOM 5806 C CA . PHE B 1 358 ? -18.547 0.775 -4.652 1 91.25 358 PHE B CA 1
ATOM 5807 C C . PHE B 1 358 ? -18.703 2.195 -5.188 1 91.25 358 PHE B C 1
ATOM 5809 O O . PHE B 1 358 ? -17.719 2.799 -5.637 1 91.25 358 PHE B O 1
ATOM 5816 N N . PRO B 1 359 ? -19.969 2.668 -5.125 1 90.25 359 PRO B N 1
ATOM 5817 C CA . PRO B 1 359 ? -20.156 4.066 -5.523 1 90.25 359 PRO B CA 1
ATOM 5818 C C . PRO B 1 359 ? -19.328 5.031 -4.688 1 90.25 359 PRO B C 1
ATOM 5820 O O . PRO B 1 359 ? -19.109 4.801 -3.494 1 90.25 359 PRO B O 1
ATOM 5823 N N . SER B 1 360 ? -18.953 6.113 -5.293 1 92.56 360 SER B N 1
ATOM 5824 C CA . SER B 1 360 ? -18.094 7.102 -4.652 1 92.56 360 SER B CA 1
ATOM 5825 C C . SER B 1 360 ? -18.781 7.727 -3.441 1 92.56 360 SER B C 1
ATOM 5827 O O . SER B 1 360 ? -18.109 8.086 -2.465 1 92.56 360 SER B O 1
ATOM 5829 N N . ASN B 1 361 ? -20.078 7.82 -3.447 1 91.94 361 ASN B N 1
ATOM 5830 C CA . ASN B 1 361 ? -20.797 8.539 -2.406 1 91.94 361 ASN B CA 1
ATOM 5831 C C . ASN B 1 361 ? -20.766 7.785 -1.08 1 91.94 361 ASN B C 1
ATOM 5833 O O . ASN B 1 361 ? -21.047 8.367 -0.027 1 91.94 361 ASN B O 1
ATOM 5837 N N . ILE B 1 362 ? -20.422 6.484 -1.142 1 92.12 362 ILE B N 1
ATOM 5838 C CA . ILE B 1 362 ? -20.344 5.75 0.117 1 92.12 362 ILE B CA 1
ATOM 5839 C C . ILE B 1 362 ? -18.891 5.383 0.411 1 92.12 362 ILE B C 1
ATOM 5841 O O . ILE B 1 362 ? -18.609 4.617 1.339 1 92.12 362 ILE B O 1
ATOM 5845 N N . THR B 1 363 ? -17.969 5.84 -0.444 1 95.56 363 THR B N 1
ATOM 5846 C CA . THR B 1 363 ? -16.562 5.488 -0.271 1 95.56 363 THR B CA 1
ATOM 5847 C C . THR B 1 363 ? -15.734 6.73 0.045 1 95.56 363 THR B C 1
ATOM 5849 O O . THR B 1 363 ? -14.758 6.656 0.795 1 95.56 363 THR B O 1
ATOM 5852 N N . ILE B 1 364 ? -16.141 7.859 -0.554 1 97.62 364 ILE B N 1
ATOM 5853 C CA . ILE B 1 364 ? -15.406 9.109 -0.384 1 97.62 364 ILE B CA 1
ATOM 5854 C C . ILE B 1 364 ? -16.281 10.125 0.351 1 97.62 364 ILE B C 1
ATOM 5856 O O . ILE B 1 364 ? -17.375 10.477 -0.123 1 97.62 364 ILE B O 1
ATOM 5860 N N . PHE B 1 365 ? -15.766 10.586 1.427 1 97.88 365 PHE B N 1
ATOM 5861 C CA . PHE B 1 365 ? -16.453 11.57 2.256 1 97.88 365 PHE B CA 1
ATOM 5862 C C . PHE B 1 365 ? -15.68 12.883 2.297 1 97.88 365 PHE B C 1
ATOM 5864 O O . PHE B 1 365 ? -14.5 12.922 1.952 1 97.88 365 PHE B O 1
ATOM 5871 N N . GLU B 1 366 ? -16.406 13.93 2.727 1 96.81 366 GLU B N 1
ATOM 5872 C CA . GLU B 1 366 ? -15.742 15.234 2.785 1 96.81 366 GLU B CA 1
ATOM 5873 C C . GLU B 1 366 ? -16.062 15.961 4.086 1 96.81 366 GLU B C 1
ATOM 5875 O O . GLU B 1 366 ? -17.234 16.109 4.438 1 96.81 366 GLU B O 1
ATOM 5880 N N . ASN B 1 367 ? -15.094 16.281 4.836 1 97.31 367 ASN B N 1
ATOM 5881 C CA . ASN B 1 367 ? -15.07 17.125 6.031 1 97.31 367 ASN B CA 1
ATOM 5882 C C . ASN B 1 367 ? -15.734 16.422 7.219 1 97.31 367 ASN B C 1
ATOM 5884 O O . ASN B 1 367 ? -15.445 16.75 8.375 1 97.31 367 ASN B O 1
ATOM 5888 N N . ASN B 1 368 ? -16.594 15.531 6.906 1 95.81 368 ASN B N 1
ATOM 5889 C CA . ASN B 1 368 ? -17.125 14.656 7.945 1 95.81 368 ASN B CA 1
ATOM 5890 C C . ASN B 1 368 ? -17.359 13.242 7.422 1 95.81 368 ASN B C 1
ATOM 5892 O O . ASN B 1 368 ? -17.812 13.062 6.285 1 95.81 368 ASN B O 1
ATOM 5896 N N . PHE B 1 369 ? -17.172 12.336 8.352 1 97.75 369 PHE B N 1
ATOM 5897 C CA . PHE B 1 369 ? -17.422 10.953 7.965 1 97.75 369 PHE B CA 1
ATOM 5898 C C . PHE B 1 369 ? -18.891 10.742 7.637 1 97.75 369 PHE B C 1
ATOM 5900 O O . PHE B 1 369 ? -19.766 11.148 8.406 1 97.75 369 PHE B O 1
ATOM 5907 N N . GLY B 1 370 ? -19.141 10.188 6.492 1 95.12 370 GLY B N 1
ATOM 5908 C CA . GLY B 1 370 ? -20.5 9.906 6.094 1 95.12 370 GLY B CA 1
ATOM 5909 C C . GLY B 1 370 ? -21.078 10.945 5.141 1 95.12 370 GLY B C 1
ATOM 5910 O O . GLY B 1 370 ? -22.078 10.695 4.473 1 95.12 370 GLY B O 1
ATOM 5911 N N . ASP B 1 371 ? -20.469 12.203 5.113 1 95.44 371 ASP B N 1
ATOM 5912 C CA . ASP B 1 371 ? -20.891 13.219 4.16 1 95.44 371 ASP B CA 1
ATOM 5913 C C . ASP B 1 371 ? -20.266 12.992 2.791 1 95.44 371 ASP B C 1
ATOM 5915 O O . ASP B 1 371 ? -19.047 13.125 2.639 1 95.44 371 ASP B O 1
ATOM 5919 N N . PRO B 1 372 ? -21.094 12.664 1.84 1 93.06 372 PRO B N 1
ATOM 5920 C CA . PRO B 1 372 ? -20.516 12.359 0.529 1 93.06 372 PRO B CA 1
ATOM 5921 C C . PRO B 1 372 ? -19.797 13.555 -0.09 1 93.06 372 PRO B C 1
ATOM 5923 O O . PRO B 1 372 ? -20.156 14.703 0.171 1 93.06 372 PRO B O 1
ATOM 5926 N N . CYS B 1 373 ? -18.75 13.258 -0.787 1 85.75 373 CYS B N 1
ATOM 5927 C CA . CYS B 1 373 ? -18 14.281 -1.503 1 85.75 373 CYS B CA 1
ATOM 5928 C C . CYS B 1 373 ? -18.797 14.812 -2.689 1 85.75 373 CYS B C 1
ATOM 5930 O O . CYS B 1 373 ? -19.328 14.039 -3.482 1 85.75 373 CYS B O 1
ATOM 5932 N N . SER B 1 374 ? -19.453 16.047 -2.648 1 66.44 374 SER B N 1
ATOM 5933 C CA . SER B 1 374 ? -20.391 16.672 -3.578 1 66.44 374 SER B CA 1
ATOM 5934 C C . SER B 1 374 ? -19.969 16.438 -5.027 1 66.44 374 SER B C 1
ATOM 5936 O O . SER B 1 374 ? -20.812 16.234 -5.898 1 66.44 374 SER B O 1
ATOM 5938 N N . SER B 1 375 ? -18.781 16.969 -5.555 1 58.53 375 SER B N 1
ATOM 5939 C CA . SER B 1 375 ? -18.516 17.266 -6.953 1 58.53 375 SER B CA 1
ATOM 5940 C C . SER B 1 375 ? -18.281 16 -7.758 1 58.53 375 SER B C 1
ATOM 5942 O O . SER B 1 375 ? -18.078 16.047 -8.977 1 58.53 375 SER B O 1
ATOM 5944 N N . ILE B 1 376 ? -18.031 14.906 -7.219 1 51.84 376 ILE B N 1
ATOM 5945 C CA . ILE B 1 376 ? -17.5 13.938 -8.172 1 51.84 376 ILE B CA 1
ATOM 5946 C C . ILE B 1 376 ? -18.578 13.555 -9.18 1 51.84 376 ILE B C 1
ATOM 5948 O O . ILE B 1 376 ? -18.281 13.164 -10.312 1 51.84 376 ILE B O 1
ATOM 5952 N N . ILE B 1 377 ? -19.812 13.586 -8.875 1 41.88 377 ILE B N 1
ATOM 5953 C CA . ILE B 1 377 ? -20.875 12.992 -9.664 1 41.88 377 ILE B CA 1
ATOM 5954 C C . ILE B 1 377 ? -21.109 13.82 -10.93 1 41.88 377 ILE B C 1
ATOM 5956 O O . ILE B 1 377 ? -21.688 13.336 -11.898 1 41.88 377 ILE B O 1
ATOM 5960 N N . GLU B 1 378 ? -20.781 15.039 -10.898 1 39.47 378 GLU B N 1
ATOM 5961 C CA . GLU B 1 378 ? -21.234 15.688 -12.125 1 39.47 378 GLU B CA 1
ATOM 5962 C C . GLU B 1 378 ? -20.359 15.305 -13.312 1 39.47 378 GLU B C 1
ATOM 5964 O O . GLU B 1 378 ? -20.547 15.82 -14.422 1 39.47 378 GLU B O 1
ATOM 5969 N N . MET B 1 379 ? -19.328 14.57 -13.07 1 33.62 379 MET B N 1
ATOM 5970 C CA . MET B 1 379 ? -18.703 14.242 -14.344 1 33.62 379 MET B CA 1
ATOM 5971 C C . MET B 1 379 ? -19.266 12.938 -14.906 1 33.62 379 MET B C 1
ATOM 5973 O O . MET B 1 379 ? -19.547 12.008 -14.156 1 33.62 379 MET B O 1
#

Organism: NCBI:txid303405

Foldseek 3Di:
DCPDDDDDDPDDDDDDDDDDDDPDDPDPPDDDDDDDDDPDDDDDPDDDDDPPPDPPDPPPVPPDPPPPVVPPVPPPPPPPPPPPVVPPPPLQQADLVQLVLAAKAFLAFAADPPDDDLPDLWAGAADPVQVVLLVVLLVVLLPFDAVLSLLQKDKDKAADRVSLSLQLVFFDDSVSSLSRGFRIKMFIWFFLQSLVCLVVVVVVCCVPPVDDPVVSVVSSVVCCLQQLNHPDPCVPSVVVNVVSLVVQVVVQVVQVPPVPRPDHGDRHDHNVVRRVVRSVSSVVSSSSSCSSSQKYKHKDQRGDQVSSCVSVVNDPSIGGRIMMGIHHADDDPNHGDWDADPVRQTMGSDPVRHDDDDDQQQVDAPPDHNHGDPPPPVD/DQPDDDDYYDDDDDDDDDYDDDDPDDDDDDDDDDDDDDDDDDDDDDDDDDDDPDPDDPPPVPPPPPPPVVPPPPPPPPPPPPPCVVPPPPLQQADLVQLVLAAKAFLAFAADPPDDDLPDLWAGAADPVQVVLLVVLLVVLLPFDADLSLLQKDKDKAADRVSLSLQLVFFDDSVSSLSRGFRIKMFIWFFLQSLVCLVVVVVVCCVPPVDDPVVSVVSSVVCCLQQLNHPDPCVPSVVVNVVSLVVQVVVQVVQVPPVPRPDHGDRHDHNVVRRVVRSVSSVVSSSSSCSSSQKYKHKDQRGDQVSSCVSVVNDPSIGGRIMMGIHHADDDPNHGDWDADPVRQTMGSDPVRHDDDDDQQQVDAPPDHNHGDPPPPVD

Radius of gyration: 39.64 Å; Cα contacts (8 Å, |Δi|>4): 1163; chains: 2; bounding box: 201×134×104 Å

Nearest PDB structures (foldseek):
  3bem-assembly1_A  TM=8.012E-01  e=1.362E-13  Bacillus subtilis
  2b67-assembly2_C  TM=8.225E-01  e=1.028E-12  Streptococcus pneumoniae TIGR4
  4qly-assembly2_D  TM=7.619E-01  e=1.035E-11  Lactiplantibacillus plantarum
  2isj-assembly1_A  TM=6.596E-01  e=3.989E-08  Sinorhizobium meliloti
  3hj9-assembly1_B  TM=6.368E-01  e=5.761E-05  Cupriavidus pinatubonensis JMP134

Sequence (758 aa):
MDRSPSTNRWSAKSPPGQSKRNKVAVRSFTTMNLLETYKSATILVGMMMAYHVAISNIFILTGPVHGYTPSFPLKIRTFTPINPRLRSQAESILTFDEAVSQRFACTRYQRYDNINTTTTTSASPPDPYILKQARKVLEMSRRAPSGFNAQPYKLLVVSSPDSKMKLSKYCIGHNAHRVRDSDCTVLFLADRQVMRQWSDYHKYLLSSKKLSTVKLLKLRLLIGMFSSGLPLPYIISGPISFAFRFAMRILSWILCRPVKVVLKLPTLSSSQTWSEKNTMLVAMSYLLGCASRGIATTPMEGHMSWGIRQAFGIPRRYTIPLIVATGRPFVRNDTLAVGKDDAGLTHGNTKETNSPRFPSNITIFENNFGDPCSSIIEMMDRSPSTNRWSAKSPPGQSKRNKVAVRSFTTMNLLETYKSATILVGMMMAYHVAISNIFILTGPVHGYTPSFPLKIRTFTPINPRLRSQAESILTFDEAVSQRFACTRYQRYDNINTTTTTSASPPDPYILKQARKVLEMSRRAPSGFNAQPYKLLVVSSPDSKMKLSKYCIGHNAHRVRDSDCTVLFLADRQVMRQWSDYHKYLLSSKKLSTVKLLKLRLLIGMFSSGLPLPYIISGPISFAFRFAMRILSWILCRPVKVVLKLPTLSSSQTWSEKNTMLVAMSYLLGCASRGIATTPMEGHMSWGIRQAFGIPRRYTIPLIVATGRPFVRNDTLAVGKDDAGLTHGNTKETNSPRFPSNITIFENNFGDPCSSIIEM

pLDDT: mean 72.77, std 31.27, range [14.73, 98.94]

Secondary structure (DSSP, 8-state):
-----------------------------------------------------------------------------------GGGTSS---PPBHHHHHHH--B---B--SSS---TT--SPPPPPHHHHHHHHHHHHHHTTS--GGG---EEEEEE-SHHHHHHHHTTB-TTHHHHHHHSSEEEEEEEETTGGGGHHHHHHHHHHHT---HHHHHHHHHHHHHHH---SS-HHHHHHHHHHHHHHHHHHHHHHHSSTT---PPPP---HHHHHHHHHHHHHHHHHHHHHTTT-EEEEE--B-HHHHHHHHT--TTEEEEEEEEEEPBPEETTEE-PPB-TTS-B--SSTTTSPP---GGGTEEESEEEEE-SGGGG-/-----------------------------------------------------------------------------------GGGTSS---PPBHHHHHHH--B---B--SSS---TT--SPPPPPHHHHHHHHHHHHHHTTS--GGG---EEEEEE-SHHHHHHHHTTB-TTHHHHHHHSSEEEEEEEETTGGGGHHHHHHHHHHHT---HHHHHHHHHHHHHHH---SS-HHHHHHHHHHHHHHHHHHHHHHHSSTT---PPPP---HHHHHHHHHHHHHHHHHHHHHTTT-EEEEE--B-HHHHHHHHT--TTEEEEEEEEEEPBPEETTEE-PPB-TTS-B--SSTTTSPP---GGGTEEESEEEEE-SGGGG-